Protein AF-A0A3M2DTW7-F1 (afdb_monomer)

Sequence (411 aa):
MRVFWIAVGVALACALARPAAAGTVRGRVVDVHSRWTATGDRIVSDVTVATDDGRRVTWTQAGGRAGGIGMWQSHVPPLPAVGDRVTAEVVAARTGGGEATRVARAVTIDAPALPAGAIGFVNTRTHNSGAPLHWASGCVFLAMDERGTSQIDDEIDVIESVLSTWRQATSGCSYLDLRFDGTTDGAVRFDGDNVIVFREDRWCRPASDDAPEECYNPSAAAITTLFFVDDPDNPRDAEIVDADIELNGVQFAISSGGQSRGSATCLADLANTLTHEVGHLMGLDHTCWDGTGERPVDGDGAPVPSCTPTSALPPEVTEATMFNFQSCGETKKASPEADDIAGVCSLYPLADDPGECKRADVGESGGCCAVAPGRALGPRGGAGGGLETLIAGIALLALRRRGGNGRARPR

Secondary structure (DSSP, 8-state):
----------------PPPPPPEEEEEEEEEEEEEE-TTSS-EEEEEEEEETTS-EEEEEEE-EEETTEEEEETTSPP-PPTT-EEEEEEEEEEBTT--EEEEEEEEEE------------BB-B-TTT-PBPEESSSEEEEEEETT--SS-S-HHHHHHHHHHHHHHHHTTTB--EEEEEEEES--SSSSS--EEEEESS-SEEPP-SSSB-EEPPTT-SEEEEEEEE--TTSTTTTEEEEEEEEEETTTSEEEBTTB----SSSEEEHHHHHHHHHHHHTTB--SSB-SSSSPPBBTTSPBPPBSSSGGGS-HHHHSSTT-S---TT--GGGS--HHHHHHHHHHSBGGG--S-------TTSS---------------------------------------------

Structure (mmCIF, N/CA/C/O backbone):
data_AF-A0A3M2DTW7-F1
#
_entry.id   AF-A0A3M2DTW7-F1
#
loop_
_atom_site.group_PDB
_atom_site.id
_atom_site.type_symbol
_atom_site.label_atom_id
_atom_site.label_alt_id
_atom_site.label_comp_id
_atom_site.label_asym_id
_atom_site.label_entity_id
_atom_site.label_seq_id
_atom_site.pdbx_PDB_ins_code
_atom_site.Cartn_x
_atom_site.Cartn_y
_atom_site.Cartn_z
_atom_site.occupancy
_atom_site.B_iso_or_equiv
_atom_site.auth_seq_id
_atom_site.auth_comp_id
_atom_site.auth_asym_id
_atom_site.auth_atom_id
_atom_site.pdbx_PDB_model_num
ATOM 1 N N . MET A 1 1 ? -53.845 57.502 9.280 1.00 37.94 1 MET A N 1
ATOM 2 C CA . MET A 1 1 ? -53.633 56.215 8.583 1.00 37.94 1 MET A CA 1
ATOM 3 C C . MET A 1 1 ? -52.170 55.827 8.731 1.00 37.94 1 MET A C 1
ATOM 5 O O . MET A 1 1 ? -51.317 56.453 8.123 1.00 37.94 1 MET A O 1
ATOM 9 N N . ARG A 1 2 ? -51.873 54.872 9.616 1.00 34.19 2 ARG A N 1
ATOM 10 C CA . ARG A 1 2 ? -50.562 54.226 9.755 1.00 34.19 2 ARG A CA 1
ATOM 11 C C . ARG A 1 2 ? -50.844 52.730 9.775 1.00 34.19 2 ARG A C 1
ATOM 13 O O . ARG A 1 2 ? -51.569 52.278 10.654 1.00 34.19 2 ARG A O 1
ATOM 20 N N . VAL A 1 3 ? -50.338 52.004 8.787 1.00 34.62 3 VAL A N 1
ATOM 21 C CA . VAL A 1 3 ? -50.404 50.542 8.735 1.00 34.62 3 VAL A CA 1
ATOM 22 C C . VAL A 1 3 ? -49.009 50.050 9.097 1.00 34.62 3 VAL A C 1
ATOM 24 O O . VAL A 1 3 ? -48.066 50.279 8.348 1.00 34.62 3 VAL A O 1
ATOM 27 N N . PHE A 1 4 ? -48.874 49.446 10.276 1.00 32.44 4 PHE A N 1
ATOM 28 C CA . PHE A 1 4 ? -47.685 48.695 10.671 1.00 32.44 4 PHE A CA 1
ATOM 29 C C . PHE A 1 4 ? -47.970 47.218 10.400 1.00 32.44 4 PHE A C 1
ATOM 31 O O . PHE A 1 4 ? -48.875 46.642 10.999 1.00 32.44 4 PHE A O 1
ATOM 38 N N . TRP A 1 5 ? -47.214 46.624 9.482 1.00 31.83 5 TRP A N 1
ATOM 39 C CA . TRP A 1 5 ? -47.189 45.181 9.273 1.00 31.83 5 TRP A CA 1
ATOM 40 C C . TRP A 1 5 ? -46.254 44.553 10.310 1.00 31.83 5 TRP A C 1
ATOM 42 O O . TRP A 1 5 ? -45.078 44.904 10.375 1.00 31.83 5 TRP A O 1
ATOM 52 N N . ILE A 1 6 ? -46.776 43.638 11.126 1.00 34.91 6 ILE A N 1
ATOM 53 C CA . ILE A 1 6 ? -45.971 42.777 11.998 1.00 34.91 6 ILE A CA 1
ATOM 54 C C . ILE A 1 6 ? -45.641 41.522 11.190 1.00 34.91 6 ILE A C 1
ATOM 56 O O . ILE A 1 6 ? -46.519 40.704 10.924 1.00 34.91 6 ILE A O 1
ATOM 60 N N . ALA A 1 7 ? -44.382 41.381 10.777 1.00 35.25 7 ALA A N 1
ATOM 61 C CA . ALA A 1 7 ? -43.863 40.137 10.226 1.00 35.25 7 ALA A CA 1
ATOM 62 C C . ALA A 1 7 ? -43.480 39.208 11.389 1.00 35.25 7 ALA A C 1
ATOM 64 O O . ALA A 1 7 ? -42.511 39.459 12.103 1.00 35.25 7 ALA A O 1
ATOM 65 N N . VAL A 1 8 ? -44.257 38.144 11.593 1.00 36.66 8 VAL A N 1
ATOM 66 C CA . VAL A 1 8 ? -43.889 37.040 12.487 1.00 36.66 8 VAL A CA 1
ATOM 67 C C . VAL A 1 8 ? -42.956 36.118 11.705 1.00 36.66 8 VAL A C 1
ATOM 69 O O . VAL A 1 8 ? -43.400 35.306 10.898 1.00 36.66 8 VAL A O 1
ATOM 72 N N . GLY A 1 9 ? -41.648 36.286 11.900 1.00 32.66 9 GLY A N 1
ATOM 73 C CA . GLY A 1 9 ? -40.642 35.359 11.393 1.00 32.66 9 GLY A CA 1
ATOM 74 C C . GLY A 1 9 ? -40.621 34.095 12.248 1.00 32.66 9 GLY A C 1
ATOM 75 O O . GLY A 1 9 ? -40.205 34.135 13.404 1.00 32.66 9 GLY A O 1
ATOM 76 N N . VAL A 1 10 ? -41.064 32.973 11.684 1.00 36.12 10 VAL A N 1
ATOM 77 C CA . VAL A 1 10 ? -40.811 31.641 12.243 1.00 36.12 10 VAL A CA 1
ATOM 78 C C . VAL A 1 10 ? -39.329 31.343 12.027 1.00 36.12 10 VAL A C 1
ATOM 80 O O . VAL A 1 10 ? -38.910 30.990 10.927 1.00 36.12 10 VAL A O 1
ATOM 83 N N . ALA A 1 11 ? -38.519 31.533 13.067 1.00 36.41 11 ALA A N 1
ATOM 84 C CA . ALA A 1 11 ? -37.147 31.050 13.086 1.00 36.41 11 ALA A CA 1
ATOM 85 C C . ALA A 1 11 ? -37.187 29.521 13.205 1.00 36.41 11 ALA A C 1
ATOM 87 O O . ALA A 1 11 ? -37.351 28.972 14.295 1.00 36.41 11 ALA A O 1
ATOM 88 N N . LEU A 1 12 ? -37.081 28.833 12.068 1.00 37.19 12 LEU A N 1
ATOM 89 C CA . LEU A 1 12 ? -36.804 27.404 12.035 1.00 37.19 12 LEU A CA 1
ATOM 90 C C . LEU A 1 12 ? -35.375 27.225 12.562 1.00 37.19 12 LEU A C 1
ATOM 92 O O . LEU A 1 12 ? -34.398 27.443 11.847 1.00 37.19 12 LEU A O 1
ATOM 96 N N . ALA A 1 13 ? -35.245 26.914 13.849 1.00 34.53 13 ALA A N 1
ATOM 97 C CA . ALA A 1 13 ? -33.976 26.510 14.422 1.00 34.53 13 ALA A CA 1
ATOM 98 C C . ALA A 1 13 ? -33.595 25.163 13.794 1.00 34.53 13 ALA A C 1
ATOM 100 O O . ALA A 1 13 ? -34.042 24.112 14.250 1.00 34.53 13 ALA A O 1
ATOM 101 N N . CYS A 1 14 ? -32.781 25.188 12.735 1.00 33.38 14 CYS A N 1
ATOM 102 C CA . CYS A 1 14 ? -31.966 24.034 12.385 1.00 33.38 14 CYS A CA 1
ATOM 103 C C . CYS A 1 14 ? -31.126 23.722 13.621 1.00 33.38 14 CYS A C 1
ATOM 105 O O . CYS A 1 14 ? -30.173 24.440 13.933 1.00 33.38 14 CYS A O 1
ATOM 107 N N . ALA A 1 15 ? -31.516 22.684 14.359 1.00 37.34 15 ALA A N 1
ATOM 108 C CA . ALA A 1 15 ? -30.666 22.071 15.356 1.00 37.34 15 ALA A CA 1
ATOM 109 C C . ALA A 1 15 ? -29.444 21.534 14.607 1.00 37.34 15 ALA A C 1
ATOM 111 O O . ALA A 1 15 ? -29.451 20.420 14.093 1.00 37.34 15 ALA A O 1
ATOM 112 N N . LEU A 1 16 ? -28.412 22.369 14.480 1.00 42.09 16 LEU A N 1
ATOM 113 C CA . LEU A 1 16 ? -27.086 21.932 14.089 1.00 42.09 16 LEU A CA 1
ATOM 114 C C . LEU A 1 16 ? -26.686 20.891 15.131 1.00 42.09 16 LEU A C 1
ATOM 116 O O . LEU A 1 16 ? -26.379 21.239 16.275 1.00 42.09 16 LEU A O 1
ATOM 120 N N . ALA A 1 17 ? -26.776 19.614 14.758 1.00 40.75 17 ALA A N 1
ATOM 121 C CA . ALA A 1 17 ? -26.240 18.529 15.553 1.00 40.75 17 ALA A CA 1
ATOM 122 C C . ALA A 1 17 ? -24.794 18.906 15.878 1.00 40.75 17 ALA A C 1
ATOM 124 O O . ALA A 1 17 ? -23.978 19.125 14.978 1.00 40.75 17 ALA A O 1
ATOM 125 N N . ARG A 1 18 ? -24.499 19.085 17.171 1.00 43.56 18 ARG A N 1
ATOM 126 C CA . ARG A 1 18 ? -23.127 19.317 17.619 1.00 43.56 18 ARG A CA 1
ATOM 127 C C . ARG A 1 18 ? -22.289 18.160 17.071 1.00 43.56 18 ARG A C 1
ATOM 129 O O . ARG A 1 18 ? -22.704 17.017 17.281 1.00 43.56 18 ARG A O 1
ATOM 136 N N . PRO A 1 19 ? -21.163 18.418 16.381 1.00 46.81 19 PRO A N 1
ATOM 137 C CA . PRO A 1 19 ? -20.288 17.335 15.965 1.00 46.81 19 PRO A CA 1
ATOM 138 C C . PRO A 1 19 ? -19.956 16.505 17.205 1.00 46.81 19 PRO A C 1
ATOM 140 O O . PRO A 1 19 ? -19.626 17.055 18.261 1.00 46.81 19 PRO A O 1
ATOM 143 N N . ALA A 1 20 ? -20.148 15.190 17.100 1.00 50.50 20 ALA A N 1
ATOM 144 C CA . ALA A 1 20 ? -19.805 14.275 18.173 1.00 50.50 20 ALA A CA 1
ATOM 145 C C . ALA A 1 20 ? -18.321 14.477 18.505 1.00 50.50 20 ALA A C 1
ATOM 147 O O . ALA A 1 20 ? -17.481 14.445 17.612 1.00 50.50 20 ALA A O 1
ATOM 148 N N . ALA A 1 21 ? -18.005 14.765 19.767 1.00 52.59 21 ALA A N 1
ATOM 149 C CA . ALA A 1 21 ? -16.636 15.067 20.159 1.00 52.59 21 ALA A CA 1
ATOM 150 C C . ALA A 1 21 ? -15.697 13.910 19.781 1.00 52.59 21 ALA A C 1
ATOM 152 O O . ALA A 1 21 ? -16.045 12.741 19.974 1.00 52.59 21 ALA A O 1
ATOM 153 N N . ALA A 1 22 ? -14.516 14.261 19.265 1.00 68.00 22 ALA A N 1
ATOM 154 C CA . ALA A 1 22 ? -13.403 13.333 19.157 1.00 68.00 22 ALA A CA 1
ATOM 155 C C . ALA A 1 22 ? -13.117 12.713 20.532 1.00 68.00 22 ALA A C 1
ATOM 157 O O . ALA A 1 22 ? -13.231 13.393 21.557 1.00 68.00 22 ALA A O 1
ATOM 158 N N . GLY A 1 23 ? -12.772 11.431 20.568 1.00 85.62 23 GLY A N 1
ATOM 159 C CA . GLY A 1 23 ? -12.503 10.759 21.829 1.00 85.62 23 GLY A CA 1
ATOM 160 C C . GLY A 1 23 ? -11.951 9.355 21.671 1.00 85.62 23 GLY A C 1
ATOM 161 O O . GLY A 1 23 ? -12.148 8.691 20.655 1.00 85.62 23 GLY A O 1
ATOM 162 N N . THR A 1 24 ? -11.277 8.907 22.724 1.00 92.31 24 THR A N 1
ATOM 163 C CA . THR A 1 24 ? -10.787 7.539 22.848 1.00 92.31 24 THR A CA 1
ATOM 164 C C . THR A 1 24 ? -11.947 6.596 23.159 1.00 92.31 24 THR A C 1
ATOM 166 O O . THR A 1 24 ? -12.724 6.814 24.093 1.00 92.31 24 THR A O 1
ATOM 169 N N . VAL A 1 25 ? -12.058 5.532 22.374 1.00 92.50 25 VAL A N 1
ATOM 170 C CA . VAL A 1 25 ? -13.012 4.438 22.532 1.00 92.50 25 VAL A CA 1
ATOM 171 C C . VAL A 1 25 ? -12.227 3.224 23.001 1.00 92.50 25 VAL A C 1
ATOM 173 O O . VAL A 1 25 ? -11.297 2.797 22.331 1.00 92.50 25 VAL A O 1
ATOM 176 N N . ARG A 1 26 ? -12.594 2.660 24.152 1.00 95.19 26 ARG A N 1
ATOM 177 C CA . ARG A 1 26 ? -12.004 1.416 24.654 1.00 95.19 26 ARG A CA 1
ATOM 178 C C . ARG A 1 26 ? -13.103 0.422 24.973 1.00 95.19 26 ARG A C 1
ATOM 180 O O . ARG A 1 26 ? -14.061 0.786 25.658 1.00 95.19 26 ARG A O 1
ATOM 187 N N . GLY A 1 27 ? -12.977 -0.804 24.482 1.00 94.75 27 GLY A N 1
ATOM 188 C CA . GLY A 1 27 ? -13.982 -1.834 24.713 1.00 94.75 27 GLY A CA 1
ATOM 189 C C . GLY A 1 27 ? -13.805 -3.064 23.842 1.00 94.75 27 GLY A C 1
ATOM 190 O O . GLY A 1 27 ? -12.734 -3.295 23.287 1.00 94.75 27 GLY A O 1
ATOM 191 N N . ARG A 1 28 ? -14.871 -3.858 23.738 1.00 95.94 28 ARG A N 1
ATOM 192 C CA . ARG A 1 28 ? -14.919 -5.051 22.889 1.00 95.94 28 ARG A CA 1
ATOM 193 C C . ARG A 1 28 ? -15.708 -4.772 21.617 1.00 95.94 28 ARG A C 1
ATOM 195 O O . ARG A 1 28 ? -16.809 -4.228 21.694 1.00 95.94 28 ARG A O 1
ATOM 202 N N . VAL A 1 29 ? -15.177 -5.181 20.476 1.00 94.94 29 VAL A N 1
ATOM 203 C CA . VAL A 1 29 ? -15.876 -5.154 19.190 1.00 94.94 29 VAL A CA 1
ATOM 204 C C . VAL A 1 29 ? -17.007 -6.175 19.241 1.00 94.94 29 VAL A C 1
ATOM 206 O O . VAL A 1 29 ? -16.788 -7.348 19.544 1.00 94.94 29 VAL A O 1
ATOM 209 N N . VAL A 1 30 ? -18.234 -5.716 19.015 1.00 96.88 30 VAL A N 1
ATOM 210 C CA . VAL A 1 30 ? -19.447 -6.545 19.094 1.00 96.88 30 VAL A CA 1
ATOM 211 C C . VAL A 1 30 ? -20.128 -6.735 17.750 1.00 96.88 30 VAL A C 1
ATOM 213 O O . VAL A 1 30 ? -20.965 -7.624 17.640 1.00 96.88 30 VAL A O 1
ATOM 216 N N . ASP A 1 31 ? -19.798 -5.902 16.768 1.00 96.56 31 ASP A N 1
ATOM 217 C CA . ASP A 1 31 ? -20.329 -5.989 15.415 1.00 96.56 31 ASP A CA 1
ATOM 218 C C . ASP A 1 31 ? -19.363 -5.311 14.441 1.00 96.56 31 ASP A C 1
ATOM 220 O O . ASP A 1 31 ? -18.771 -4.280 14.777 1.00 96.56 31 ASP A O 1
ATOM 224 N N . VAL A 1 32 ? -19.211 -5.905 13.262 1.00 95.06 32 VAL A N 1
ATOM 225 C CA . VAL A 1 32 ? -18.448 -5.363 12.135 1.00 95.06 32 VAL A CA 1
ATOM 226 C C . VAL A 1 32 ? -19.277 -5.633 10.894 1.00 95.06 32 VAL A C 1
ATOM 228 O O . VAL A 1 32 ? -19.525 -6.790 10.553 1.00 95.06 32 VAL A O 1
ATOM 231 N N . HIS A 1 33 ? -19.726 -4.570 10.237 1.00 95.69 33 HIS A N 1
ATOM 232 C CA . HIS A 1 33 ? -20.515 -4.681 9.021 1.00 95.69 33 HIS A CA 1
ATOM 233 C C . HIS A 1 33 ? -19.808 -3.988 7.863 1.00 95.69 33 HIS A C 1
ATOM 235 O O . HIS A 1 33 ? -19.719 -2.762 7.822 1.00 95.69 33 HIS A O 1
ATOM 241 N N . SER A 1 34 ? -19.319 -4.788 6.922 1.00 95.50 34 SER A N 1
ATOM 242 C CA . SER A 1 34 ? -18.661 -4.320 5.707 1.00 95.50 34 SER A CA 1
ATOM 243 C C . SER A 1 34 ? -19.651 -4.208 4.548 1.00 95.50 34 SER A C 1
ATOM 245 O O . SER A 1 34 ? -20.540 -5.048 4.382 1.00 95.50 34 SER A O 1
ATOM 247 N N . ARG A 1 35 ? -19.484 -3.176 3.722 1.00 95.25 35 ARG A N 1
ATOM 248 C CA . ARG A 1 35 ? -20.283 -2.941 2.515 1.00 95.25 35 ARG A CA 1
ATOM 249 C C . ARG A 1 35 ? -19.460 -2.231 1.448 1.00 95.25 35 ARG A C 1
ATOM 251 O O . ARG A 1 35 ? -18.510 -1.518 1.761 1.00 95.25 35 ARG A O 1
ATOM 258 N N . TRP A 1 36 ? -19.902 -2.356 0.204 1.00 95.19 36 TRP A N 1
ATOM 259 C CA . TRP A 1 36 ? -19.520 -1.417 -0.842 1.00 95.19 36 TRP A CA 1
ATOM 260 C C . TRP A 1 36 ? -20.098 -0.035 -0.544 1.00 95.19 36 TRP A C 1
ATOM 262 O O . TRP A 1 36 ? -21.232 0.080 -0.067 1.00 95.19 36 TRP A O 1
ATOM 272 N N . THR A 1 37 ? -19.329 1.005 -0.845 1.00 93.19 37 THR A N 1
ATOM 273 C CA . THR A 1 37 ? -19.857 2.368 -0.950 1.00 93.19 37 THR A CA 1
ATOM 274 C C . THR A 1 37 ? -20.903 2.449 -2.061 1.00 93.19 37 THR A C 1
ATOM 276 O O . THR A 1 37 ? -20.943 1.618 -2.971 1.00 93.19 37 THR A O 1
ATOM 279 N N . ALA A 1 38 ? -21.752 3.474 -2.025 1.00 91.06 38 ALA A N 1
ATOM 280 C CA . ALA A 1 38 ? -22.789 3.698 -3.030 1.00 91.06 38 ALA A CA 1
ATOM 281 C C . ALA A 1 38 ? -22.212 3.856 -4.450 1.00 91.06 38 ALA A C 1
ATOM 283 O O . ALA A 1 38 ? -22.855 3.475 -5.427 1.00 91.06 38 ALA A O 1
ATOM 284 N N . THR A 1 39 ? -20.990 4.380 -4.551 1.00 89.31 39 THR A N 1
ATOM 285 C CA . THR A 1 39 ? -20.224 4.522 -5.794 1.00 89.31 39 THR A CA 1
ATOM 286 C C . THR A 1 39 ? -19.562 3.227 -6.261 1.00 89.31 39 THR A C 1
ATOM 288 O O . THR A 1 39 ? -19.122 3.171 -7.404 1.00 89.31 39 THR A O 1
ATOM 291 N N . GLY A 1 40 ? -19.469 2.203 -5.406 1.00 91.88 40 GLY A N 1
ATOM 292 C CA . GLY A 1 40 ? -18.741 0.963 -5.691 1.00 91.88 40 GLY A CA 1
ATOM 293 C C . GLY A 1 40 ? -17.218 1.130 -5.745 1.00 91.88 40 GLY A C 1
ATOM 294 O O . GLY A 1 40 ? -16.526 0.211 -6.154 1.00 91.88 40 GLY A O 1
ATOM 295 N N . ASP A 1 41 ? -16.690 2.286 -5.332 1.00 91.69 41 ASP A N 1
ATOM 296 C CA . ASP A 1 41 ? -15.271 2.649 -5.462 1.00 91.69 41 ASP A CA 1
ATOM 297 C C . ASP A 1 41 ? -14.381 2.036 -4.369 1.00 91.69 41 ASP A C 1
ATOM 299 O O . ASP A 1 41 ? -13.153 2.056 -4.480 1.00 91.69 41 ASP A O 1
ATOM 303 N N . ARG A 1 42 ? -14.978 1.564 -3.270 1.00 93.50 42 ARG A N 1
ATOM 304 C CA . ARG A 1 42 ? -14.270 0.935 -2.150 1.00 93.50 42 ARG A CA 1
ATOM 305 C C . ARG A 1 42 ? -15.211 0.169 -1.230 1.00 93.50 42 ARG A C 1
ATOM 307 O O . ARG A 1 42 ? -16.430 0.349 -1.263 1.00 93.50 42 ARG A O 1
ATOM 314 N N . ILE A 1 43 ? -14.614 -0.617 -0.344 1.00 94.88 43 ILE A N 1
ATOM 315 C CA . ILE A 1 43 ? -15.301 -1.262 0.771 1.00 94.88 43 ILE A CA 1
ATOM 316 C C . ILE A 1 43 ? -15.050 -0.443 2.037 1.00 94.88 43 ILE A C 1
ATOM 318 O O . ILE A 1 43 ? -13.935 0.005 2.305 1.00 94.88 43 ILE A O 1
ATOM 322 N N . VAL A 1 44 ? -16.105 -0.245 2.816 1.00 94.12 44 VAL A N 1
ATOM 323 C CA . VAL A 1 44 ? -16.046 0.379 4.138 1.00 94.12 44 VAL A CA 1
ATOM 324 C C . VAL A 1 44 ? -16.695 -0.533 5.166 1.00 94.12 44 VAL A C 1
ATOM 326 O O . VAL A 1 44 ? -17.634 -1.271 4.861 1.00 94.12 44 VAL A O 1
ATOM 329 N N . SER A 1 45 ? -16.214 -0.449 6.399 1.00 94.12 45 SER A N 1
ATOM 330 C CA . SER A 1 45 ? -16.699 -1.238 7.522 1.00 94.12 45 SER A CA 1
ATOM 331 C C . SER A 1 45 ? -17.160 -0.352 8.665 1.00 94.12 45 SER A C 1
ATOM 333 O O . SER A 1 45 ? -16.418 0.508 9.144 1.00 94.12 45 SER A O 1
ATOM 335 N N . ASP A 1 46 ? -18.384 -0.597 9.127 1.00 94.81 46 ASP A N 1
ATOM 336 C CA . ASP A 1 46 ? -18.924 -0.006 10.343 1.00 94.81 46 ASP A CA 1
ATOM 337 C C . ASP A 1 46 ? -18.591 -0.911 11.531 1.00 94.81 46 ASP A C 1
ATOM 339 O O . ASP A 1 46 ? -19.109 -2.023 11.660 1.00 94.81 46 ASP A O 1
ATOM 343 N N . VAL A 1 47 ? -17.709 -0.434 12.406 1.00 95.12 47 VAL A N 1
ATOM 344 C CA . VAL A 1 47 ? -17.222 -1.172 13.575 1.00 95.12 47 VAL A CA 1
ATOM 345 C C . VAL A 1 47 ? -17.944 -0.664 14.811 1.00 95.12 47 VAL A C 1
ATOM 347 O O . VAL A 1 47 ? -17.839 0.511 15.164 1.00 95.12 47 VAL A O 1
ATOM 350 N N . THR A 1 48 ? -18.666 -1.547 15.501 1.00 96.81 48 THR A N 1
ATOM 351 C CA . THR A 1 48 ? -19.364 -1.223 16.748 1.00 96.81 48 THR A CA 1
ATOM 352 C C . THR A 1 48 ? -18.643 -1.829 17.941 1.00 96.81 48 THR A C 1
ATOM 354 O O . THR A 1 48 ? -18.507 -3.046 18.068 1.00 96.81 48 THR A O 1
ATOM 357 N N . VAL A 1 49 ? -18.261 -0.972 18.885 1.00 96.38 49 VAL A N 1
ATOM 358 C CA . VAL A 1 49 ? -17.625 -1.357 20.146 1.00 96.38 49 VAL A CA 1
ATOM 359 C C . VAL A 1 49 ? -18.587 -1.163 21.310 1.00 96.38 49 VAL A C 1
ATOM 361 O O . VAL A 1 49 ? -19.140 -0.078 21.504 1.00 96.38 49 VAL A O 1
ATOM 364 N N . ALA A 1 50 ? -18.751 -2.209 22.120 1.00 97.25 50 ALA A N 1
ATOM 3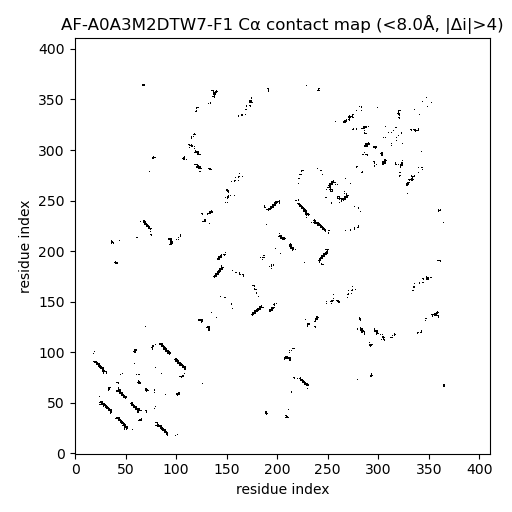65 C CA . ALA A 1 50 ? -19.291 -2.101 23.468 1.00 97.25 50 ALA A CA 1
ATOM 366 C C . ALA A 1 50 ? -18.173 -1.613 24.394 1.00 97.25 50 ALA A C 1
ATOM 368 O O . ALA A 1 50 ? -17.217 -2.343 24.672 1.00 97.25 50 ALA A O 1
ATOM 369 N N . THR A 1 51 ? -18.265 -0.356 24.818 1.00 95.88 51 THR A N 1
ATOM 370 C CA . THR A 1 51 ? -17.212 0.310 25.582 1.00 95.88 51 THR A CA 1
ATOM 371 C C . THR A 1 51 ? -17.180 -0.152 27.034 1.00 95.88 51 THR A C 1
ATOM 373 O O . THR A 1 51 ? -18.189 -0.591 27.585 1.00 95.88 51 THR A O 1
ATOM 376 N N . ASP A 1 52 ? -16.021 -0.010 27.680 1.00 91.38 52 ASP A N 1
ATOM 377 C CA . ASP A 1 52 ? -15.824 -0.388 29.089 1.00 91.38 52 ASP A CA 1
ATOM 378 C C . ASP A 1 52 ? -16.776 0.369 30.049 1.00 91.38 52 ASP A C 1
ATOM 380 O O . ASP A 1 52 ? -17.072 -0.112 31.141 1.00 91.38 52 ASP A O 1
ATOM 384 N N . ASP A 1 53 ? -17.296 1.534 29.639 1.00 92.69 53 ASP A N 1
ATOM 385 C CA . ASP A 1 53 ? -18.291 2.331 30.375 1.00 92.69 53 ASP A CA 1
ATOM 386 C C . ASP A 1 53 ? -19.759 1.993 30.027 1.00 92.69 53 ASP A C 1
ATOM 388 O O . ASP A 1 53 ? -20.680 2.694 30.450 1.00 92.69 53 ASP A O 1
ATOM 392 N N . GLY A 1 54 ? -19.993 0.920 29.264 1.00 90.88 54 GLY A N 1
ATOM 393 C CA . GLY A 1 54 ? -21.322 0.389 28.949 1.00 90.88 54 GLY A CA 1
ATOM 394 C C . GLY A 1 54 ? -22.047 1.067 27.782 1.00 90.88 54 GLY A C 1
ATOM 395 O O . GLY A 1 54 ? -23.206 0.738 27.518 1.00 90.88 54 GLY A O 1
ATOM 396 N N . ARG A 1 55 ? -21.406 2.000 27.065 1.00 94.56 55 ARG A N 1
ATOM 397 C CA . ARG A 1 55 ? -21.957 2.588 25.832 1.00 94.56 55 ARG A CA 1
ATOM 398 C C . ARG A 1 55 ? -21.701 1.680 24.624 1.00 94.56 55 ARG A C 1
ATOM 400 O O . ARG A 1 55 ? -20.933 0.722 24.669 1.00 94.56 55 ARG A O 1
ATOM 407 N N . ARG A 1 56 ? -22.357 2.006 23.511 1.00 95.38 56 ARG A N 1
ATOM 408 C CA . ARG A 1 56 ? -21.992 1.510 22.181 1.00 95.38 56 ARG A CA 1
ATOM 409 C C . ARG A 1 56 ? -21.510 2.676 21.340 1.00 95.38 56 ARG A C 1
ATOM 411 O O . ARG A 1 56 ? -22.169 3.717 21.302 1.00 95.38 56 ARG A O 1
ATOM 418 N N . VAL A 1 57 ? -20.356 2.514 20.710 1.00 94.88 57 VAL A N 1
ATOM 419 C CA . VAL A 1 57 ? -19.793 3.502 19.791 1.00 94.88 57 VAL A CA 1
ATOM 420 C C . VAL A 1 57 ? -19.515 2.812 18.471 1.00 94.88 57 VAL A C 1
ATOM 422 O O . VAL A 1 57 ? -18.855 1.779 18.458 1.00 94.88 57 VAL A O 1
ATOM 425 N N . THR A 1 58 ? -20.016 3.405 17.392 1.00 94.25 58 THR A N 1
ATOM 426 C CA . THR A 1 58 ? -19.780 2.949 16.023 1.00 94.25 58 THR A CA 1
ATOM 427 C C . THR A 1 58 ? -18.950 3.988 15.282 1.00 94.25 58 THR A C 1
ATOM 429 O O . THR A 1 58 ? -19.164 5.192 15.470 1.00 94.25 58 THR A O 1
ATOM 432 N N . TRP A 1 59 ? -18.004 3.535 14.468 1.00 93.25 59 TRP A N 1
ATOM 433 C CA . TRP A 1 59 ? -17.298 4.352 13.484 1.00 93.25 59 TRP A CA 1
ATOM 434 C C . TRP A 1 59 ? -17.208 3.601 12.158 1.00 93.25 59 TRP A C 1
ATOM 436 O O . TRP A 1 59 ? -17.362 2.384 12.130 1.00 93.25 59 TRP A O 1
ATOM 446 N N . THR A 1 60 ? -16.936 4.341 11.092 1.00 91.75 60 THR A N 1
ATOM 447 C CA . THR A 1 60 ? -16.684 3.820 9.751 1.00 91.75 60 THR A CA 1
ATOM 448 C C . THR A 1 60 ? -15.188 3.937 9.446 1.00 91.75 60 THR A C 1
ATOM 450 O O . THR A 1 60 ? -14.567 4.943 9.795 1.00 91.75 60 THR A O 1
ATOM 453 N N . GLN A 1 61 ? -14.601 2.932 8.808 1.00 90.06 61 GLN A N 1
ATOM 454 C CA . GLN A 1 61 ? -13.240 2.974 8.249 1.00 90.06 61 GLN A CA 1
ATOM 455 C C . GLN A 1 61 ? -13.204 2.206 6.925 1.00 90.06 61 GLN A C 1
ATOM 457 O O . GLN A 1 61 ? -14.096 1.385 6.692 1.00 90.06 61 GLN A O 1
ATOM 462 N N . ALA A 1 62 ? -12.226 2.460 6.057 1.00 90.88 62 ALA A N 1
ATOM 463 C CA . ALA A 1 62 ? -12.087 1.658 4.851 1.00 90.88 62 ALA A CA 1
ATOM 464 C C . ALA A 1 62 ? -11.553 0.249 5.135 1.00 90.88 62 ALA A C 1
ATOM 466 O O . ALA A 1 62 ? -11.039 -0.058 6.216 1.00 90.88 62 ALA A O 1
ATOM 467 N N . GLY A 1 63 ? -11.744 -0.618 4.144 1.00 92.56 63 GLY A N 1
ATOM 468 C CA . GLY A 1 63 ? -11.389 -2.025 4.205 1.00 92.56 63 GLY A CA 1
ATOM 469 C C . GLY A 1 63 ? -12.532 -2.917 4.679 1.00 92.56 63 GLY A C 1
ATOM 470 O O . GLY A 1 63 ? -13.621 -2.464 5.055 1.00 92.56 63 GLY A O 1
ATOM 471 N N . GLY A 1 64 ? -12.266 -4.219 4.657 1.00 93.50 64 GLY A N 1
ATOM 472 C CA . GLY A 1 64 ? -13.216 -5.273 5.006 1.00 93.50 64 GLY A CA 1
ATOM 473 C C . GLY A 1 64 ? -13.656 -6.069 3.790 1.00 93.50 64 GLY A C 1
ATOM 474 O O . GLY A 1 64 ? -12.951 -6.108 2.787 1.00 93.50 64 GLY A O 1
ATOM 475 N N . ARG A 1 65 ? -14.818 -6.721 3.883 1.00 93.56 65 ARG A N 1
ATOM 476 C CA . ARG A 1 65 ? -15.273 -7.682 2.871 1.00 93.56 65 ARG A CA 1
ATOM 477 C C . ARG A 1 65 ? -16.713 -7.444 2.444 1.00 93.56 65 ARG A C 1
ATOM 479 O O . ARG A 1 65 ? -17.612 -7.439 3.278 1.00 93.56 65 ARG A O 1
ATOM 486 N N . ALA A 1 66 ? -16.970 -7.337 1.148 1.00 94.69 66 ALA A N 1
ATOM 487 C CA . ALA A 1 66 ? -18.319 -7.183 0.622 1.00 94.69 66 ALA A CA 1
ATOM 488 C C . ALA A 1 66 ? -18.477 -7.926 -0.707 1.00 94.69 66 ALA A C 1
ATOM 490 O O . ALA A 1 66 ? -17.756 -7.674 -1.664 1.00 94.69 66 ALA A O 1
ATOM 491 N N . GLY A 1 67 ? -19.457 -8.835 -0.771 1.00 92.00 67 GLY A N 1
ATOM 492 C CA . GLY A 1 67 ? -19.769 -9.576 -1.997 1.00 92.00 67 GLY A CA 1
ATOM 493 C C . GLY A 1 67 ? -18.579 -10.368 -2.540 1.00 92.00 67 GLY A C 1
ATOM 494 O O . GLY A 1 67 ? -18.212 -10.169 -3.683 1.00 92.00 67 GLY A O 1
ATOM 495 N N . GLY A 1 68 ? -17.938 -11.198 -1.709 1.00 92.94 68 GLY A N 1
ATOM 496 C CA . GLY A 1 68 ? -16.816 -12.051 -2.131 1.00 92.94 68 GLY A CA 1
ATOM 497 C C . GLY A 1 68 ? -15.489 -11.326 -2.386 1.00 92.94 68 GLY A C 1
ATOM 498 O O . GLY A 1 68 ? -14.493 -11.992 -2.638 1.00 92.94 68 GLY A O 1
ATOM 499 N N . ILE A 1 69 ? -15.454 -9.996 -2.284 1.00 95.75 69 ILE A N 1
ATOM 500 C CA . ILE A 1 69 ? -14.236 -9.191 -2.410 1.00 95.75 69 ILE A CA 1
ATOM 501 C C . ILE A 1 69 ? -13.799 -8.684 -1.040 1.00 95.75 69 ILE A C 1
ATOM 503 O O . ILE A 1 69 ? -14.621 -8.181 -0.269 1.00 95.75 69 ILE A O 1
ATOM 507 N N . GLY A 1 70 ? -12.510 -8.826 -0.751 1.00 96.00 70 GLY A N 1
ATOM 508 C CA . GLY A 1 70 ? -11.803 -8.167 0.335 1.00 96.00 70 GLY A CA 1
ATOM 509 C C . GLY A 1 70 ? -11.120 -6.888 -0.147 1.00 96.00 70 GLY A C 1
ATOM 510 O O . GLY A 1 70 ? -10.718 -6.780 -1.304 1.00 96.00 70 GLY A O 1
ATOM 511 N N . MET A 1 71 ? -10.995 -5.919 0.754 1.00 96.00 71 MET A N 1
ATOM 512 C CA . MET A 1 71 ? -10.189 -4.716 0.582 1.00 96.00 71 MET A CA 1
ATOM 513 C C . MET A 1 71 ? -9.229 -4.593 1.764 1.00 96.00 71 MET A C 1
ATOM 515 O O . MET A 1 71 ? -9.659 -4.590 2.923 1.00 96.00 71 MET A O 1
ATOM 519 N N . TRP A 1 72 ? -7.946 -4.449 1.454 1.00 94.44 72 TRP A N 1
ATOM 520 C CA . TRP A 1 72 ? -6.862 -4.258 2.413 1.00 94.44 72 TRP A CA 1
ATOM 521 C C . TRP A 1 72 ? -6.080 -2.992 2.068 1.00 94.44 72 TRP A C 1
ATOM 523 O O . TRP A 1 72 ? -6.026 -2.594 0.906 1.00 94.44 72 TRP A O 1
ATOM 533 N N . GLN A 1 73 ? -5.500 -2.343 3.075 1.00 93.88 73 GLN A N 1
ATOM 534 C CA . GLN A 1 73 ? -4.658 -1.166 2.892 1.00 93.88 73 GLN A CA 1
ATOM 535 C C . GLN A 1 73 ? -3.440 -1.242 3.816 1.00 93.88 73 GLN A C 1
ATOM 537 O O . GLN A 1 73 ? -3.585 -1.597 4.989 1.00 93.88 73 GLN A O 1
ATOM 542 N N . SER A 1 74 ? -2.262 -0.873 3.313 1.00 92.69 74 SER A N 1
ATOM 543 C CA . SER A 1 74 ? -1.050 -0.746 4.127 1.00 92.69 74 SER A CA 1
ATOM 544 C C . SER A 1 74 ? -1.101 0.514 5.000 1.00 92.69 74 SER A C 1
ATOM 546 O O . SER A 1 74 ? -1.769 1.492 4.672 1.00 92.69 74 SER A O 1
ATOM 548 N N . HIS A 1 75 ? -0.411 0.493 6.146 1.00 86.88 75 HIS A N 1
ATOM 549 C CA . HIS A 1 75 ? -0.214 1.636 7.059 1.00 86.88 75 HIS A CA 1
ATOM 550 C C . HIS A 1 75 ? -1.481 2.408 7.507 1.00 86.88 75 HIS A C 1
ATOM 552 O O . HIS A 1 75 ? -1.385 3.549 7.982 1.00 86.88 75 HIS A O 1
ATOM 558 N N . VAL A 1 76 ? -2.669 1.807 7.401 1.00 83.81 76 VAL A N 1
ATOM 559 C CA . VAL A 1 76 ? -3.920 2.338 7.965 1.00 83.81 76 VAL A CA 1
ATOM 560 C C . VAL A 1 76 ? -4.267 1.628 9.273 1.00 83.81 76 VAL A C 1
ATOM 562 O O . VAL A 1 76 ? -3.769 0.533 9.535 1.00 83.81 76 VAL A O 1
ATOM 565 N N . PRO A 1 77 ? -5.143 2.210 10.116 1.00 82.81 77 PRO A N 1
ATOM 566 C CA . PRO A 1 77 ? -5.663 1.487 11.258 1.00 82.81 77 PRO A CA 1
ATOM 567 C C . PRO A 1 77 ? -6.300 0.161 10.818 1.00 82.81 77 PRO A C 1
ATOM 569 O O . PRO A 1 77 ? -7.109 0.135 9.890 1.00 82.81 77 PRO A O 1
ATOM 572 N N . PRO A 1 78 ? -5.990 -0.932 11.515 1.00 82.19 78 PRO A N 1
ATOM 573 C CA . PRO A 1 78 ? -6.439 -2.262 11.170 1.00 82.19 78 PRO A CA 1
ATOM 574 C C . PRO A 1 78 ? -7.949 -2.340 11.285 1.00 82.19 78 PRO A C 1
ATOM 576 O O . PRO A 1 78 ? -8.555 -1.638 12.104 1.00 82.19 78 PRO A O 1
ATOM 579 N N . LEU A 1 79 ? -8.557 -3.243 10.524 1.00 88.31 79 LEU A N 1
ATOM 580 C CA . LEU A 1 79 ? -9.957 -3.572 10.719 1.00 88.31 79 LEU A CA 1
ATOM 581 C C . LEU A 1 79 ? -10.094 -4.597 11.856 1.00 88.31 79 LEU A C 1
ATOM 583 O O . LEU A 1 79 ? -9.618 -5.721 11.707 1.00 88.31 79 LEU A O 1
ATOM 587 N N . PRO A 1 80 ? -10.726 -4.251 12.994 1.00 88.50 80 PRO A N 1
ATOM 588 C CA . PRO A 1 80 ? -10.921 -5.206 14.078 1.00 88.50 80 PRO A CA 1
ATOM 589 C C . PRO A 1 80 ? -11.941 -6.279 13.710 1.00 88.50 80 PRO A C 1
ATOM 591 O O . PRO A 1 80 ? -12.911 -5.994 13.008 1.00 88.50 80 PRO A O 1
ATOM 594 N N . ALA A 1 81 ? -11.792 -7.470 14.277 1.00 88.25 81 ALA A N 1
ATOM 595 C CA . ALA A 1 81 ? -12.767 -8.545 14.199 1.00 88.25 81 ALA A CA 1
ATOM 596 C C . ALA A 1 81 ? -13.744 -8.519 15.388 1.00 88.25 81 ALA A C 1
ATOM 598 O O . ALA A 1 81 ? -13.466 -7.991 16.471 1.00 88.25 81 ALA A O 1
ATOM 599 N N . VAL A 1 82 ? -14.919 -9.132 15.213 1.00 91.50 82 VAL A N 1
ATOM 600 C CA . VAL A 1 82 ? -15.869 -9.321 16.319 1.00 91.50 82 VAL A CA 1
ATOM 601 C C . VAL A 1 82 ? -15.212 -10.144 17.425 1.00 91.50 82 VAL A C 1
ATOM 603 O O . VAL A 1 82 ? -14.722 -11.245 17.201 1.00 91.50 82 VAL A O 1
ATOM 606 N N . GLY A 1 83 ? -15.261 -9.624 18.649 1.00 90.19 83 GLY A N 1
ATOM 607 C CA . GLY A 1 83 ? -14.613 -10.227 19.806 1.00 90.19 83 GLY A CA 1
ATOM 608 C C . GLY A 1 83 ? -13.300 -9.555 20.189 1.00 90.19 83 GLY A C 1
ATOM 609 O O . GLY A 1 83 ? -12.922 -9.675 21.356 1.00 90.19 83 GLY A O 1
ATOM 610 N N . ASP A 1 84 ? -12.670 -8.783 19.306 1.00 89.69 84 ASP A N 1
ATOM 611 C CA . ASP A 1 84 ? -11.434 -8.077 19.631 1.00 89.69 84 ASP A CA 1
ATOM 612 C C . ASP A 1 84 ? -11.631 -7.071 20.755 1.00 89.69 84 ASP A C 1
ATOM 614 O O . ASP A 1 84 ? -12.693 -6.456 20.913 1.00 89.69 84 ASP A O 1
ATOM 618 N N . ARG A 1 85 ? -10.580 -6.890 21.556 1.00 91.50 85 ARG A N 1
ATOM 619 C CA . ARG A 1 85 ? -10.513 -5.793 22.514 1.00 91.50 85 ARG A CA 1
ATOM 620 C C . ARG A 1 85 ? -9.653 -4.693 21.925 1.00 91.50 85 ARG A C 1
ATOM 622 O O . ARG A 1 85 ? -8.513 -4.943 21.551 1.00 91.50 85 ARG A O 1
ATOM 629 N N . VAL A 1 86 ? -10.220 -3.496 21.844 1.00 91.62 86 VAL A N 1
ATOM 630 C CA . VAL A 1 86 ? -9.612 -2.389 21.111 1.00 91.62 86 VAL A CA 1
ATOM 631 C C . VAL A 1 86 ? -9.503 -1.130 21.949 1.00 91.62 86 VAL A C 1
ATOM 633 O O . VAL A 1 86 ? -10.338 -0.856 22.820 1.00 91.62 86 VAL A O 1
ATOM 636 N N . THR A 1 87 ? -8.483 -0.342 21.626 1.00 92.06 87 THR A N 1
ATOM 637 C CA . THR A 1 87 ? -8.397 1.081 21.954 1.00 92.06 87 THR A CA 1
ATOM 638 C C . THR A 1 87 ? -8.329 1.851 20.640 1.00 92.06 87 THR A C 1
ATOM 640 O O . THR A 1 87 ? -7.413 1.631 19.857 1.00 92.06 87 THR A O 1
ATOM 643 N N . ALA A 1 88 ? -9.296 2.729 20.386 1.00 91.12 88 ALA A N 1
ATOM 644 C CA . ALA A 1 88 ? -9.401 3.484 19.144 1.00 91.12 88 ALA A CA 1
ATOM 645 C C . ALA A 1 88 ? -9.500 4.990 19.401 1.00 91.12 88 ALA A C 1
ATOM 647 O O . ALA A 1 88 ? -10.223 5.432 20.297 1.00 91.12 88 ALA A O 1
ATOM 648 N N . GLU A 1 89 ? -8.813 5.792 18.595 1.00 91.06 89 GLU A N 1
ATOM 649 C CA . GLU A 1 89 ? -9.006 7.240 18.539 1.00 91.06 89 GLU A CA 1
ATOM 650 C C . GLU A 1 89 ? -10.023 7.570 17.452 1.00 91.06 89 GLU A C 1
ATOM 652 O O . GLU A 1 89 ? -9.754 7.387 16.267 1.00 91.06 89 GLU A O 1
ATOM 657 N N . VAL A 1 90 ? -11.199 8.058 17.846 1.00 90.38 90 VAL A N 1
ATOM 658 C CA . VAL A 1 90 ? -12.308 8.300 16.919 1.00 90.38 90 VAL A CA 1
ATOM 659 C C . VAL A 1 90 ? -12.592 9.791 16.816 1.00 90.38 90 VAL A C 1
ATOM 661 O O . VAL A 1 90 ? -12.692 10.485 17.831 1.00 90.38 90 VAL A O 1
ATOM 664 N N . VAL A 1 91 ? -12.766 10.292 15.595 1.00 89.00 91 VAL A N 1
ATOM 665 C CA . VAL A 1 91 ? -13.064 11.702 15.307 1.00 89.00 91 VAL A CA 1
ATOM 666 C C . VAL A 1 91 ? -14.362 11.847 14.519 1.00 89.00 91 VAL A C 1
ATOM 668 O O . VAL A 1 91 ? -14.791 10.920 13.838 1.00 89.00 91 VAL A O 1
ATOM 671 N N . ALA A 1 92 ? -15.002 13.014 14.610 1.00 87.19 92 ALA A N 1
ATOM 672 C CA . ALA A 1 92 ? -16.135 13.336 13.747 1.00 87.19 92 ALA A CA 1
ATOM 673 C C . ALA A 1 92 ? -15.676 13.571 12.304 1.00 87.19 92 ALA A C 1
ATOM 675 O O . ALA A 1 92 ? -14.674 14.248 12.073 1.00 87.19 92 ALA A O 1
ATOM 676 N N . ALA A 1 93 ? -16.468 13.081 11.357 1.00 84.69 93 ALA A N 1
ATOM 677 C CA . ALA A 1 93 ? -16.293 13.294 9.927 1.00 84.69 93 ALA A CA 1
ATOM 678 C C . ALA A 1 93 ? -17.646 13.572 9.254 1.00 84.69 93 ALA A C 1
ATOM 680 O O . ALA A 1 93 ? -18.704 13.504 9.892 1.00 84.69 93 ALA A O 1
ATOM 681 N N . ARG A 1 94 ? -17.608 13.912 7.963 1.00 83.00 94 ARG A N 1
ATOM 682 C CA . ARG A 1 94 ? -18.798 14.018 7.115 1.00 83.00 94 ARG A CA 1
ATOM 683 C C . ARG A 1 94 ? -18.625 13.203 5.842 1.00 83.00 94 ARG A C 1
ATOM 685 O O . ARG A 1 94 ? -17.526 13.182 5.296 1.00 83.00 94 ARG A O 1
ATOM 692 N N . THR A 1 95 ? -19.704 12.568 5.395 1.00 82.75 95 THR A N 1
ATOM 693 C CA . THR A 1 95 ? -19.782 11.900 4.085 1.00 82.75 95 THR A CA 1
ATOM 694 C C . THR A 1 95 ? -19.833 12.921 2.947 1.00 82.75 95 THR A C 1
ATOM 696 O O . THR A 1 95 ? -20.054 14.113 3.198 1.00 82.75 95 THR A O 1
ATOM 699 N N . GLY A 1 96 ? -19.677 12.475 1.695 1.00 76.38 96 GLY A N 1
ATOM 700 C CA . GLY A 1 96 ? -19.888 13.321 0.515 1.00 76.38 96 GLY A CA 1
ATOM 701 C C . GLY A 1 96 ? -21.293 13.935 0.478 1.00 76.38 96 GLY A C 1
ATOM 702 O O . GLY A 1 96 ? -21.450 15.107 0.137 1.00 76.38 96 GLY A O 1
ATOM 703 N N . GLY A 1 97 ? -22.303 13.196 0.955 1.00 76.06 97 GLY A N 1
ATOM 704 C CA . GLY A 1 97 ? -23.676 13.679 1.157 1.00 76.06 97 GLY A CA 1
ATOM 705 C C . GLY A 1 97 ? -23.872 14.650 2.336 1.00 76.06 97 GLY A C 1
ATOM 706 O O . GLY A 1 97 ? -24.962 15.193 2.517 1.00 76.06 97 GLY A O 1
ATOM 707 N N . GLY A 1 98 ? -22.836 14.901 3.142 1.00 78.69 98 GLY A N 1
ATOM 708 C CA . GLY A 1 98 ? -22.856 15.852 4.257 1.00 78.69 98 GLY A CA 1
ATOM 709 C C . GLY A 1 98 ? -23.389 15.300 5.583 1.00 78.69 98 GLY A C 1
ATOM 710 O O . GLY A 1 98 ? -23.520 16.068 6.544 1.00 78.69 98 GLY A O 1
ATOM 711 N N . GLU A 1 99 ? -23.667 13.998 5.668 1.00 81.75 99 GLU A N 1
ATOM 712 C CA . GLU A 1 99 ? -24.118 13.339 6.895 1.00 81.75 99 GLU A CA 1
ATOM 713 C C . GLU A 1 99 ? -22.977 13.236 7.911 1.00 81.75 99 GLU A C 1
ATOM 715 O O . GLU A 1 99 ? -21.824 12.995 7.556 1.00 81.75 99 GLU A O 1
ATOM 720 N N . ALA A 1 100 ? -23.284 13.444 9.193 1.00 81.56 100 ALA A N 1
ATOM 721 C CA . ALA A 1 100 ? -22.288 13.355 10.253 1.00 81.56 100 ALA A CA 1
ATOM 722 C C . ALA A 1 100 ? -22.007 11.890 10.606 1.00 81.56 100 ALA A C 1
ATOM 724 O O . ALA A 1 100 ? -22.918 11.161 10.991 1.00 81.56 100 ALA A O 1
ATOM 725 N N . THR A 1 101 ? -20.736 11.501 10.563 1.00 86.62 101 THR A N 1
ATOM 726 C CA . THR A 1 101 ? -20.268 10.165 10.947 1.00 86.62 101 THR A CA 1
ATOM 727 C C . THR A 1 101 ? -19.045 10.257 11.866 1.00 86.62 101 THR A C 1
ATOM 729 O O . THR A 1 101 ? -18.624 11.345 12.281 1.00 86.62 101 THR A O 1
ATOM 732 N N . ARG A 1 102 ? -18.494 9.104 12.237 1.00 89.38 102 ARG A N 1
ATOM 733 C CA . ARG A 1 102 ? -17.255 8.949 12.989 1.00 89.38 102 ARG A CA 1
ATOM 734 C C . ARG A 1 102 ? -16.275 8.106 12.187 1.00 89.38 102 ARG A C 1
ATOM 736 O O . ARG A 1 102 ? -16.694 7.120 11.598 1.00 89.38 102 ARG A O 1
ATOM 743 N N . VAL A 1 103 ? -14.995 8.452 12.240 1.00 87.44 103 VAL A N 1
ATOM 744 C CA . VAL A 1 103 ? -13.906 7.661 11.647 1.00 87.44 103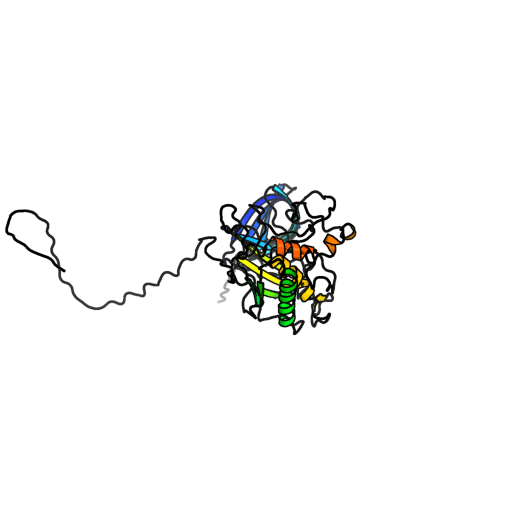 VAL A CA 1
ATOM 745 C C . VAL A 1 103 ? -12.817 7.407 12.678 1.00 87.44 103 VAL A C 1
ATOM 747 O O . VAL A 1 103 ? -12.593 8.249 13.558 1.00 87.44 103 VAL A O 1
ATOM 750 N N . ALA A 1 104 ? -12.158 6.254 12.596 1.00 87.19 104 ALA A N 1
ATOM 751 C CA . ALA A 1 104 ? -10.995 5.961 13.425 1.00 87.19 104 ALA A CA 1
ATOM 752 C C . ALA A 1 104 ? -9.725 6.543 12.793 1.00 87.19 104 ALA A C 1
ATOM 754 O O . ALA A 1 104 ? -9.515 6.434 11.592 1.00 87.19 104 ALA A O 1
ATOM 755 N N . ARG A 1 105 ? -8.876 7.166 13.615 1.00 84.56 105 ARG A N 1
ATOM 756 C CA . ARG A 1 105 ? -7.530 7.629 13.230 1.00 84.56 105 ARG A CA 1
ATOM 757 C C . ARG A 1 105 ? -6.429 6.668 13.649 1.00 84.56 105 ARG A C 1
ATOM 759 O O . ARG A 1 105 ? -5.366 6.653 13.048 1.00 84.56 105 ARG A O 1
ATOM 766 N N . ALA A 1 106 ? -6.684 5.912 14.707 1.00 84.50 106 ALA A N 1
ATOM 767 C CA . ALA A 1 106 ? -5.798 4.893 15.230 1.00 84.50 106 ALA A CA 1
ATOM 768 C C . ALA A 1 106 ? -6.657 3.816 15.882 1.00 84.50 106 ALA A C 1
ATOM 770 O O . ALA A 1 106 ? -7.644 4.140 16.551 1.00 84.50 106 ALA A O 1
ATOM 771 N N . VAL A 1 107 ? -6.276 2.557 15.700 1.00 85.19 107 VAL A N 1
ATOM 772 C CA . VAL A 1 107 ? -6.899 1.408 16.352 1.00 85.19 107 VAL A CA 1
ATOM 773 C C . VAL A 1 107 ? -5.787 0.468 16.791 1.00 85.19 107 VAL A C 1
ATOM 775 O O . VAL A 1 107 ? -4.970 0.039 15.986 1.00 85.19 107 VAL A O 1
ATOM 778 N N . THR A 1 108 ? -5.757 0.149 18.077 1.00 85.00 108 THR A N 1
ATOM 779 C CA . THR A 1 108 ? -4.874 -0.866 18.649 1.00 85.00 108 THR A CA 1
ATOM 780 C C . THR A 1 108 ? -5.725 -2.046 19.081 1.00 85.00 108 THR A C 1
ATOM 782 O O . THR A 1 108 ? -6.728 -1.852 19.775 1.00 85.00 108 THR A O 1
ATOM 785 N N . ILE A 1 109 ? -5.314 -3.250 18.693 1.00 82.81 109 ILE A N 1
ATOM 786 C CA . ILE A 1 109 ? -5.943 -4.508 19.100 1.00 82.81 109 ILE A CA 1
ATOM 787 C C . ILE A 1 109 ? -5.069 -5.131 20.192 1.00 82.81 109 ILE A C 1
ATOM 789 O O . ILE A 1 109 ? -3.859 -5.277 20.022 1.00 82.81 109 ILE A O 1
ATOM 793 N N . ASP A 1 110 ? -5.662 -5.460 21.341 1.00 79.44 110 ASP A N 1
ATOM 794 C CA . ASP A 1 110 ? -4.938 -6.050 22.471 1.00 79.44 110 ASP A CA 1
ATOM 795 C C . ASP A 1 110 ? -4.445 -7.467 22.092 1.00 79.44 110 ASP A C 1
ATOM 797 O O . ASP A 1 110 ? -5.194 -8.438 22.210 1.00 79.44 110 ASP A O 1
ATOM 801 N N . ALA A 1 111 ? -3.175 -7.611 21.692 1.00 67.25 111 ALA A N 1
ATOM 802 C CA . ALA A 1 111 ? -2.533 -8.908 21.449 1.00 67.25 111 ALA A CA 1
ATOM 803 C C . ALA A 1 111 ? -1.268 -9.096 22.315 1.00 67.25 111 ALA A C 1
ATOM 805 O O . ALA A 1 111 ? -0.555 -8.128 22.601 1.00 67.25 111 ALA A O 1
ATOM 806 N N . PRO A 1 112 ? -0.949 -10.328 22.758 1.00 61.84 112 PRO A N 1
ATOM 807 C CA . PRO A 1 112 ? 0.239 -10.583 23.570 1.00 61.84 112 PRO A CA 1
ATOM 808 C C . PRO A 1 112 ? 1.532 -10.332 22.779 1.00 61.84 112 PRO A C 1
ATOM 810 O O . PRO A 1 112 ? 1.660 -10.720 21.617 1.00 61.84 112 PRO A O 1
ATOM 813 N N . ALA A 1 113 ? 2.533 -9.717 23.415 1.00 59.50 113 ALA A N 1
ATOM 814 C CA . ALA A 1 113 ? 3.882 -9.641 22.858 1.00 59.50 113 ALA A CA 1
ATOM 815 C C . ALA A 1 113 ? 4.465 -11.059 22.725 1.00 59.50 113 ALA A C 1
ATOM 817 O O . ALA A 1 113 ? 4.409 -11.841 23.675 1.00 59.50 113 ALA A O 1
ATOM 818 N N . LEU A 1 114 ? 5.014 -11.386 21.553 1.00 60.75 114 LEU A N 1
ATOM 819 C CA . LEU A 1 114 ? 5.762 -12.629 21.341 1.00 60.75 114 LEU A CA 1
ATOM 820 C C . LEU A 1 114 ? 7.254 -12.290 21.220 1.00 60.75 114 LEU A C 1
ATOM 822 O O . LEU A 1 114 ? 7.584 -11.183 20.786 1.00 60.75 114 LEU A O 1
ATOM 826 N N . PRO A 1 115 ? 8.155 -13.190 21.649 1.00 57.84 115 PRO A N 1
ATOM 827 C CA . PRO A 1 115 ? 9.590 -12.989 21.490 1.00 57.84 115 PRO A CA 1
ATOM 828 C C . PRO A 1 115 ? 9.972 -12.920 20.006 1.00 57.84 115 PRO A C 1
ATOM 830 O O . PRO A 1 115 ? 9.348 -13.576 19.176 1.00 57.84 115 PRO A O 1
ATOM 833 N N . ALA A 1 116 ? 11.013 -12.146 19.690 1.00 58.47 116 ALA A N 1
ATOM 834 C CA . ALA A 1 116 ? 11.563 -12.085 18.342 1.00 58.47 116 ALA A CA 1
ATOM 835 C C . ALA A 1 116 ? 12.223 -13.423 17.969 1.00 58.47 116 ALA A C 1
ATOM 837 O O . ALA A 1 116 ? 13.088 -13.916 18.698 1.00 58.47 116 ALA A O 1
ATOM 838 N N . GLY A 1 117 ? 11.790 -14.005 16.851 1.00 60.88 117 GLY A N 1
ATOM 839 C CA . GLY A 1 117 ? 12.465 -15.104 16.165 1.00 60.88 117 GLY A CA 1
ATOM 840 C C . GLY A 1 117 ? 13.147 -14.600 14.896 1.00 60.88 117 GLY A C 1
ATOM 841 O O . GLY A 1 117 ? 12.898 -13.473 14.469 1.00 60.88 117 GLY A O 1
ATOM 842 N N . ALA A 1 118 ? 14.003 -15.431 14.299 1.00 62.69 118 ALA A N 1
ATOM 843 C CA . ALA A 1 118 ? 14.333 -15.246 12.891 1.00 62.69 118 ALA A CA 1
ATOM 844 C C . ALA A 1 118 ? 13.033 -15.385 12.093 1.00 62.69 118 ALA A C 1
ATOM 846 O O . ALA A 1 118 ? 12.242 -16.280 12.392 1.00 62.69 118 ALA A O 1
ATOM 847 N N . ILE A 1 119 ? 12.822 -14.491 11.138 1.00 75.94 119 ILE A N 1
ATOM 848 C CA . ILE A 1 119 ? 11.650 -14.496 10.271 1.00 75.94 119 ILE A CA 1
ATOM 849 C C . ILE A 1 119 ? 12.094 -14.500 8.816 1.00 75.94 119 ILE A C 1
ATOM 851 O O . ILE A 1 119 ? 13.178 -14.009 8.491 1.00 75.94 119 ILE A O 1
ATOM 855 N N . GLY A 1 120 ? 11.259 -15.083 7.967 1.00 82.69 120 GLY A N 1
ATOM 856 C CA . GLY A 1 120 ? 11.364 -14.941 6.522 1.00 82.69 120 GLY A CA 1
ATOM 857 C C . GLY A 1 120 ? 10.496 -13.801 5.994 1.00 82.69 120 GLY A C 1
ATOM 858 O O . GLY A 1 120 ? 10.022 -12.945 6.743 1.00 82.69 120 GLY A O 1
ATOM 859 N N . PHE A 1 121 ? 10.244 -13.850 4.689 1.00 92.19 121 PHE A N 1
ATOM 860 C CA . PHE A 1 121 ? 9.257 -12.998 4.038 1.00 92.19 121 PHE A CA 1
ATOM 861 C C . PHE A 1 121 ? 7.863 -13.198 4.633 1.00 92.19 121 PHE A C 1
ATOM 863 O O . PHE A 1 121 ? 7.536 -14.258 5.176 1.00 92.19 121 PHE A O 1
ATOM 870 N N . VAL A 1 122 ? 7.016 -12.189 4.466 1.00 95.69 122 VAL A N 1
ATOM 871 C CA . VAL A 1 122 ? 5.640 -12.176 4.959 1.00 95.69 122 VAL A CA 1
ATOM 872 C C . VAL A 1 122 ? 4.734 -11.864 3.779 1.00 95.69 122 VAL A C 1
ATOM 874 O O . VAL A 1 122 ? 5.046 -10.991 2.974 1.00 95.69 122 VAL A O 1
ATOM 877 N N . ASN A 1 123 ? 3.626 -12.591 3.670 1.00 95.88 123 ASN A N 1
ATOM 878 C CA . ASN A 1 123 ? 2.620 -12.352 2.641 1.00 95.88 123 ASN A CA 1
ATOM 879 C C . ASN A 1 123 ? 1.372 -11.764 3.283 1.00 95.88 123 ASN A C 1
ATOM 881 O O . ASN A 1 123 ? 0.942 -12.229 4.344 1.00 95.88 123 ASN A O 1
ATOM 885 N N . THR A 1 124 ? 0.743 -10.828 2.582 1.00 95.06 124 THR A N 1
ATOM 886 C CA . THR A 1 124 ? -0.623 -10.410 2.883 1.00 95.06 124 THR A CA 1
ATOM 887 C C . THR A 1 124 ? -1.531 -11.608 2.619 1.00 95.06 124 THR A C 1
ATOM 889 O O . THR A 1 124 ? -1.316 -12.356 1.662 1.00 95.06 124 THR A O 1
ATOM 892 N N . ARG A 1 125 ? -2.526 -11.848 3.475 1.00 94.19 125 ARG A N 1
ATOM 893 C CA . ARG A 1 125 ? -3.383 -13.042 3.403 1.00 94.19 125 ARG A CA 1
ATOM 894 C C . ARG A 1 125 ? -4.860 -12.680 3.425 1.00 94.19 125 ARG A C 1
ATOM 896 O O . ARG A 1 125 ? -5.257 -11.680 4.019 1.00 94.19 125 ARG A O 1
ATOM 903 N N . THR A 1 126 ? -5.679 -13.529 2.812 1.00 93.00 126 THR A N 1
ATOM 904 C CA . THR A 1 126 ? -7.136 -13.466 2.958 1.00 93.00 126 THR A CA 1
ATOM 905 C C . THR A 1 126 ? -7.532 -13.705 4.410 1.00 93.00 126 THR A C 1
ATOM 907 O O . THR A 1 126 ? -6.916 -14.496 5.129 1.00 93.00 126 THR A O 1
ATOM 910 N N . HIS A 1 127 ? -8.611 -13.058 4.844 1.00 84.44 127 HIS A N 1
ATOM 911 C CA . HIS A 1 127 ? -9.099 -13.227 6.208 1.00 84.44 127 HIS A CA 1
ATOM 912 C C . HIS A 1 127 ? -9.735 -14.609 6.426 1.00 84.44 127 HIS A C 1
ATOM 914 O O . HIS A 1 127 ? -9.590 -15.197 7.495 1.00 84.44 127 HIS A O 1
ATOM 920 N N . ASN A 1 128 ? -10.453 -15.147 5.428 1.00 84.75 128 ASN A N 1
ATOM 921 C CA . ASN A 1 128 ? -11.257 -16.358 5.630 1.00 84.75 128 ASN A CA 1
ATOM 922 C C . ASN A 1 128 ? -10.479 -17.665 5.444 1.00 84.75 128 ASN A C 1
ATOM 924 O O . ASN A 1 128 ? -10.754 -18.633 6.153 1.00 84.75 128 ASN A O 1
ATOM 928 N N . SER A 1 129 ? -9.549 -17.720 4.488 1.00 91.06 129 SER A N 1
ATOM 929 C CA . SER A 1 129 ? -8.774 -18.934 4.198 1.00 91.06 129 SER A CA 1
ATOM 930 C C . SER A 1 129 ? -7.328 -18.860 4.690 1.00 91.06 129 SER A C 1
ATOM 932 O O . SER A 1 129 ? -6.684 -19.900 4.834 1.00 91.06 129 SER A O 1
ATOM 934 N N . GLY A 1 130 ? -6.807 -17.656 4.960 1.00 92.06 130 GLY A N 1
ATOM 935 C CA . GLY A 1 130 ? -5.390 -17.441 5.252 1.00 92.06 130 GLY A CA 1
ATOM 936 C C . GLY A 1 130 ? -4.485 -17.661 4.034 1.00 92.06 130 GLY A C 1
ATOM 937 O O . GLY A 1 130 ? -3.262 -17.753 4.190 1.00 92.06 130 GLY A O 1
ATOM 938 N N . ALA A 1 131 ? -5.054 -17.779 2.831 1.00 94.88 131 ALA A N 1
ATOM 939 C CA . ALA A 1 131 ? -4.302 -17.934 1.595 1.00 94.88 131 ALA A CA 1
ATOM 940 C C . ALA A 1 131 ? -3.555 -16.630 1.259 1.00 94.88 131 ALA A C 1
ATOM 942 O O . ALA A 1 131 ? -4.094 -15.542 1.473 1.00 94.88 131 ALA A O 1
ATOM 943 N N . PRO A 1 132 ? -2.300 -16.715 0.786 1.00 96.56 132 PRO A N 1
ATOM 944 C CA . PRO A 1 132 ? -1.518 -15.533 0.464 1.00 96.56 132 PRO A CA 1
ATOM 945 C C . PRO A 1 132 ? -2.040 -14.857 -0.808 1.00 96.56 132 PRO A C 1
ATOM 947 O O . PRO A 1 132 ? -2.332 -15.528 -1.802 1.00 96.56 132 PRO A O 1
ATOM 950 N N . LEU A 1 133 ? -2.153 -13.531 -0.761 1.00 97.94 133 LEU A N 1
ATOM 951 C CA . LEU A 1 133 ? -2.623 -12.732 -1.883 1.00 97.94 133 LEU A CA 1
ATOM 952 C C . LEU A 1 133 ? -1.629 -12.801 -3.043 1.00 97.94 133 LEU A C 1
ATOM 954 O O . LEU A 1 133 ? -0.421 -12.690 -2.836 1.00 97.94 133 LEU A O 1
ATOM 958 N N . HIS A 1 134 ? -2.140 -12.981 -4.257 1.00 97.69 134 HIS A N 1
ATOM 959 C CA . HIS A 1 134 ? -1.324 -13.080 -5.464 1.00 97.69 134 HIS A CA 1
ATOM 960 C C . HIS A 1 134 ? -2.078 -12.577 -6.696 1.00 97.69 134 HIS A C 1
ATOM 962 O O . HIS A 1 134 ? -3.299 -12.669 -6.772 1.00 97.69 134 HIS A O 1
ATOM 968 N N . TRP A 1 135 ? -1.362 -12.097 -7.708 1.00 97.88 135 TRP A N 1
ATOM 969 C CA . TRP A 1 135 ? -1.939 -11.891 -9.039 1.00 97.88 135 TRP A CA 1
ATOM 970 C C . TRP A 1 135 ? -2.062 -13.218 -9.794 1.00 97.88 135 TRP A C 1
ATOM 972 O O . TRP A 1 135 ? -1.086 -13.952 -9.917 1.00 97.88 135 TRP A O 1
ATOM 982 N N . ALA A 1 136 ? -3.232 -13.507 -10.369 1.00 94.88 136 ALA A N 1
ATOM 983 C CA . ALA A 1 136 ? -3.415 -14.698 -11.213 1.00 94.88 136 ALA A CA 1
ATOM 984 C C . ALA A 1 136 ? -2.843 -14.543 -12.637 1.00 94.88 136 ALA A C 1
ATOM 986 O O . ALA A 1 136 ? -2.724 -15.517 -13.380 1.00 94.88 136 ALA A O 1
ATOM 987 N N . SER A 1 137 ? -2.535 -13.312 -13.054 1.00 93.81 137 SER A N 1
ATOM 988 C CA . SER A 1 137 ? -1.919 -13.011 -14.348 1.00 93.81 137 SER A CA 1
ATOM 989 C C . SER A 1 137 ? -0.400 -12.995 -14.224 1.00 93.81 137 SER A C 1
ATOM 991 O O . SER A 1 137 ? 0.139 -12.555 -13.212 1.00 93.81 137 SER A O 1
ATOM 993 N N . GLY A 1 138 ? 0.303 -13.377 -15.292 1.00 95.81 138 GLY A N 1
ATOM 994 C CA . GLY A 1 138 ? 1.759 -13.269 -15.356 1.00 95.81 138 GLY A CA 1
ATOM 995 C C . GLY A 1 138 ? 2.262 -11.826 -15.436 1.00 95.81 138 GLY A C 1
ATOM 996 O O . GLY A 1 138 ? 3.463 -11.598 -15.355 1.00 95.81 138 GLY A O 1
ATOM 997 N N . CYS A 1 139 ? 1.366 -10.847 -15.591 1.00 96.94 139 CYS A N 1
ATOM 998 C CA . CYS A 1 139 ? 1.709 -9.433 -15.646 1.00 96.94 139 CYS A CA 1
ATOM 999 C C . CYS A 1 139 ? 0.864 -8.597 -14.693 1.00 96.94 139 CYS A C 1
ATOM 1001 O O . CYS A 1 139 ? -0.350 -8.789 -14.611 1.00 96.94 139 CYS A O 1
ATOM 1003 N N . VAL A 1 140 ? 1.494 -7.584 -14.101 1.00 97.75 140 VAL A N 1
ATOM 1004 C CA . VAL A 1 140 ? 0.805 -6.501 -13.390 1.00 97.75 140 VAL A CA 1
ATOM 1005 C C . VAL A 1 140 ? 1.102 -5.197 -14.104 1.00 97.75 140 VAL A C 1
ATOM 1007 O O . VAL A 1 140 ? 2.263 -4.848 -14.312 1.00 97.75 140 VAL A O 1
ATOM 1010 N N . PHE A 1 141 ? 0.052 -4.494 -14.510 1.00 97.75 141 PHE A N 1
ATOM 1011 C CA . PHE A 1 141 ? 0.156 -3.211 -15.197 1.00 97.75 141 PHE A CA 1
ATOM 1012 C C . PHE A 1 141 ? -0.086 -2.107 -14.187 1.00 97.75 141 PHE A C 1
ATOM 1014 O O . PHE A 1 141 ? -1.088 -2.167 -13.486 1.00 97.75 141 PHE A O 1
ATOM 1021 N N . LEU A 1 142 ? 0.807 -1.129 -14.122 1.00 97.56 142 LEU A N 1
ATOM 1022 C CA . LEU A 1 142 ? 0.721 0.003 -13.212 1.00 97.56 142 LEU A CA 1
ATOM 1023 C C . LEU A 1 142 ? 0.853 1.288 -14.023 1.00 97.56 142 LEU A C 1
ATOM 1025 O O . LEU A 1 142 ? 1.827 1.463 -14.759 1.00 97.56 142 LEU A O 1
ATOM 1029 N N . ALA A 1 143 ? -0.132 2.169 -13.908 1.00 98.06 143 ALA A N 1
ATOM 1030 C CA . ALA A 1 143 ? -0.105 3.489 -14.522 1.00 98.06 143 ALA A CA 1
ATOM 1031 C C . ALA A 1 143 ? 0.152 4.559 -13.458 1.00 98.06 143 ALA A C 1
ATOM 1033 O O . ALA A 1 143 ? -0.114 4.362 -12.276 1.00 98.06 143 ALA A O 1
ATOM 1034 N N . MET A 1 144 ? 0.665 5.710 -13.872 1.00 98.25 144 MET A N 1
ATOM 1035 C CA . MET A 1 144 ? 0.773 6.887 -13.014 1.00 98.25 144 MET A CA 1
ATOM 1036 C C . MET A 1 144 ? -0.376 7.848 -13.309 1.00 98.25 144 MET A C 1
ATOM 1038 O O . MET A 1 144 ? -0.723 8.062 -14.467 1.00 98.25 144 MET A O 1
ATOM 1042 N N . ASP A 1 145 ? -0.948 8.471 -12.289 1.00 97.38 145 ASP A N 1
ATOM 1043 C CA . ASP A 1 145 ? -1.832 9.619 -12.479 1.00 97.38 145 ASP A CA 1
ATOM 1044 C C . ASP A 1 145 ? -1.113 10.706 -13.295 1.00 97.38 145 ASP A C 1
ATOM 1046 O O . ASP A 1 145 ? -0.010 11.133 -12.945 1.00 97.38 145 ASP A O 1
ATOM 1050 N N . GLU A 1 146 ? -1.732 11.164 -14.383 1.00 96.94 146 GLU A N 1
ATOM 1051 C CA . GLU A 1 146 ? -1.160 12.141 -15.316 1.00 96.94 146 GLU A CA 1
ATOM 1052 C C . GLU A 1 146 ? -0.795 13.479 -14.662 1.00 96.94 146 GLU A C 1
ATOM 1054 O O . GLU A 1 146 ? 0.003 14.241 -15.212 1.00 96.94 146 GLU A O 1
ATOM 1059 N N . ARG A 1 147 ? -1.350 13.772 -13.480 1.00 96.06 147 ARG A N 1
ATOM 1060 C CA . ARG A 1 147 ? -0.983 14.953 -12.692 1.00 96.06 147 ARG A CA 1
ATOM 1061 C C . ARG A 1 147 ? 0.444 14.882 -12.148 1.00 96.06 147 ARG A C 1
ATOM 1063 O O . ARG A 1 147 ? 1.025 15.941 -11.913 1.00 96.06 147 ARG A O 1
ATOM 1070 N N . GLY A 1 148 ? 0.984 13.676 -11.955 1.00 96.44 148 GLY A N 1
ATOM 1071 C CA . GLY A 1 148 ? 2.325 13.449 -11.422 1.00 96.44 148 GLY A CA 1
ATOM 1072 C C . GLY A 1 148 ? 2.556 14.141 -10.075 1.00 96.44 148 GLY A C 1
ATOM 1073 O O . GLY A 1 148 ? 1.628 14.365 -9.295 1.00 96.44 148 GLY A O 1
ATOM 1074 N N . THR A 1 149 ? 3.811 14.496 -9.811 1.00 97.50 149 THR A N 1
ATOM 1075 C CA . THR A 1 149 ? 4.218 15.312 -8.661 1.00 97.50 149 THR A CA 1
ATOM 1076 C C . THR A 1 149 ? 4.889 16.588 -9.150 1.00 97.50 149 THR A C 1
ATOM 1078 O O . THR A 1 149 ? 5.644 16.583 -10.114 1.00 97.50 149 THR A O 1
ATOM 1081 N N . SER A 1 150 ? 4.656 17.708 -8.464 1.00 97.31 150 SER A N 1
ATOM 1082 C CA . SER A 1 150 ? 5.358 18.963 -8.765 1.00 97.31 150 SER A CA 1
ATOM 1083 C C . SER A 1 150 ? 6.764 19.030 -8.144 1.00 97.31 150 SER A C 1
ATOM 1085 O O . SER A 1 150 ? 7.501 20.008 -8.334 1.00 97.31 150 SER A O 1
ATOM 1087 N N . GLN A 1 151 ? 7.141 18.012 -7.363 1.00 98.31 151 GLN A N 1
ATOM 1088 C CA . GLN A 1 151 ? 8.303 18.046 -6.477 1.00 98.31 151 GLN A CA 1
ATOM 1089 C C . GLN A 1 151 ? 9.594 17.543 -7.133 1.00 98.31 151 GLN A C 1
ATOM 1091 O O . GLN A 1 151 ? 10.675 17.935 -6.690 1.00 98.31 151 GLN A O 1
ATOM 1096 N N . ILE A 1 152 ? 9.496 16.763 -8.208 1.00 98.31 152 ILE A N 1
ATOM 1097 C CA . ILE A 1 152 ? 10.607 16.264 -9.037 1.00 98.31 152 ILE A CA 1
ATOM 1098 C C . ILE A 1 152 ? 10.222 16.363 -10.529 1.00 98.31 152 ILE A C 1
ATOM 1100 O O . ILE A 1 152 ? 9.186 16.948 -10.825 1.00 98.31 152 ILE A O 1
ATOM 1104 N N . ASP A 1 153 ? 11.093 15.946 -11.457 1.00 97.25 153 ASP A N 1
ATOM 1105 C CA . ASP A 1 153 ? 10.791 15.941 -12.913 1.00 97.25 153 ASP A CA 1
ATOM 1106 C C . ASP A 1 153 ? 10.911 14.547 -13.556 1.00 97.25 153 ASP A C 1
ATOM 1108 O O . ASP A 1 153 ? 10.645 14.384 -14.747 1.00 97.25 153 ASP A O 1
ATOM 1112 N N . ASP A 1 154 ? 11.447 13.582 -12.813 1.00 97.88 154 ASP A N 1
ATOM 1113 C CA . ASP A 1 154 ? 11.910 12.282 -13.287 1.00 97.88 154 ASP A CA 1
ATOM 1114 C C . ASP A 1 154 ? 11.068 11.130 -12.721 1.00 97.88 154 ASP A C 1
ATOM 1116 O O . ASP A 1 154 ? 11.527 9.990 -12.678 1.00 97.88 154 ASP A O 1
ATOM 1120 N N . GLU A 1 155 ? 9.827 11.394 -12.296 1.00 97.44 155 GLU A N 1
ATOM 1121 C CA . GLU A 1 155 ? 8.964 10.385 -11.677 1.00 97.44 155 GLU A CA 1
ATOM 1122 C C . GLU A 1 155 ? 8.763 9.146 -12.560 1.00 97.44 155 GLU A C 1
ATOM 1124 O O . GLU A 1 155 ? 8.843 8.026 -12.059 1.00 97.44 155 GLU A O 1
ATOM 1129 N N . ILE A 1 156 ? 8.588 9.323 -13.875 1.00 98.38 156 ILE A N 1
ATOM 1130 C CA . ILE A 1 156 ? 8.430 8.213 -14.828 1.00 98.38 156 ILE A CA 1
ATOM 1131 C C . ILE A 1 156 ? 9.700 7.356 -14.884 1.00 98.38 156 ILE A C 1
ATOM 1133 O O . ILE A 1 156 ? 9.613 6.134 -14.768 1.00 98.38 156 ILE A O 1
ATOM 1137 N N . ASP A 1 157 ? 10.873 7.985 -15.004 1.00 98.56 157 ASP A N 1
ATOM 1138 C CA . ASP A 1 157 ? 12.156 7.276 -15.069 1.00 98.56 157 ASP A CA 1
ATOM 1139 C C . ASP A 1 157 ? 12.407 6.482 -13.773 1.00 98.56 157 ASP A C 1
ATOM 1141 O O . ASP A 1 157 ? 12.881 5.341 -13.807 1.00 98.56 157 ASP A O 1
ATOM 1145 N N . VAL A 1 158 ? 12.048 7.056 -12.617 1.00 98.62 158 VAL A N 1
ATOM 1146 C CA . VAL A 1 158 ? 12.144 6.377 -11.319 1.00 98.62 158 VAL A CA 1
ATOM 1147 C C . VAL A 1 158 ? 11.179 5.192 -11.240 1.00 98.62 158 VAL A C 1
ATOM 1149 O O . VAL A 1 158 ? 11.600 4.107 -10.836 1.00 98.62 158 VAL A O 1
ATOM 1152 N N . ILE A 1 159 ? 9.918 5.352 -11.657 1.00 98.81 159 ILE A N 1
ATOM 1153 C CA . ILE A 1 159 ? 8.923 4.267 -11.661 1.00 98.81 159 ILE A CA 1
ATOM 1154 C C . ILE A 1 159 ? 9.399 3.107 -12.544 1.00 98.81 159 ILE A C 1
ATOM 1156 O O . ILE A 1 159 ? 9.446 1.963 -12.088 1.00 98.81 159 ILE A O 1
ATOM 1160 N N . GLU A 1 160 ? 9.814 3.380 -13.783 1.00 98.75 160 GLU A N 1
ATOM 1161 C CA . GLU A 1 160 ? 10.320 2.346 -14.692 1.00 98.75 160 GLU A CA 1
ATOM 1162 C C . GLU A 1 160 ? 11.552 1.627 -14.118 1.00 98.75 160 GLU A C 1
ATOM 1164 O O . GLU A 1 160 ? 11.668 0.398 -14.227 1.00 98.75 160 GLU A O 1
ATOM 1169 N N . SER A 1 161 ? 12.448 2.373 -13.463 1.00 98.69 161 SER A N 1
ATOM 1170 C CA . SER A 1 161 ? 13.626 1.831 -12.783 1.00 98.69 161 SER A CA 1
ATOM 1171 C C . SER A 1 161 ? 13.253 0.904 -11.621 1.00 98.69 161 SER A C 1
ATOM 1173 O O . SER A 1 161 ? 13.807 -0.195 -11.519 1.00 98.69 161 SER A O 1
ATOM 1175 N N . VAL A 1 162 ? 12.278 1.278 -10.785 1.00 98.81 162 VAL A N 1
ATOM 1176 C CA . VAL A 1 162 ? 11.784 0.444 -9.673 1.00 98.81 162 VAL A CA 1
ATOM 1177 C C . VAL A 1 162 ? 11.194 -0.866 -10.194 1.00 98.81 162 VAL A C 1
ATOM 1179 O O . VAL A 1 162 ? 11.609 -1.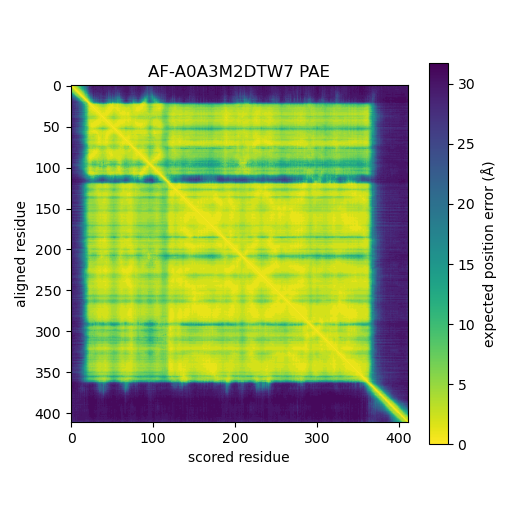947 -9.766 1.00 98.81 162 VAL A O 1
ATOM 1182 N N . LEU A 1 163 ? 10.292 -0.803 -11.181 1.00 98.81 163 LEU A N 1
ATOM 1183 C CA . LEU A 1 163 ? 9.685 -2.009 -11.759 1.00 98.81 163 LEU A CA 1
ATOM 1184 C C . LEU A 1 163 ? 10.734 -2.890 -12.456 1.00 98.81 163 LEU A C 1
ATOM 1186 O O . LEU A 1 163 ? 10.680 -4.118 -12.396 1.00 98.81 163 LEU A O 1
ATOM 1190 N N . SER A 1 164 ? 11.725 -2.287 -13.116 1.00 98.62 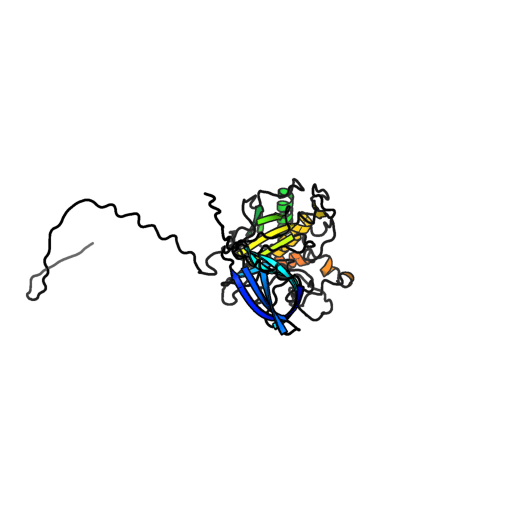164 SER A N 1
ATOM 1191 C CA . SER A 1 164 ? 12.865 -3.012 -13.684 1.00 98.62 164 SER A CA 1
ATOM 1192 C C . SER A 1 164 ? 13.729 -3.685 -12.614 1.00 98.62 164 SER A C 1
ATOM 1194 O O . SER A 1 164 ? 14.172 -4.814 -12.819 1.00 98.62 164 SER A O 1
ATOM 1196 N N . THR A 1 165 ? 13.972 -3.019 -11.487 1.00 98.69 165 THR A N 1
ATOM 1197 C CA . THR A 1 165 ? 14.802 -3.540 -10.393 1.00 98.69 165 THR A CA 1
ATOM 1198 C C . THR A 1 165 ? 14.181 -4.798 -9.794 1.00 98.69 165 THR A C 1
ATOM 1200 O O . THR A 1 165 ? 14.863 -5.817 -9.684 1.00 98.69 165 THR A O 1
ATOM 1203 N N . TRP A 1 166 ? 12.872 -4.779 -9.531 1.00 98.75 166 TRP A N 1
ATOM 1204 C CA . TRP A 1 166 ? 12.125 -5.966 -9.113 1.00 98.75 166 TRP A CA 1
ATOM 1205 C C . TRP A 1 166 ? 12.209 -7.105 -10.132 1.00 98.75 166 TRP A C 1
ATOM 1207 O O . TRP A 1 166 ? 12.609 -8.212 -9.774 1.00 98.75 166 TRP A O 1
ATOM 1217 N N . ARG A 1 167 ? 11.920 -6.835 -11.414 1.00 98.50 167 ARG A N 1
ATOM 1218 C CA . ARG A 1 167 ? 11.998 -7.852 -12.481 1.00 98.50 167 ARG A CA 1
ATOM 1219 C C . ARG A 1 167 ? 13.381 -8.483 -12.596 1.00 98.50 167 ARG A C 1
ATOM 1221 O O . ARG A 1 167 ? 13.497 -9.690 -12.778 1.00 98.50 167 ARG A O 1
ATOM 1228 N N . GLN A 1 168 ? 14.443 -7.685 -12.505 1.00 98.56 168 GLN A N 1
ATOM 1229 C CA . GLN A 1 168 ? 15.812 -8.201 -12.567 1.00 98.56 168 GLN A CA 1
ATOM 1230 C C . GLN A 1 168 ? 16.123 -9.091 -11.363 1.00 98.56 168 GLN A C 1
ATOM 1232 O O . GLN A 1 168 ? 16.643 -10.194 -11.548 1.00 98.56 168 GLN A O 1
ATOM 1237 N N . ALA A 1 169 ? 15.761 -8.642 -10.160 1.00 98.56 169 ALA A N 1
ATOM 1238 C CA . ALA A 1 169 ? 16.007 -9.360 -8.915 1.00 98.56 169 ALA A CA 1
ATOM 1239 C C . ALA A 1 169 ? 15.296 -10.725 -8.857 1.00 98.56 169 ALA A C 1
ATOM 1241 O O . ALA A 1 169 ? 15.850 -11.681 -8.317 1.00 98.56 169 ALA A O 1
ATOM 1242 N N . THR A 1 170 ? 14.109 -10.843 -9.458 1.00 98.50 170 THR A N 1
ATOM 1243 C CA . THR A 1 170 ? 13.274 -12.056 -9.393 1.00 98.50 170 THR A CA 1
ATOM 1244 C C . THR A 1 170 ? 13.313 -12.910 -10.667 1.00 98.50 170 THR A C 1
ATOM 1246 O O . THR A 1 170 ? 12.814 -14.035 -10.664 1.00 98.50 170 THR A O 1
ATOM 1249 N N . SER A 1 171 ? 13.975 -12.447 -11.735 1.00 97.62 171 SER A N 1
ATOM 1250 C CA . SER A 1 171 ? 14.036 -13.107 -13.057 1.00 97.62 171 SER A CA 1
ATOM 1251 C C . SER A 1 171 ? 14.479 -14.578 -13.054 1.00 97.62 171 SER A C 1
ATOM 1253 O O . SER A 1 171 ? 14.170 -15.324 -13.981 1.00 97.62 171 SER A O 1
ATOM 1255 N N . GLY A 1 172 ? 15.228 -15.009 -12.036 1.00 97.81 172 GLY A N 1
ATOM 1256 C CA . GLY A 1 172 ? 15.695 -16.390 -11.903 1.00 97.81 172 GLY A CA 1
ATOM 1257 C C . GLY A 1 172 ? 14.686 -17.358 -11.278 1.00 97.81 172 GLY A C 1
ATOM 1258 O O . GLY A 1 172 ? 14.933 -18.563 -11.300 1.00 97.81 172 GLY A O 1
ATOM 1259 N N . CYS A 1 173 ? 13.591 -16.862 -10.695 1.00 98.31 173 CYS A N 1
ATOM 1260 C CA . CYS A 1 173 ? 12.667 -17.665 -9.888 1.00 98.31 173 CYS A CA 1
ATOM 1261 C C . CYS A 1 173 ? 11.183 -17.351 -10.113 1.00 98.31 173 CYS A C 1
ATOM 1263 O O . CYS A 1 173 ? 10.356 -18.220 -9.835 1.00 98.31 173 CYS A O 1
ATOM 1265 N N . SER A 1 174 ? 10.854 -16.152 -10.600 1.00 98.31 174 SER A N 1
ATOM 1266 C CA . SER A 1 174 ? 9.486 -15.659 -10.726 1.00 98.31 174 SER A CA 1
ATOM 1267 C C . SER A 1 174 ? 9.075 -15.484 -12.184 1.00 98.31 174 SER A C 1
ATOM 1269 O O . SER A 1 174 ? 9.884 -15.033 -12.996 1.00 98.31 174 SER A O 1
ATOM 1271 N N . TYR A 1 175 ? 7.822 -15.812 -12.512 1.00 97.56 175 TYR A N 1
ATOM 1272 C CA . TYR A 1 175 ? 7.231 -15.471 -13.813 1.00 97.56 175 TYR A CA 1
ATOM 1273 C C . TYR A 1 175 ? 6.660 -14.048 -13.869 1.00 97.56 175 TYR A C 1
ATOM 1275 O O . TYR A 1 175 ? 6.374 -13.559 -14.960 1.00 97.56 175 TYR A O 1
ATOM 1283 N N . LEU A 1 176 ? 6.449 -13.397 -12.718 1.00 98.12 176 LEU A N 1
ATOM 1284 C CA . LEU A 1 176 ? 5.706 -12.142 -12.647 1.00 98.12 176 LEU A CA 1
ATOM 1285 C C . LEU A 1 176 ? 6.456 -11.003 -13.352 1.00 98.12 176 LEU A C 1
ATOM 1287 O O . LEU A 1 176 ? 7.584 -10.661 -12.995 1.00 98.12 176 LEU A O 1
ATOM 1291 N N . ASP A 1 177 ? 5.796 -10.370 -14.318 1.00 97.88 177 ASP A N 1
ATOM 1292 C CA . ASP A 1 177 ? 6.322 -9.247 -15.091 1.00 97.88 177 ASP A CA 1
ATOM 1293 C C . ASP A 1 177 ? 5.579 -7.950 -14.740 1.00 97.88 177 ASP A C 1
ATOM 1295 O O . ASP A 1 177 ? 4.425 -7.729 -15.118 1.00 97.88 177 ASP A O 1
ATOM 1299 N N . LEU A 1 178 ? 6.256 -7.066 -14.009 1.00 98.50 178 LEU A N 1
ATOM 1300 C CA . LEU A 1 178 ? 5.745 -5.738 -13.673 1.00 98.50 178 LEU A CA 1
ATOM 1301 C C . LEU A 1 178 ? 5.905 -4.779 -14.858 1.00 98.50 178 LEU A C 1
ATOM 1303 O O . LEU A 1 178 ? 7.009 -4.589 -15.380 1.00 98.50 178 LEU A O 1
ATOM 1307 N N . ARG A 1 179 ? 4.815 -4.129 -15.264 1.00 98.06 179 ARG A N 1
ATOM 1308 C CA . ARG A 1 179 ? 4.776 -3.261 -16.443 1.00 98.06 179 ARG A CA 1
ATOM 1309 C C . ARG A 1 179 ? 4.286 -1.871 -16.100 1.00 98.06 179 ARG A C 1
ATOM 1311 O O . ARG A 1 179 ? 3.188 -1.710 -15.579 1.00 98.06 179 ARG A O 1
ATOM 1318 N N . PHE A 1 180 ? 5.078 -0.875 -16.475 1.00 98.38 180 PHE A N 1
ATOM 1319 C CA . PHE A 1 180 ? 4.602 0.497 -16.511 1.00 98.38 180 PHE A CA 1
ATOM 1320 C C . PHE A 1 180 ? 3.712 0.687 -17.741 1.00 98.38 180 PHE A C 1
ATOM 1322 O O . PHE A 1 180 ? 4.108 0.329 -18.851 1.00 98.38 180 PHE A O 1
ATOM 1329 N N . ASP A 1 181 ? 2.517 1.229 -17.539 1.00 97.06 181 ASP A N 1
ATOM 1330 C CA . ASP A 1 181 ? 1.521 1.444 -18.594 1.00 97.06 181 ASP A CA 1
ATOM 1331 C C . ASP A 1 181 ? 1.369 2.926 -18.978 1.00 97.06 181 ASP A C 1
ATOM 1333 O O . ASP A 1 181 ? 0.407 3.332 -19.624 1.00 97.06 181 ASP A O 1
ATOM 1337 N N . GLY A 1 182 ? 2.347 3.756 -18.611 1.00 97.75 182 GLY A N 1
ATOM 1338 C CA . GLY A 1 182 ? 2.308 5.188 -18.873 1.00 97.75 182 GLY A CA 1
ATOM 1339 C C . GLY A 1 182 ? 1.425 5.928 -17.874 1.00 97.75 182 GLY A C 1
ATOM 1340 O O . GLY A 1 182 ? 1.395 5.603 -16.686 1.00 97.75 182 GLY A O 1
ATOM 1341 N N . THR A 1 183 ? 0.741 6.965 -18.354 1.00 97.75 183 THR A N 1
ATOM 1342 C CA . THR A 1 183 ? -0.086 7.841 -17.522 1.00 97.75 183 THR A CA 1
ATOM 1343 C C . THR A 1 183 ? -1.577 7.657 -17.779 1.00 97.75 183 THR A C 1
ATOM 1345 O O . THR A 1 183 ? -1.982 7.359 -18.902 1.00 97.75 183 THR A O 1
ATOM 1348 N N . THR A 1 184 ? -2.394 7.910 -16.762 1.00 97.00 184 THR A N 1
ATOM 1349 C CA . THR A 1 184 ? -3.859 7.810 -16.806 1.00 97.00 184 THR A CA 1
ATOM 1350 C C . THR A 1 184 ? -4.517 8.979 -16.066 1.00 97.00 184 THR A C 1
ATOM 1352 O O . THR A 1 184 ? -3.910 9.559 -15.172 1.00 97.00 184 THR A O 1
ATOM 1355 N N . ASP A 1 185 ? -5.769 9.306 -16.395 1.00 93.44 185 ASP A N 1
ATOM 1356 C CA . ASP A 1 185 ? -6.632 10.190 -15.591 1.00 93.44 185 ASP A CA 1
ATOM 1357 C C . ASP A 1 185 ? -7.388 9.425 -14.479 1.00 93.44 185 ASP A C 1
ATOM 1359 O O . ASP A 1 185 ? -8.300 9.957 -13.836 1.00 93.44 185 ASP A O 1
ATOM 1363 N N . GLY A 1 186 ? -7.002 8.162 -14.262 1.00 86.12 186 GLY A N 1
ATOM 1364 C CA . GLY A 1 186 ? -7.485 7.279 -13.208 1.00 86.12 186 GLY A CA 1
ATOM 1365 C C . GLY A 1 186 ? -7.244 7.810 -11.792 1.00 86.12 186 GLY A C 1
ATOM 1366 O O . GLY A 1 186 ? -6.473 8.737 -11.542 1.00 86.12 186 GLY A O 1
ATOM 1367 N N . ALA A 1 187 ? -7.952 7.220 -10.835 1.00 90.31 187 ALA A N 1
ATOM 1368 C CA . ALA A 1 187 ? -7.906 7.613 -9.435 1.00 90.31 187 ALA A CA 1
ATOM 1369 C C . ALA A 1 187 ? -8.103 6.386 -8.554 1.00 90.31 187 ALA A C 1
ATOM 1371 O O . ALA A 1 187 ? -8.817 5.484 -8.955 1.00 90.31 187 ALA A O 1
ATOM 1372 N N . VAL A 1 188 ? -7.592 6.435 -7.324 1.00 93.88 188 VAL A N 1
ATOM 1373 C CA . VAL A 1 188 ? -7.683 5.338 -6.347 1.00 93.88 188 VAL A CA 1
ATOM 1374 C C . VAL A 1 188 ? -9.117 4.860 -6.112 1.00 93.88 188 VAL A C 1
ATOM 1376 O O . VAL A 1 188 ? -9.900 5.535 -5.412 1.00 93.88 188 VAL A O 1
ATOM 1379 N N . ARG A 1 189 ? -9.465 3.697 -6.661 1.00 93.06 189 ARG A N 1
ATOM 1380 C CA . ARG A 1 189 ? -10.777 3.050 -6.551 1.00 93.06 189 ARG A CA 1
ATOM 1381 C C . ARG A 1 189 ? -10.744 1.634 -7.104 1.00 93.06 189 ARG A C 1
ATOM 1383 O O . ARG A 1 189 ? -9.904 1.312 -7.912 1.00 93.06 189 ARG A O 1
ATOM 1390 N N . PHE A 1 190 ? -11.756 0.856 -6.732 1.00 95.19 190 PHE A N 1
ATOM 1391 C CA . PHE A 1 190 ? -12.027 -0.418 -7.379 1.00 95.19 190 PHE A CA 1
ATOM 1392 C C . PHE A 1 190 ? -12.552 -0.209 -8.812 1.00 95.19 190 PHE A C 1
ATOM 1394 O O . PHE A 1 190 ? -13.745 0.049 -9.006 1.00 95.19 190 PHE A O 1
ATOM 1401 N N . ASP A 1 191 ? -11.671 -0.275 -9.807 1.00 93.38 191 ASP A N 1
ATOM 1402 C CA . ASP A 1 191 ? -12.003 -0.219 -11.238 1.00 93.38 191 ASP A CA 1
ATOM 1403 C C . ASP A 1 191 ? -11.150 -1.137 -12.134 1.00 93.38 191 ASP A C 1
ATOM 1405 O O . ASP A 1 191 ? -11.468 -1.290 -13.318 1.00 93.38 191 ASP A O 1
ATOM 1409 N N . GLY A 1 192 ? -10.152 -1.816 -11.563 1.00 93.19 192 GLY A N 1
ATOM 1410 C CA . GLY A 1 192 ? -9.261 -2.747 -12.255 1.00 93.19 192 GLY A CA 1
ATOM 1411 C C . GLY A 1 192 ? -8.064 -2.085 -12.929 1.00 93.19 192 GLY A C 1
ATOM 1412 O O . GLY A 1 192 ? -7.286 -2.779 -13.595 1.00 93.19 192 GLY A O 1
ATOM 1413 N N . ASP A 1 193 ? -7.914 -0.770 -12.782 1.00 94.19 193 ASP A N 1
ATOM 1414 C CA . ASP A 1 193 ? -6.738 -0.039 -13.211 1.00 94.19 193 ASP A CA 1
ATOM 1415 C C . ASP A 1 193 ? -5.870 0.289 -12.001 1.00 94.19 193 ASP A C 1
ATOM 1417 O O . ASP A 1 193 ? -6.199 1.138 -11.185 1.00 94.19 193 ASP A O 1
ATOM 1421 N N . ASN A 1 194 ? -4.690 -0.326 -11.940 1.00 97.88 194 ASN A N 1
ATOM 1422 C CA . ASN A 1 194 ? -3.753 -0.028 -10.870 1.00 97.88 194 ASN A CA 1
ATOM 1423 C C . ASN A 1 194 ? -3.102 1.345 -11.097 1.00 97.88 194 ASN A C 1
ATOM 1425 O O . ASN A 1 194 ? -2.412 1.532 -12.115 1.00 97.88 194 ASN A O 1
ATOM 1429 N N . VAL A 1 195 ? -3.259 2.289 -10.162 1.00 97.94 195 VAL A N 1
ATOM 1430 C CA . VAL A 1 195 ? -2.741 3.661 -10.318 1.00 97.94 195 VAL A CA 1
ATOM 1431 C C . VAL A 1 195 ? -1.790 4.078 -9.192 1.00 97.94 195 VAL A C 1
ATOM 1433 O O . VAL A 1 195 ? -2.062 3.882 -8.011 1.00 97.94 195 VAL A O 1
ATOM 1436 N N . ILE A 1 196 ? -0.684 4.737 -9.556 1.00 98.69 196 ILE A N 1
ATOM 1437 C CA . ILE A 1 196 ? 0.167 5.519 -8.647 1.00 98.69 196 ILE A CA 1
ATOM 1438 C C . ILE A 1 196 ? -0.340 6.964 -8.613 1.00 98.69 196 ILE A C 1
ATOM 1440 O O . ILE A 1 196 ? -0.321 7.657 -9.630 1.00 98.69 196 ILE A O 1
ATOM 1444 N N . VAL A 1 197 ? -0.730 7.449 -7.437 1.00 98.00 197 VAL A N 1
ATOM 1445 C CA . VAL A 1 197 ? -1.233 8.811 -7.218 1.00 98.00 197 VAL A CA 1
ATOM 1446 C C . VAL A 1 197 ? -0.340 9.563 -6.238 1.00 98.00 197 VAL A C 1
ATOM 1448 O O . VAL A 1 197 ? -0.116 9.121 -5.114 1.00 98.00 197 VAL A O 1
ATOM 1451 N N . PHE A 1 198 ? 0.089 10.768 -6.606 1.00 97.88 198 PHE A N 1
ATOM 1452 C CA . PHE A 1 198 ? 0.774 11.679 -5.691 1.00 97.88 198 PHE A CA 1
ATOM 1453 C C . PHE A 1 198 ? -0.230 12.607 -4.999 1.00 97.88 198 PHE A C 1
ATOM 1455 O O . PHE A 1 198 ? -0.995 13.337 -5.632 1.00 97.88 198 PHE A O 1
ATOM 1462 N N . ARG A 1 199 ? -0.241 12.598 -3.666 1.00 96.81 199 ARG A N 1
ATOM 1463 C CA . ARG A 1 199 ? -1.095 13.466 -2.845 1.00 96.81 199 ARG A CA 1
ATOM 1464 C C . ARG A 1 199 ? -0.280 14.666 -2.366 1.00 96.81 199 ARG A C 1
ATOM 1466 O O . ARG A 1 199 ? 0.551 14.512 -1.481 1.00 96.81 199 ARG A O 1
ATOM 1473 N N . GLU A 1 200 ? -0.543 15.859 -2.903 1.00 95.44 200 GLU A N 1
ATOM 1474 C CA . GLU A 1 200 ? 0.194 17.089 -2.530 1.00 95.44 200 GLU A CA 1
ATOM 1475 C C . GLU A 1 200 ? -0.651 18.133 -1.781 1.00 95.44 200 GLU A C 1
ATOM 1477 O O . GLU A 1 200 ? -0.108 18.947 -1.037 1.00 95.44 200 GLU A O 1
ATOM 1482 N N . ASP A 1 201 ? -1.981 18.076 -1.895 1.00 93.94 201 ASP A N 1
ATOM 1483 C CA . ASP A 1 201 ? -2.872 19.009 -1.191 1.00 93.94 201 ASP A CA 1
ATOM 1484 C C . ASP A 1 201 ? -3.298 18.488 0.186 1.00 93.94 201 ASP A C 1
ATOM 1486 O O . ASP A 1 201 ? -3.295 19.207 1.188 1.00 93.94 201 ASP A O 1
ATOM 1490 N N . ARG A 1 202 ? -3.744 17.227 0.230 1.00 94.62 202 ARG A N 1
ATOM 1491 C CA . ARG A 1 202 ? -4.252 16.564 1.436 1.00 94.62 202 ARG A CA 1
ATOM 1492 C C . ARG A 1 202 ? -3.887 15.089 1.419 1.00 94.62 202 ARG A C 1
ATOM 1494 O O . ARG A 1 202 ? -4.130 14.410 0.426 1.00 94.62 202 ARG A O 1
ATOM 1501 N N . TRP A 1 203 ? -3.373 14.598 2.545 1.00 95.69 203 TRP A N 1
ATOM 1502 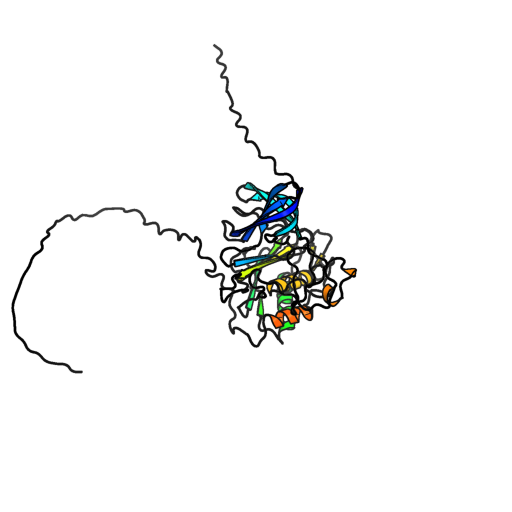C CA . TRP A 1 203 ? -3.050 13.186 2.752 1.00 95.69 203 TRP A CA 1
ATOM 1503 C C . TRP A 1 203 ? -4.287 12.410 3.198 1.00 95.69 203 TRP A C 1
ATOM 1505 O O . TRP A 1 203 ? -4.405 11.946 4.334 1.00 95.69 203 TRP A O 1
ATOM 1515 N N . CYS A 1 204 ? -5.277 12.407 2.310 1.00 92.88 204 CYS A N 1
ATOM 1516 C CA . CYS A 1 204 ? -6.567 11.792 2.541 1.00 92.88 204 CYS A CA 1
ATOM 1517 C C . CYS A 1 204 ? -7.126 11.246 1.234 1.00 92.88 204 CYS A C 1
ATOM 1519 O O . CYS A 1 204 ? -7.011 11.889 0.183 1.00 92.88 204 CYS A O 1
ATOM 1521 N N . ARG A 1 205 ? -7.855 10.138 1.325 1.00 89.19 205 ARG A N 1
ATOM 1522 C CA . ARG A 1 205 ? -8.779 9.730 0.280 1.00 89.19 205 ARG A CA 1
ATOM 1523 C C . ARG A 1 205 ? -10.023 10.620 0.336 1.00 89.19 205 ARG A C 1
ATOM 1525 O O . ARG A 1 205 ? -10.640 10.731 1.402 1.00 89.19 205 ARG A O 1
ATOM 1532 N N . PRO A 1 206 ? -10.420 11.268 -0.775 1.00 88.62 206 PRO A N 1
ATOM 1533 C CA . PRO A 1 206 ? -11.596 12.125 -0.794 1.00 88.62 206 PRO A CA 1
ATOM 1534 C C . PRO A 1 206 ? -12.862 11.378 -0.366 1.00 88.62 206 PRO A C 1
ATOM 1536 O O . PRO A 1 206 ? -13.011 10.180 -0.637 1.00 88.62 206 PRO A O 1
ATOM 1539 N N . ALA A 1 207 ? -13.777 12.116 0.267 1.00 86.94 207 ALA A N 1
ATOM 1540 C CA . ALA A 1 207 ? -15.125 11.636 0.541 1.00 86.94 207 ALA A CA 1
ATOM 1541 C C . ALA A 1 207 ? -15.840 11.262 -0.768 1.00 86.94 207 ALA A C 1
ATOM 1543 O O . ALA A 1 207 ? -15.704 11.965 -1.773 1.00 86.94 207 ALA A O 1
ATOM 1544 N N . SER A 1 208 ? -16.642 10.204 -0.723 1.00 82.88 208 SER A N 1
ATOM 1545 C CA . SER A 1 208 ? -17.628 9.856 -1.753 1.00 82.88 208 SER A CA 1
ATOM 1546 C C . SER A 1 208 ? -19.030 9.858 -1.133 1.00 82.88 208 SER A C 1
ATOM 1548 O O . SER A 1 208 ? -19.168 10.140 0.058 1.00 82.88 208 SER A O 1
ATOM 1550 N N . ASP A 1 209 ? -20.077 9.627 -1.929 1.00 84.44 209 ASP A N 1
ATOM 1551 C CA . ASP A 1 209 ? -21.493 9.737 -1.536 1.00 84.44 209 ASP A CA 1
ATOM 1552 C C . ASP A 1 209 ? -21.768 9.370 -0.064 1.00 84.44 209 ASP A C 1
ATOM 1554 O O . ASP A 1 209 ? -22.071 10.251 0.751 1.00 84.44 209 ASP A O 1
ATOM 1558 N N . ASP A 1 210 ? -21.596 8.094 0.293 1.00 83.75 210 ASP A N 1
ATOM 1559 C CA . ASP A 1 210 ? -21.833 7.558 1.637 1.00 83.75 210 ASP A CA 1
ATOM 1560 C C . ASP A 1 210 ? -20.546 7.247 2.424 1.00 83.75 210 ASP A C 1
ATOM 1562 O O . ASP A 1 210 ? -20.630 6.793 3.568 1.00 83.75 210 ASP A O 1
ATOM 1566 N N . ALA A 1 211 ? -19.363 7.524 1.864 1.00 85.25 211 ALA A N 1
ATOM 1567 C CA . ALA A 1 211 ? -18.089 7.356 2.557 1.00 85.25 211 ALA A CA 1
ATOM 1568 C C . ALA A 1 211 ? -17.506 8.707 2.996 1.00 85.25 211 ALA A C 1
ATOM 1570 O O . ALA A 1 211 ? -17.389 9.636 2.190 1.00 85.25 211 ALA A O 1
ATOM 1571 N N . PRO A 1 212 ? -17.119 8.858 4.274 1.00 85.25 212 PRO A N 1
ATOM 1572 C CA . PRO A 1 212 ? -16.412 10.051 4.706 1.00 85.25 212 PRO A CA 1
ATOM 1573 C C . PRO A 1 212 ? -15.043 10.162 4.041 1.00 85.25 212 PRO A C 1
ATOM 1575 O O . PRO A 1 212 ? -14.473 9.190 3.553 1.00 85.25 212 PRO A O 1
ATOM 1578 N N . GLU A 1 213 ? -14.502 11.375 4.072 1.00 88.00 213 GLU A N 1
ATOM 1579 C CA . GLU A 1 213 ? -13.081 11.567 3.822 1.00 88.00 213 GLU A CA 1
ATOM 1580 C C . GLU A 1 213 ? -12.260 10.770 4.831 1.00 88.00 213 GLU A C 1
ATOM 1582 O O . GLU A 1 213 ? -12.503 10.828 6.041 1.00 88.00 213 GLU A O 1
ATOM 1587 N N . GLU A 1 214 ? -11.263 10.070 4.313 1.00 86.12 214 GLU A N 1
ATOM 1588 C CA . GLU A 1 214 ? -10.388 9.213 5.087 1.00 86.12 214 GLU A CA 1
ATOM 1589 C C . GLU A 1 214 ? -8.978 9.773 5.029 1.00 86.12 214 GLU A C 1
ATOM 1591 O O . GLU A 1 214 ? -8.291 9.667 4.019 1.00 86.12 214 GLU A O 1
ATOM 1596 N N . CYS A 1 215 ? -8.563 10.434 6.103 1.00 90.38 215 CYS A N 1
ATOM 1597 C CA . CYS A 1 215 ? -7.204 10.942 6.210 1.00 90.38 215 CYS A CA 1
ATOM 1598 C C . CYS A 1 215 ? -6.297 9.892 6.830 1.00 90.38 215 CYS A C 1
ATOM 1600 O O . CYS A 1 215 ? -6.601 9.352 7.895 1.00 90.38 215 CYS A O 1
ATOM 1602 N N . TYR A 1 216 ? -5.171 9.664 6.171 1.00 92.19 216 TYR A N 1
ATOM 1603 C CA . TYR A 1 216 ? -4.197 8.665 6.564 1.00 92.19 216 TYR A CA 1
ATOM 1604 C C . TYR A 1 216 ? -3.294 9.173 7.689 1.00 92.19 216 TYR A C 1
ATOM 1606 O O . TYR A 1 216 ? -3.277 10.362 8.036 1.00 92.19 216 TYR A O 1
ATOM 1614 N N . ASN A 1 217 ? -2.524 8.257 8.276 1.00 89.88 217 ASN A N 1
ATOM 1615 C CA . ASN A 1 217 ? -1.516 8.613 9.261 1.00 89.88 217 ASN A CA 1
ATOM 1616 C C . ASN A 1 217 ? -0.479 9.557 8.612 1.00 89.88 217 ASN A C 1
ATOM 1618 O O . ASN A 1 217 ? 0.130 9.180 7.610 1.00 89.88 217 ASN A O 1
ATOM 1622 N N . PRO A 1 218 ? -0.235 10.766 9.158 1.00 92.75 218 PRO A N 1
ATOM 1623 C CA . PRO A 1 218 ? 0.729 11.714 8.592 1.00 92.75 218 PRO A CA 1
ATOM 1624 C C . PRO A 1 218 ? 2.178 11.206 8.599 1.00 92.75 218 PRO A C 1
ATOM 1626 O O . PRO A 1 218 ? 3.025 11.802 7.943 1.00 92.75 218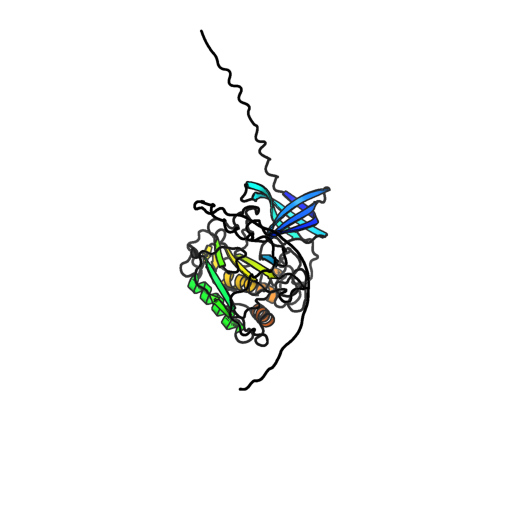 PRO A O 1
ATOM 1629 N N . SER A 1 219 ? 2.481 10.150 9.360 1.00 92.56 219 SER A N 1
ATOM 1630 C CA . SER A 1 219 ? 3.792 9.496 9.365 1.00 92.56 219 SER A CA 1
ATOM 1631 C C . SER A 1 219 ? 3.946 8.416 8.289 1.00 92.56 219 SER A C 1
ATOM 1633 O O . SER A 1 219 ? 5.065 7.957 8.086 1.00 92.56 219 SER A O 1
ATOM 1635 N N . ALA A 1 220 ? 2.868 8.018 7.606 1.00 94.62 220 ALA A N 1
ATOM 1636 C CA . ALA A 1 220 ? 2.942 7.106 6.469 1.00 94.62 220 ALA A CA 1
ATOM 1637 C C . ALA A 1 220 ? 3.385 7.883 5.224 1.00 94.62 220 ALA A C 1
ATOM 1639 O O . ALA A 1 220 ? 2.767 8.889 4.864 1.00 94.62 220 ALA A O 1
ATOM 1640 N N . ALA A 1 221 ? 4.466 7.438 4.587 1.00 97.06 221 ALA A N 1
ATOM 1641 C CA . 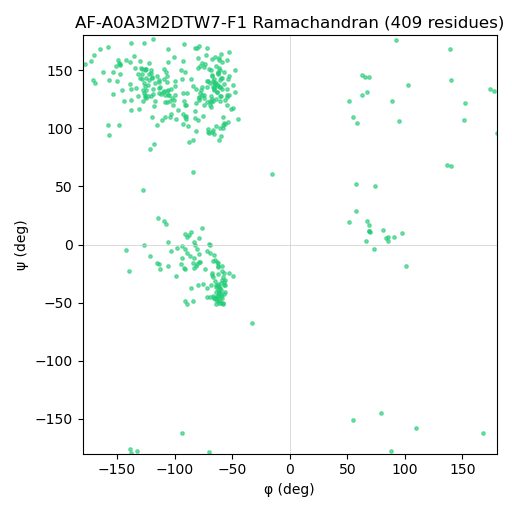ALA A 1 221 ? 4.973 8.059 3.364 1.00 97.06 221 ALA A CA 1
ATOM 1642 C C . ALA A 1 221 ? 4.221 7.604 2.111 1.00 97.06 221 ALA A C 1
ATOM 1644 O O . ALA A 1 221 ? 4.269 8.289 1.090 1.00 97.06 221 ALA A O 1
ATOM 1645 N N . ALA A 1 222 ? 3.517 6.480 2.204 1.00 97.88 222 ALA A N 1
ATOM 1646 C CA . ALA A 1 222 ? 2.667 5.959 1.158 1.00 97.88 222 ALA A CA 1
ATOM 1647 C C . ALA A 1 222 ? 1.606 5.008 1.730 1.00 97.88 222 ALA A C 1
ATOM 1649 O O . ALA A 1 222 ? 1.636 4.692 2.922 1.00 97.88 222 ALA A O 1
ATOM 1650 N N . ILE A 1 223 ? 0.643 4.636 0.889 1.00 97.31 223 ILE A N 1
ATOM 1651 C CA . ILE A 1 223 ? -0.388 3.625 1.146 1.00 97.31 223 ILE A CA 1
ATOM 1652 C C . ILE A 1 223 ? -0.534 2.792 -0.121 1.00 97.31 223 ILE A C 1
ATOM 1654 O O . ILE A 1 223 ? -0.710 3.356 -1.198 1.00 97.31 223 ILE A O 1
ATOM 1658 N N . THR A 1 224 ? -0.570 1.475 0.019 1.00 98.06 224 THR A N 1
ATOM 1659 C CA . THR A 1 224 ? -1.021 0.549 -1.016 1.00 98.06 224 THR A CA 1
ATOM 1660 C C . THR A 1 224 ? -2.397 0.034 -0.632 1.00 98.06 224 THR A C 1
ATOM 1662 O O . THR A 1 224 ? -2.598 -0.428 0.488 1.00 98.06 224 THR A O 1
ATOM 1665 N N . THR A 1 225 ? -3.355 0.110 -1.548 1.00 97.56 225 THR A N 1
ATOM 1666 C CA . THR A 1 225 ? -4.686 -0.487 -1.406 1.00 97.56 225 THR A CA 1
ATOM 1667 C C . THR A 1 225 ? -4.765 -1.707 -2.306 1.00 97.56 225 THR A C 1
ATOM 1669 O O . THR A 1 225 ? -4.423 -1.594 -3.472 1.00 97.56 225 THR A O 1
ATOM 1672 N N . LEU A 1 226 ? -5.240 -2.841 -1.795 1.00 97.81 226 LEU A N 1
ATOM 1673 C CA . LEU A 1 226 ? -5.498 -4.056 -2.568 1.00 97.81 226 LEU A CA 1
ATOM 1674 C C . LEU A 1 226 ? -6.983 -4.402 -2.522 1.00 97.81 226 LEU A C 1
ATOM 1676 O O . LEU A 1 226 ? -7.591 -4.378 -1.447 1.00 97.81 226 LEU A O 1
ATOM 1680 N N . PHE A 1 227 ? -7.531 -4.821 -3.658 1.00 97.88 227 PHE A N 1
ATOM 1681 C CA . PHE A 1 227 ? -8.788 -5.556 -3.739 1.00 97.88 227 PHE A CA 1
ATOM 1682 C C . PHE A 1 227 ? -8.513 -6.969 -4.225 1.00 97.88 227 PHE A C 1
ATOM 1684 O O . PHE A 1 227 ? -7.756 -7.185 -5.170 1.00 97.88 227 PHE A O 1
ATOM 1691 N N . PHE A 1 228 ? -9.136 -7.943 -3.579 1.00 97.56 228 PHE A N 1
ATOM 1692 C CA . PHE A 1 228 ? -8.874 -9.351 -3.845 1.00 97.56 228 PHE A CA 1
ATOM 1693 C C . PHE A 1 228 ? -10.123 -10.187 -3.633 1.00 97.56 228 PHE A C 1
ATOM 1695 O O . PHE A 1 228 ? -11.024 -9.811 -2.884 1.00 97.56 228 PHE A O 1
ATOM 1702 N N . VAL A 1 229 ? -10.184 -11.342 -4.282 1.00 96.81 229 VAL A N 1
ATOM 1703 C CA . VAL A 1 229 ? -11.216 -12.333 -3.988 1.00 96.81 229 VAL A CA 1
ATOM 1704 C C . VAL A 1 229 ? -10.935 -12.915 -2.604 1.00 96.81 229 VAL A C 1
ATOM 1706 O O . VAL A 1 229 ? -9.875 -13.480 -2.355 1.00 96.81 229 VAL A O 1
ATOM 1709 N N . ASP A 1 230 ? -11.889 -12.756 -1.695 1.00 94.69 230 ASP A N 1
ATOM 1710 C CA . ASP A 1 230 ? -11.850 -13.306 -0.341 1.00 94.69 230 ASP A CA 1
ATOM 1711 C C . ASP A 1 230 ? -13.072 -14.203 -0.194 1.00 94.69 230 ASP A C 1
ATOM 1713 O O . ASP A 1 230 ? -14.140 -13.769 0.248 1.00 94.69 230 ASP A O 1
ATOM 1717 N N . ASP A 1 231 ? -12.963 -15.436 -0.671 1.00 93.69 231 ASP A N 1
ATOM 1718 C CA . ASP A 1 231 ? -14.025 -16.431 -0.627 1.00 93.69 231 ASP A CA 1
ATOM 1719 C C . ASP A 1 231 ? -13.420 -17.838 -0.746 1.00 93.69 231 ASP A C 1
ATOM 1721 O O . ASP A 1 231 ? -13.094 -18.253 -1.857 1.00 93.69 231 ASP A O 1
ATOM 1725 N N . PRO A 1 232 ? -13.305 -18.603 0.358 1.00 93.12 232 PRO A N 1
ATOM 1726 C CA . PRO A 1 232 ? -12.631 -19.903 0.358 1.00 93.12 232 PRO A CA 1
ATOM 1727 C C . PRO A 1 232 ? -13.295 -20.947 -0.553 1.00 93.12 232 PRO A C 1
ATOM 1729 O O . PRO A 1 232 ? -12.667 -21.951 -0.888 1.00 93.12 232 PRO A O 1
ATOM 1732 N N . ASP A 1 233 ? -14.558 -20.738 -0.937 1.00 93.88 233 ASP A N 1
ATOM 1733 C CA . ASP A 1 233 ? -15.291 -21.618 -1.851 1.00 93.88 233 ASP A CA 1
ATOM 1734 C C . ASP A 1 233 ? -15.111 -21.217 -3.334 1.00 93.88 233 ASP A C 1
ATOM 1736 O O . ASP A 1 233 ? -15.543 -21.943 -4.237 1.00 93.88 233 ASP A O 1
ATOM 1740 N N . ASN A 1 234 ? -14.471 -20.075 -3.609 1.00 94.12 234 ASN A N 1
ATOM 1741 C CA . ASN A 1 234 ? -14.195 -19.573 -4.950 1.00 94.12 234 ASN A CA 1
ATOM 1742 C C . ASN A 1 234 ? -12.802 -20.036 -5.417 1.00 94.12 234 ASN A C 1
ATOM 1744 O O . ASN A 1 234 ? -11.821 -19.831 -4.710 1.00 94.12 234 ASN A O 1
ATOM 1748 N N . PRO A 1 235 ? -12.650 -20.613 -6.624 1.00 94.06 235 PRO A N 1
ATOM 1749 C CA . PRO A 1 235 ? -11.334 -21.002 -7.142 1.00 94.06 235 PRO A CA 1
ATOM 1750 C C . PRO A 1 235 ? -10.362 -19.829 -7.342 1.00 94.06 235 PRO A C 1
ATOM 1752 O O . PRO A 1 235 ? -9.173 -20.072 -7.517 1.00 94.06 235 PRO A O 1
ATOM 1755 N N . ARG A 1 236 ? -10.864 -18.589 -7.352 1.00 95.06 236 ARG A N 1
ATOM 1756 C CA . ARG A 1 236 ? -10.067 -17.360 -7.420 1.00 95.06 236 ARG A CA 1
ATOM 1757 C C . ARG A 1 236 ? -9.665 -16.832 -6.040 1.00 95.06 236 ARG A C 1
ATOM 1759 O O . ARG A 1 236 ? -9.165 -15.722 -5.972 1.00 95.06 236 ARG A O 1
ATOM 1766 N N . ASP A 1 237 ? -9.933 -17.545 -4.944 1.00 96.81 237 ASP A N 1
ATOM 1767 C CA . ASP A 1 237 ? -9.582 -17.078 -3.597 1.00 96.81 237 ASP A CA 1
ATOM 1768 C C . ASP A 1 237 ? -8.123 -16.602 -3.511 1.00 96.81 237 ASP A C 1
ATOM 1770 O O . ASP A 1 237 ? -7.216 -17.236 -4.052 1.00 96.81 237 ASP A O 1
ATOM 1774 N N . ALA A 1 238 ? -7.919 -15.474 -2.831 1.00 97.06 238 ALA A N 1
ATOM 1775 C CA . ALA A 1 238 ? -6.659 -14.741 -2.728 1.00 97.06 238 ALA A CA 1
ATOM 1776 C C . ALA A 1 238 ? -6.133 -14.095 -4.024 1.00 97.06 238 ALA A C 1
ATOM 1778 O O . ALA A 1 238 ? -5.069 -13.475 -3.994 1.00 97.06 238 ALA A O 1
ATOM 1779 N N . GLU A 1 239 ? -6.858 -14.172 -5.143 1.00 97.56 239 GLU A N 1
ATOM 1780 C CA . GLU A 1 239 ? -6.500 -13.440 -6.357 1.00 97.56 239 GLU A CA 1
ATOM 1781 C C . GLU A 1 239 ? -6.679 -11.933 -6.135 1.00 97.56 239 GLU A C 1
ATOM 1783 O O . GLU A 1 239 ? -7.795 -11.461 -5.898 1.00 97.56 239 GLU A O 1
ATOM 1788 N N . ILE A 1 240 ? -5.587 -11.176 -6.241 1.00 98.25 240 ILE A N 1
ATOM 1789 C CA . ILE A 1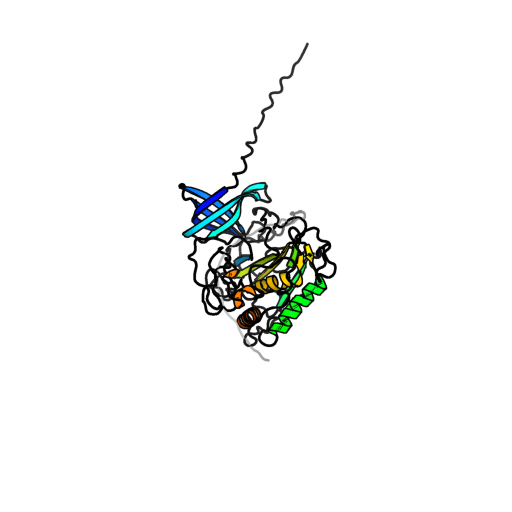 240 ? -5.600 -9.717 -6.333 1.00 98.25 240 ILE A CA 1
ATOM 1790 C C . ILE A 1 240 ? -6.211 -9.346 -7.683 1.00 98.25 240 ILE A C 1
ATOM 1792 O O . ILE A 1 240 ? -5.795 -9.839 -8.735 1.00 98.25 240 ILE A O 1
ATOM 1796 N N . VAL A 1 241 ? -7.219 -8.483 -7.638 1.00 97.44 241 VAL A N 1
ATOM 1797 C CA . VAL A 1 241 ? -7.976 -8.034 -8.812 1.00 97.44 241 VAL A CA 1
ATOM 1798 C C . VAL A 1 241 ? -7.809 -6.546 -9.093 1.00 97.44 241 VAL A C 1
ATOM 1800 O O . VAL A 1 241 ? -8.139 -6.115 -10.193 1.00 97.44 241 VAL A O 1
ATOM 1803 N N . ASP A 1 242 ? -7.301 -5.781 -8.126 1.00 97.75 242 ASP A N 1
ATOM 1804 C CA . ASP A 1 242 ? -7.029 -4.351 -8.257 1.00 97.75 242 ASP A CA 1
ATOM 1805 C C . ASP A 1 242 ? -6.056 -3.886 -7.161 1.00 97.75 242 ASP A C 1
ATOM 1807 O O . ASP A 1 242 ? -6.063 -4.437 -6.052 1.00 97.75 242 ASP A O 1
ATOM 1811 N N . ALA A 1 243 ? -5.223 -2.893 -7.459 1.00 98.00 243 ALA A N 1
ATOM 1812 C CA . ALA A 1 243 ? -4.246 -2.335 -6.540 1.00 98.00 243 ALA A CA 1
ATOM 1813 C C . ALA A 1 243 ? -3.899 -0.875 -6.852 1.00 98.00 243 ALA A C 1
ATOM 1815 O O . ALA A 1 243 ? -3.432 -0.556 -7.935 1.00 98.00 243 ALA A O 1
ATOM 1816 N N . ASP A 1 244 ? -3.962 -0.001 -5.856 1.00 98.38 244 ASP A N 1
ATOM 1817 C CA . ASP A 1 244 ? -3.585 1.407 -5.994 1.00 98.38 244 ASP A CA 1
ATOM 1818 C C . ASP A 1 244 ? -2.456 1.776 -5.038 1.00 98.38 244 ASP A C 1
ATOM 1820 O O . ASP A 1 244 ? -2.415 1.285 -3.910 1.00 98.38 244 ASP A O 1
ATOM 1824 N N . ILE A 1 245 ? -1.594 2.707 -5.445 1.00 98.75 245 ILE A N 1
ATOM 1825 C CA . ILE A 1 245 ? -0.519 3.254 -4.612 1.00 98.75 245 ILE A CA 1
ATOM 1826 C C . ILE A 1 245 ? -0.709 4.762 -4.471 1.00 98.75 245 ILE A C 1
ATOM 1828 O O . ILE A 1 245 ? -0.793 5.499 -5.449 1.00 98.75 245 ILE A O 1
ATOM 1832 N N . GLU A 1 246 ? -0.719 5.254 -3.240 1.00 98.44 246 GLU A N 1
ATOM 1833 C CA . GLU A 1 246 ? -0.759 6.676 -2.919 1.00 98.44 246 GLU A CA 1
ATOM 1834 C C . GLU A 1 246 ? 0.564 7.101 -2.295 1.00 98.44 246 GLU A C 1
ATOM 1836 O O . GLU A 1 246 ? 1.006 6.493 -1.329 1.00 98.44 246 GLU A O 1
ATOM 1841 N N . LEU A 1 247 ? 1.175 8.173 -2.799 1.00 98.50 247 LEU A N 1
ATOM 1842 C CA . LEU A 1 247 ? 2.435 8.725 -2.301 1.00 98.50 247 LEU A CA 1
ATOM 1843 C C . LEU A 1 247 ? 2.194 10.054 -1.584 1.00 98.50 247 LEU A C 1
ATOM 1845 O O . LEU A 1 247 ? 1.503 10.946 -2.089 1.00 98.50 247 LEU A O 1
ATOM 1849 N N . ASN A 1 248 ? 2.776 10.197 -0.396 1.00 98.06 248 ASN A N 1
ATOM 1850 C CA . ASN A 1 248 ? 2.542 11.329 0.487 1.00 98.06 248 ASN A CA 1
ATOM 1851 C C . ASN A 1 248 ? 3.474 12.510 0.190 1.00 98.06 248 ASN A C 1
ATOM 1853 O O . ASN A 1 248 ? 4.508 12.684 0.831 1.00 98.06 248 ASN A O 1
ATOM 1857 N N . GLY A 1 249 ? 3.059 13.382 -0.723 1.00 97.81 249 GLY A N 1
ATOM 1858 C CA . GLY A 1 249 ? 3.710 14.669 -0.976 1.00 97.81 249 GLY A CA 1
ATOM 1859 C C . GLY A 1 249 ? 3.293 15.798 -0.027 1.00 97.81 249 GLY A C 1
ATOM 1860 O O . GLY A 1 249 ? 3.736 16.930 -0.219 1.00 97.81 249 GLY A O 1
ATOM 1861 N N . VAL A 1 250 ? 2.429 15.535 0.965 1.00 97.44 250 VAL A N 1
ATOM 1862 C CA . VAL A 1 250 ? 1.930 16.548 1.915 1.00 97.44 250 VAL A CA 1
ATOM 1863 C C . VAL A 1 250 ? 2.838 16.664 3.131 1.00 97.44 250 VAL A C 1
ATOM 1865 O O . VAL A 1 250 ? 3.218 17.768 3.525 1.00 97.44 250 VAL A O 1
ATOM 1868 N N . GLN A 1 251 ? 3.149 15.534 3.771 1.00 97.31 251 GLN A N 1
ATOM 1869 C CA . GLN A 1 251 ? 4.017 15.504 4.953 1.00 97.31 251 GLN A CA 1
ATOM 1870 C C . GLN A 1 251 ? 5.480 15.221 4.619 1.00 97.31 251 GLN A C 1
ATOM 1872 O O . GLN A 1 251 ? 6.349 15.520 5.443 1.00 97.31 251 GLN A O 1
ATOM 1877 N N . PHE A 1 252 ? 5.755 14.704 3.422 1.00 98.12 252 PHE A N 1
ATOM 1878 C CA . PHE A 1 252 ? 7.102 14.440 2.938 1.00 98.12 252 PHE A CA 1
ATOM 1879 C C . PHE A 1 252 ? 7.381 15.226 1.663 1.00 98.12 252 PHE A C 1
ATOM 1881 O O . PHE A 1 252 ? 6.487 15.536 0.880 1.00 98.12 252 PHE A O 1
ATOM 1888 N N . ALA A 1 253 ? 8.650 15.570 1.487 1.00 98.25 253 ALA A N 1
ATOM 1889 C CA . ALA A 1 253 ? 9.164 16.133 0.260 1.00 98.25 253 ALA A CA 1
ATOM 1890 C C . ALA A 1 253 ? 9.581 14.953 -0.619 1.00 98.25 253 ALA A C 1
ATOM 1892 O O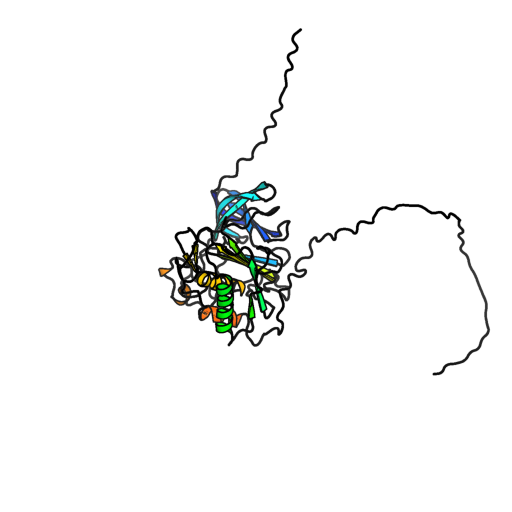 . ALA A 1 253 ? 10.613 14.324 -0.366 1.00 98.25 253 ALA A O 1
ATOM 1893 N N . ILE A 1 254 ? 8.747 14.617 -1.603 1.00 98.56 254 ILE A N 1
ATOM 1894 C CA . ILE A 1 254 ? 9.032 13.548 -2.565 1.00 98.56 254 ILE A CA 1
ATOM 1895 C C . ILE A 1 254 ? 10.310 13.924 -3.298 1.00 98.56 254 ILE A C 1
ATOM 1897 O O . ILE A 1 254 ? 10.443 15.046 -3.791 1.00 98.56 254 ILE A O 1
ATOM 1901 N N . SER A 1 255 ? 11.267 13.009 -3.319 1.00 98.50 255 SER A N 1
ATOM 1902 C CA . SER A 1 255 ? 12.621 13.291 -3.764 1.00 98.50 255 SER A CA 1
ATOM 1903 C C . SER A 1 255 ? 13.159 12.224 -4.702 1.00 98.50 255 SER A C 1
ATOM 1905 O O . SER A 1 255 ? 12.784 11.060 -4.615 1.00 98.50 255 SER A O 1
ATOM 1907 N N . SER A 1 256 ? 14.063 12.644 -5.579 1.00 98.06 256 SER A N 1
ATOM 1908 C CA . SER A 1 256 ? 14.876 11.777 -6.430 1.00 98.06 256 SER A CA 1
ATOM 1909 C C . SER A 1 256 ? 16.318 12.264 -6.350 1.00 98.06 256 SER A C 1
ATOM 1911 O O . SER A 1 256 ? 16.581 13.472 -6.332 1.00 98.06 256 SER A O 1
ATOM 1913 N N . GLY A 1 257 ? 17.272 11.343 -6.189 1.00 94.88 257 GLY A N 1
ATOM 1914 C CA . GLY A 1 257 ? 18.689 11.691 -6.033 1.00 94.88 257 GLY A CA 1
ATOM 1915 C C . GLY A 1 257 ? 18.965 12.621 -4.840 1.00 94.88 257 GLY A C 1
ATOM 1916 O O . GLY A 1 257 ? 19.880 13.447 -4.886 1.00 94.88 257 GLY A O 1
ATOM 1917 N N . GLY A 1 258 ? 18.141 12.538 -3.788 1.00 95.38 258 GLY A N 1
ATOM 1918 C CA . GLY A 1 258 ? 18.215 13.409 -2.612 1.00 95.38 258 GLY A CA 1
ATOM 1919 C C . GLY A 1 258 ? 17.832 14.873 -2.870 1.00 95.38 258 GLY A C 1
ATOM 1920 O O . GLY A 1 258 ? 18.188 15.738 -2.069 1.00 95.38 258 GLY A O 1
ATOM 1921 N N . GLN A 1 259 ? 17.158 15.175 -3.982 1.00 96.69 259 GLN A N 1
ATOM 1922 C CA . GLN A 1 259 ? 16.658 16.508 -4.324 1.00 96.69 259 GLN A CA 1
ATOM 1923 C C . GLN A 1 259 ? 15.130 16.516 -4.366 1.00 96.69 259 GLN A C 1
ATOM 1925 O O . GLN A 1 259 ? 14.510 15.545 -4.783 1.00 96.69 259 GLN A O 1
ATOM 1930 N N . SER A 1 260 ? 14.526 17.627 -3.949 1.00 98.19 260 SER A N 1
ATOM 1931 C CA . SER A 1 260 ? 13.082 17.852 -4.016 1.00 98.19 260 SER A CA 1
ATOM 1932 C C . SER A 1 260 ? 12.784 19.347 -4.093 1.00 98.19 260 SER A C 1
ATOM 1934 O O . SER A 1 260 ? 13.511 20.164 -3.520 1.00 98.19 260 SER A O 1
ATOM 1936 N N . ARG A 1 261 ? 11.695 19.708 -4.774 1.00 98.12 261 ARG A N 1
ATOM 1937 C CA . ARG A 1 261 ? 11.071 21.039 -4.703 1.00 98.12 261 ARG A CA 1
ATOM 1938 C C . ARG A 1 261 ? 9.984 21.122 -3.628 1.00 98.12 261 ARG A C 1
ATOM 1940 O O . ARG A 1 261 ? 9.428 22.199 -3.414 1.00 98.12 261 ARG A O 1
ATOM 1947 N N . GLY A 1 262 ? 9.680 20.006 -2.965 1.00 96.25 262 GLY A N 1
ATOM 1948 C CA . GLY A 1 262 ? 8.760 19.934 -1.841 1.00 96.25 262 GLY A CA 1
ATOM 1949 C C . GLY A 1 262 ? 9.209 20.804 -0.668 1.00 96.25 262 GLY A C 1
ATOM 1950 O O . GLY A 1 262 ? 10.396 21.040 -0.448 1.00 96.25 262 GLY A O 1
ATOM 1951 N N . SER A 1 263 ? 8.238 21.302 0.097 1.00 94.25 263 SER A N 1
ATOM 1952 C CA . SER A 1 263 ? 8.497 22.209 1.227 1.00 94.25 263 SER A CA 1
ATOM 1953 C C . SER A 1 263 ? 8.627 21.501 2.578 1.00 94.25 263 SER A C 1
ATOM 1955 O O . SER A 1 263 ? 9.054 22.117 3.558 1.00 94.25 263 SER A O 1
ATOM 1957 N N . ALA A 1 264 ? 8.260 20.219 2.648 1.00 96.06 264 ALA A N 1
ATOM 1958 C CA . ALA A 1 264 ? 8.399 19.426 3.858 1.00 96.06 264 ALA A CA 1
ATOM 1959 C C . ALA A 1 264 ? 9.879 19.196 4.196 1.00 96.06 264 ALA A C 1
ATOM 1961 O O . ALA A 1 264 ? 10.735 19.055 3.328 1.00 96.06 264 ALA A O 1
ATOM 1962 N N . THR A 1 265 ? 10.193 19.152 5.490 1.00 94.25 265 THR A N 1
ATOM 1963 C CA . THR A 1 265 ? 11.582 19.010 5.954 1.00 94.25 265 THR A CA 1
ATOM 1964 C C . THR A 1 265 ? 12.137 17.613 5.752 1.00 94.25 265 THR A C 1
ATOM 1966 O O . THR A 1 265 ? 13.353 17.438 5.797 1.00 94.25 265 THR A O 1
ATOM 1969 N N . CYS A 1 266 ? 11.255 16.620 5.621 1.00 97.06 266 CYS A N 1
ATOM 1970 C CA . CYS A 1 266 ? 11.662 15.241 5.498 1.00 97.06 266 CYS A CA 1
ATOM 1971 C C . CYS A 1 266 ? 11.546 14.740 4.067 1.00 97.06 266 CYS A C 1
ATOM 1973 O O . CYS A 1 266 ? 10.463 14.795 3.493 1.00 97.06 266 CYS A O 1
ATOM 1975 N N . LEU A 1 267 ? 12.655 14.243 3.521 1.00 97.94 267 LEU A N 1
ATOM 1976 C CA . LEU A 1 267 ? 12.683 13.643 2.195 1.00 97.94 267 LEU A CA 1
ATOM 1977 C C . LEU A 1 267 ? 12.087 12.232 2.244 1.00 97.94 267 LEU A C 1
ATOM 1979 O O . LEU A 1 267 ? 12.465 11.434 3.105 1.00 97.94 267 LEU A O 1
ATOM 1983 N N . ALA A 1 268 ? 11.194 11.936 1.305 1.00 98.12 268 ALA A N 1
ATOM 1984 C CA . ALA A 1 268 ? 10.822 10.575 0.937 1.00 98.12 268 ALA A CA 1
ATOM 1985 C C . ALA A 1 268 ? 11.433 10.304 -0.440 1.00 98.12 268 ALA A C 1
ATOM 1987 O O . ALA A 1 268 ? 11.055 10.946 -1.420 1.00 98.12 268 ALA A O 1
ATOM 1988 N N . ASP A 1 269 ? 12.444 9.442 -0.510 1.00 98.56 269 ASP A N 1
ATOM 1989 C CA . ASP A 1 269 ? 13.021 9.044 -1.794 1.00 98.56 269 ASP A CA 1
ATOM 1990 C C . ASP A 1 269 ? 12.005 8.185 -2.553 1.00 98.56 269 ASP A C 1
ATOM 1992 O O . ASP A 1 269 ? 11.504 7.192 -2.020 1.00 98.56 269 ASP A O 1
ATOM 1996 N N . LEU A 1 270 ? 11.661 8.599 -3.775 1.00 98.75 270 LEU A N 1
ATOM 1997 C CA . LEU A 1 270 ? 10.605 7.961 -4.552 1.00 98.75 270 LEU A CA 1
ATOM 1998 C C . LEU A 1 270 ? 10.941 6.496 -4.838 1.00 98.75 270 LEU A C 1
ATOM 2000 O O . LEU A 1 270 ? 10.057 5.657 -4.713 1.00 98.75 270 LEU A O 1
ATOM 2004 N N . ALA A 1 271 ? 12.196 6.169 -5.162 1.00 98.69 271 ALA A N 1
ATOM 2005 C CA . ALA A 1 271 ? 12.586 4.783 -5.404 1.00 98.69 271 ALA A CA 1
ATOM 2006 C C . ALA A 1 271 ? 12.493 3.951 -4.118 1.00 98.69 271 ALA A C 1
ATOM 2008 O O . ALA A 1 271 ? 11.931 2.863 -4.132 1.00 98.69 271 ALA A O 1
ATOM 2009 N N . ASN A 1 272 ? 12.979 4.476 -2.990 1.00 98.69 272 ASN A N 1
ATOM 2010 C CA . ASN A 1 272 ? 12.898 3.811 -1.687 1.00 98.69 272 ASN A CA 1
ATOM 2011 C C . ASN A 1 272 ? 11.458 3.492 -1.276 1.00 98.69 272 ASN A C 1
ATOM 2013 O O . ASN A 1 272 ? 11.155 2.366 -0.887 1.00 98.69 272 ASN A O 1
ATOM 2017 N N . THR A 1 273 ? 10.577 4.491 -1.342 1.00 98.69 273 THR A N 1
ATOM 2018 C CA . THR A 1 273 ? 9.179 4.335 -0.937 1.00 98.69 273 THR A CA 1
ATOM 2019 C C . THR A 1 273 ? 8.412 3.480 -1.945 1.00 98.69 273 THR A C 1
ATOM 2021 O O . THR A 1 273 ? 7.721 2.551 -1.543 1.00 98.69 273 THR A O 1
ATOM 2024 N N . LEU A 1 274 ? 8.568 3.710 -3.252 1.00 98.81 274 LEU A N 1
ATOM 2025 C CA . LEU A 1 274 ? 7.824 2.954 -4.259 1.00 98.81 274 LEU A CA 1
ATOM 2026 C C . LEU A 1 274 ? 8.246 1.483 -4.327 1.00 98.81 274 LEU A C 1
ATOM 2028 O O . LEU A 1 274 ? 7.388 0.634 -4.537 1.00 98.81 274 LEU A O 1
ATOM 2032 N N . THR A 1 275 ? 9.521 1.143 -4.121 1.00 98.88 275 THR A N 1
ATOM 2033 C CA . THR A 1 275 ? 9.945 -0.267 -4.082 1.00 98.88 275 THR A CA 1
ATOM 2034 C C . THR A 1 275 ? 9.242 -1.030 -2.952 1.00 98.88 275 THR A C 1
ATOM 2036 O O . THR A 1 275 ? 8.832 -2.168 -3.183 1.00 98.88 275 THR A O 1
ATOM 2039 N N . HIS A 1 276 ? 9.024 -0.401 -1.788 1.00 98.75 276 HIS A N 1
ATOM 2040 C CA . HIS A 1 276 ? 8.233 -0.962 -0.683 1.00 98.75 276 HIS A CA 1
ATOM 2041 C C . HIS A 1 276 ? 6.760 -1.161 -1.072 1.00 98.75 276 HIS A C 1
ATOM 2043 O O . HIS A 1 276 ? 6.227 -2.262 -0.947 1.00 98.75 276 HIS A O 1
ATOM 2049 N N . GLU A 1 277 ? 6.113 -0.129 -1.619 1.00 98.81 277 GLU A N 1
ATOM 2050 C CA . GLU A 1 277 ? 4.705 -0.218 -2.034 1.00 98.81 277 GLU A CA 1
ATOM 2051 C C . GLU A 1 277 ? 4.486 -1.226 -3.172 1.00 98.81 277 GLU A C 1
ATOM 2053 O O . GLU A 1 277 ? 3.493 -1.947 -3.194 1.00 98.81 277 GLU A O 1
ATOM 2058 N N . VAL A 1 278 ? 5.445 -1.360 -4.094 1.00 98.88 278 VAL A N 1
ATOM 2059 C CA . VAL A 1 278 ? 5.408 -2.398 -5.134 1.00 98.88 278 VAL A CA 1
ATOM 2060 C C . VAL A 1 278 ? 5.505 -3.802 -4.522 1.00 98.88 278 VAL A C 1
ATOM 2062 O O . VAL A 1 278 ? 4.885 -4.733 -5.036 1.00 98.88 278 VAL A O 1
ATOM 2065 N N . GLY A 1 279 ? 6.209 -3.966 -3.399 1.00 98.69 279 GLY A N 1
ATOM 2066 C CA . GLY A 1 279 ? 6.188 -5.204 -2.619 1.00 98.69 279 GLY A CA 1
ATOM 2067 C C . GLY A 1 279 ? 4.784 -5.543 -2.109 1.00 98.69 279 GLY A C 1
ATOM 2068 O O . GLY A 1 279 ? 4.310 -6.660 -2.333 1.00 98.69 279 GLY A O 1
ATOM 2069 N N . HIS A 1 280 ? 4.076 -4.571 -1.523 1.00 98.69 280 HIS A N 1
ATOM 2070 C CA . HIS A 1 280 ? 2.666 -4.732 -1.145 1.00 98.69 280 HIS A CA 1
ATOM 2071 C C . HIS A 1 280 ? 1.766 -5.041 -2.341 1.00 98.69 280 HIS A C 1
ATOM 2073 O O . HIS A 1 280 ? 0.953 -5.960 -2.270 1.00 98.69 280 HIS A O 1
ATOM 2079 N N . LEU A 1 281 ? 1.949 -4.337 -3.461 1.00 98.56 281 LEU A N 1
ATOM 2080 C CA . LEU A 1 281 ? 1.225 -4.587 -4.709 1.00 98.56 281 LEU A CA 1
ATOM 2081 C C . LEU A 1 281 ? 1.387 -6.035 -5.183 1.00 98.56 281 LEU A C 1
ATOM 2083 O O . LEU A 1 281 ? 0.445 -6.603 -5.722 1.00 98.56 281 LEU A O 1
ATOM 2087 N N . MET A 1 282 ? 2.544 -6.662 -4.964 1.00 98.62 282 MET A N 1
ATOM 2088 C CA . MET A 1 282 ? 2.777 -8.073 -5.292 1.00 98.62 282 MET A CA 1
ATOM 2089 C C . MET A 1 282 ? 2.273 -9.060 -4.229 1.00 98.62 282 MET A C 1
ATOM 2091 O O . MET A 1 282 ? 2.406 -10.265 -4.437 1.00 98.62 282 MET A O 1
ATOM 2095 N N . GLY A 1 283 ? 1.695 -8.590 -3.124 1.00 98.00 283 GLY A N 1
ATOM 2096 C CA . GLY A 1 283 ? 1.150 -9.426 -2.054 1.00 98.00 283 GLY A CA 1
ATOM 2097 C C . GLY A 1 283 ? 2.081 -9.636 -0.858 1.00 98.00 283 GLY A C 1
ATOM 2098 O O . GLY A 1 283 ? 1.758 -10.450 0.006 1.00 98.00 283 GLY A O 1
ATOM 2099 N N . LEU A 1 284 ? 3.206 -8.921 -0.759 1.00 98.12 284 LEU A N 1
ATOM 2100 C CA . LEU A 1 284 ? 4.064 -8.962 0.432 1.00 98.12 284 LEU A CA 1
ATOM 2101 C C . LEU A 1 284 ? 3.480 -8.108 1.569 1.00 98.12 284 LEU A C 1
ATOM 2103 O O . LEU A 1 284 ? 2.749 -7.147 1.337 1.00 98.12 284 LEU A O 1
ATOM 2107 N N . ASP A 1 285 ? 3.803 -8.453 2.809 1.00 96.00 285 ASP A N 1
ATOM 2108 C CA . ASP A 1 285 ? 3.407 -7.725 4.020 1.00 96.00 285 ASP A CA 1
ATOM 2109 C C . ASP A 1 285 ? 4.646 -7.392 4.859 1.00 96.00 285 ASP A C 1
ATOM 2111 O O . ASP A 1 285 ? 5.764 -7.815 4.551 1.00 96.00 285 ASP A O 1
ATOM 2115 N N . HIS A 1 286 ? 4.472 -6.610 5.918 1.00 95.62 286 HIS A N 1
ATOM 2116 C CA . HIS A 1 286 ? 5.583 -6.170 6.741 1.00 95.62 286 HIS A CA 1
ATOM 2117 C C . HIS A 1 286 ? 6.253 -7.309 7.499 1.00 95.62 286 HIS A C 1
ATOM 2119 O O . HIS A 1 286 ? 5.611 -8.150 8.127 1.00 95.62 286 HIS A O 1
ATOM 2125 N N . THR A 1 287 ? 7.581 -7.238 7.571 1.00 94.44 287 THR A N 1
ATOM 2126 C CA . THR A 1 287 ? 8.427 -8.139 8.371 1.00 94.44 287 THR A CA 1
ATOM 2127 C C . THR A 1 287 ? 8.272 -7.934 9.883 1.00 94.44 287 THR A C 1
ATOM 2129 O O . THR A 1 287 ? 8.897 -8.605 10.698 1.00 94.44 287 THR A O 1
ATOM 2132 N N . CYS A 1 288 ? 7.433 -7.006 10.327 1.00 92.19 288 CYS A N 1
ATOM 2133 C CA . CYS A 1 288 ? 7.111 -6.846 11.734 1.00 92.19 288 CYS A CA 1
ATOM 2134 C C . CYS A 1 288 ? 5.680 -6.355 11.911 1.00 92.19 288 CYS A C 1
ATOM 2136 O O . CYS A 1 288 ? 5.111 -5.692 11.052 1.00 92.19 288 CYS A O 1
ATOM 2138 N N . TRP A 1 289 ? 5.117 -6.650 13.075 1.00 89.25 289 TRP A N 1
ATOM 2139 C CA . TRP A 1 289 ? 3.781 -6.240 13.459 1.00 89.25 289 TRP A CA 1
ATOM 2140 C C . TRP A 1 289 ? 3.827 -4.906 14.189 1.00 89.25 289 TRP A C 1
ATOM 2142 O O . TRP A 1 289 ? 4.443 -4.778 15.250 1.00 89.25 289 TRP A O 1
ATOM 2152 N N . ASP A 1 290 ? 3.149 -3.903 13.659 1.00 83.81 290 ASP A N 1
ATOM 2153 C CA . ASP A 1 290 ? 3.179 -2.535 14.179 1.00 83.81 290 ASP A CA 1
ATOM 2154 C C . ASP A 1 290 ? 2.298 -2.313 15.421 1.00 83.81 290 ASP A C 1
ATOM 2156 O O . ASP A 1 290 ? 2.195 -1.201 15.941 1.00 83.81 290 ASP A O 1
ATOM 2160 N N . GLY A 1 291 ? 1.714 -3.392 15.945 1.00 71.75 291 GLY A N 1
ATOM 2161 C CA . GLY A 1 291 ? 0.790 -3.357 17.073 1.00 71.75 291 GLY A CA 1
ATOM 2162 C C . GLY A 1 291 ? -0.666 -3.205 16.648 1.00 71.75 291 GLY A C 1
ATOM 2163 O O . GLY A 1 291 ? -1.538 -3.024 17.504 1.00 71.75 291 GLY A O 1
ATOM 2164 N N . THR A 1 292 ? -0.937 -3.263 15.348 1.00 68.81 292 THR A N 1
ATOM 2165 C CA . THR A 1 292 ? -2.257 -3.035 14.799 1.00 68.81 292 THR A CA 1
ATOM 2166 C C . THR A 1 292 ? -2.694 -4.229 13.940 1.00 68.81 292 THR A C 1
ATOM 2168 O O . THR A 1 292 ? -1.924 -4.791 13.172 1.00 68.81 292 THR A O 1
ATOM 2171 N N . GLY A 1 293 ? -3.923 -4.707 14.144 1.00 68.75 293 GLY A N 1
ATOM 2172 C CA . GLY A 1 293 ? -4.502 -5.792 13.350 1.00 68.75 293 GLY A CA 1
ATOM 2173 C C . GLY A 1 293 ? -4.197 -7.177 13.878 1.00 68.75 293 GLY A C 1
ATOM 2174 O O . GLY A 1 293 ? -3.585 -7.346 14.937 1.00 68.75 293 GLY A O 1
ATOM 2175 N N . GLU A 1 294 ? -4.670 -8.170 13.131 1.00 76.56 294 GLU A N 1
ATOM 2176 C CA . GLU A 1 294 ? -4.197 -9.535 13.291 1.00 76.56 294 GLU A CA 1
ATOM 2177 C C . GLU A 1 294 ? -2.697 -9.565 13.010 1.00 76.56 294 GLU A C 1
ATOM 2179 O O . GLU A 1 294 ? -2.211 -8.921 12.082 1.00 76.56 294 GLU A O 1
ATOM 2184 N N . ARG A 1 295 ? -1.947 -10.272 13.854 1.00 84.94 295 ARG A N 1
ATOM 2185 C CA . ARG A 1 295 ? -0.500 -10.352 13.696 1.00 84.94 295 ARG A CA 1
ATOM 2186 C C . ARG A 1 295 ? -0.166 -11.229 12.484 1.00 84.94 295 ARG A C 1
ATOM 2188 O O . ARG A 1 295 ? -0.515 -12.411 12.534 1.00 84.94 295 ARG A O 1
ATOM 2195 N N . PRO A 1 296 ? 0.570 -10.713 11.482 1.00 89.00 296 PRO A N 1
ATOM 2196 C CA . PRO A 1 296 ? 0.994 -11.516 10.346 1.00 89.00 296 PRO A CA 1
ATOM 2197 C C . PRO A 1 296 ? 1.891 -12.685 10.758 1.00 89.00 296 PRO A C 1
ATOM 2199 O O . PRO A 1 296 ? 2.535 -12.678 11.817 1.00 89.00 296 PRO A O 1
ATOM 2202 N N . VAL A 1 297 ? 1.952 -13.684 9.885 1.00 90.19 297 VAL A N 1
ATOM 2203 C CA . VAL A 1 297 ? 2.881 -14.811 9.984 1.00 90.19 297 VAL A CA 1
ATOM 2204 C C . VAL A 1 297 ? 3.777 -14.841 8.754 1.00 90.19 297 VAL A C 1
ATOM 2206 O O . VAL A 1 297 ? 3.322 -14.538 7.650 1.00 90.19 297 VAL A O 1
ATOM 2209 N N . ASP A 1 298 ? 5.033 -15.222 8.944 1.00 91.56 298 ASP A N 1
ATOM 2210 C CA . ASP A 1 298 ? 5.993 -15.379 7.857 1.00 91.56 298 ASP A CA 1
ATOM 2211 C C . ASP A 1 298 ? 5.675 -16.591 6.956 1.00 91.56 298 ASP A C 1
ATOM 2213 O O . ASP A 1 298 ? 4.673 -17.300 7.129 1.00 91.56 298 ASP A O 1
ATOM 2217 N N . GLY A 1 299 ? 6.529 -16.823 5.957 1.00 87.00 299 GLY A N 1
ATOM 2218 C CA . GLY A 1 299 ? 6.425 -17.949 5.025 1.00 87.00 299 GLY A CA 1
ATOM 2219 C C . GLY A 1 299 ? 6.410 -19.334 5.690 1.00 87.00 299 GLY A C 1
ATOM 2220 O O . GLY A 1 299 ? 5.823 -20.260 5.130 1.00 87.00 299 GLY A O 1
ATOM 2221 N N . ASP A 1 300 ? 6.967 -19.467 6.897 1.00 88.06 300 ASP A N 1
ATOM 2222 C CA . ASP A 1 300 ? 6.989 -20.708 7.681 1.00 88.06 300 ASP A CA 1
ATOM 2223 C C . ASP A 1 300 ? 5.806 -20.807 8.669 1.00 88.06 300 ASP A C 1
ATOM 2225 O O . ASP A 1 300 ? 5.650 -21.805 9.383 1.00 88.06 300 ASP A O 1
ATOM 2229 N N . GLY A 1 301 ? 4.944 -19.787 8.711 1.00 88.00 301 GLY A N 1
ATOM 2230 C CA . GLY A 1 301 ? 3.800 -19.699 9.616 1.00 88.00 301 GLY A CA 1
ATOM 2231 C C . GLY A 1 301 ? 4.162 -19.231 11.028 1.00 88.00 301 GLY A C 1
ATOM 2232 O O . GLY A 1 301 ? 3.332 -19.338 11.937 1.00 88.00 301 GLY A O 1
ATOM 2233 N N . ALA A 1 302 ? 5.376 -18.717 11.243 1.00 88.94 302 ALA A N 1
ATOM 2234 C CA . ALA A 1 302 ? 5.771 -18.128 12.512 1.00 88.94 302 ALA A CA 1
ATOM 2235 C C . ALA A 1 302 ? 5.258 -16.679 12.612 1.00 88.94 302 ALA A C 1
ATOM 2237 O O . ALA A 1 302 ? 5.396 -15.902 11.671 1.00 88.94 302 ALA A O 1
ATOM 2238 N N . PRO A 1 303 ? 4.664 -16.269 13.746 1.00 89.06 303 PRO A N 1
ATOM 2239 C CA . PRO A 1 303 ? 4.185 -14.902 13.917 1.00 89.06 303 PRO A CA 1
ATOM 2240 C C . PRO A 1 303 ? 5.343 -13.903 13.932 1.00 89.06 303 PRO A C 1
ATOM 2242 O O . PRO A 1 303 ? 6.321 -14.089 14.661 1.00 89.06 303 PRO A O 1
ATOM 2245 N N . VAL A 1 304 ? 5.189 -12.807 13.191 1.00 90.44 304 VAL A N 1
ATOM 2246 C CA . VAL A 1 304 ? 6.226 -11.776 13.061 1.00 90.44 304 VAL A CA 1
ATOM 2247 C C . VAL A 1 304 ? 6.444 -11.019 14.387 1.00 90.44 304 VAL A C 1
ATOM 2249 O O . VAL A 1 304 ? 5.515 -10.882 15.197 1.00 90.44 304 VAL A O 1
ATOM 2252 N N . PRO A 1 305 ? 7.658 -10.516 14.675 1.00 90.31 305 PRO A N 1
ATOM 2253 C CA . PRO A 1 305 ? 7.929 -9.757 15.892 1.00 90.31 305 PRO A CA 1
ATOM 2254 C C . PRO A 1 305 ? 7.202 -8.408 15.903 1.00 90.31 305 PRO A C 1
ATOM 2256 O O . PRO A 1 305 ? 6.858 -7.860 14.864 1.00 90.31 305 PRO A O 1
ATOM 2259 N N . SER A 1 306 ? 7.016 -7.824 17.090 1.00 88.44 306 SER A N 1
ATOM 2260 C CA . SER A 1 306 ? 6.542 -6.436 17.217 1.00 88.44 306 SER A CA 1
ATOM 2261 C C . SER A 1 306 ? 7.580 -5.462 16.660 1.00 88.44 306 SER A C 1
ATOM 2263 O O . SER A 1 306 ? 8.739 -5.527 17.067 1.00 88.44 306 SER A O 1
ATOM 2265 N N . CYS A 1 307 ? 7.168 -4.496 15.835 1.00 88.56 307 CYS A N 1
ATOM 2266 C CA . CYS A 1 307 ? 8.064 -3.472 15.295 1.00 88.56 307 CYS A CA 1
ATOM 2267 C C . CYS A 1 307 ? 8.689 -2.577 16.387 1.00 88.56 307 CYS A C 1
ATOM 2269 O O . CYS A 1 307 ? 9.696 -1.901 16.157 1.00 88.56 307 CYS A O 1
ATOM 2271 N N . THR A 1 308 ? 8.079 -2.542 17.579 1.00 86.69 308 THR A N 1
ATOM 2272 C CA . THR A 1 308 ? 8.503 -1.704 18.707 1.00 86.69 308 THR A CA 1
ATOM 2273 C C . THR A 1 308 ? 8.899 -2.551 19.926 1.00 86.69 308 THR A C 1
ATOM 2275 O O . THR A 1 308 ? 8.124 -3.428 20.325 1.00 86.69 308 THR A O 1
ATOM 2278 N N . PRO A 1 309 ? 10.042 -2.250 20.580 1.00 86.94 309 PRO A N 1
ATOM 2279 C CA . PRO A 1 309 ? 11.047 -1.261 20.175 1.00 86.94 309 PRO A CA 1
ATOM 2280 C C . PRO A 1 309 ? 11.925 -1.779 19.025 1.00 86.94 309 PRO A C 1
ATOM 2282 O O . PRO A 1 309 ? 12.441 -2.890 19.101 1.00 86.94 309 PRO A O 1
ATOM 2285 N N . THR A 1 310 ? 12.183 -0.944 18.013 1.00 87.94 310 THR A N 1
ATOM 2286 C CA . THR A 1 310 ? 13.013 -1.305 16.845 1.00 87.94 310 THR A CA 1
ATOM 2287 C C . THR A 1 310 ? 14.414 -1.781 17.234 1.00 87.94 310 THR A C 1
ATOM 2289 O O . THR A 1 310 ? 14.971 -2.660 16.595 1.00 87.94 310 THR A O 1
ATOM 2292 N N . SER A 1 311 ? 14.966 -1.281 18.344 1.00 87.88 311 SER A N 1
ATOM 2293 C CA . SER A 1 311 ? 16.272 -1.706 18.868 1.00 87.88 311 SER A CA 1
ATOM 2294 C C . SER A 1 311 ? 16.335 -3.168 19.330 1.00 87.88 311 SER A C 1
ATOM 2296 O O . SER A 1 311 ? 17.419 -3.649 19.645 1.00 87.88 311 SER A O 1
ATOM 2298 N N . ALA A 1 312 ? 15.191 -3.840 19.475 1.00 87.56 312 ALA A N 1
ATOM 2299 C CA . ALA A 1 312 ? 15.110 -5.252 19.845 1.00 87.56 312 ALA A CA 1
ATOM 2300 C C . ALA A 1 312 ? 14.925 -6.176 18.631 1.00 87.56 312 ALA A C 1
ATOM 2302 O O . ALA A 1 312 ? 14.875 -7.393 18.810 1.00 87.56 312 ALA A O 1
ATOM 2303 N N . LEU A 1 313 ? 14.800 -5.613 17.427 1.00 89.56 313 LEU A N 1
ATOM 2304 C CA . LEU A 1 313 ? 14.622 -6.380 16.205 1.00 89.56 313 LEU A CA 1
ATOM 2305 C C . LEU A 1 313 ? 15.973 -6.820 15.632 1.00 89.56 313 LEU A C 1
ATOM 2307 O O . LEU A 1 313 ? 16.945 -6.063 15.693 1.00 89.56 313 LEU A O 1
ATOM 2311 N N . PRO A 1 314 ? 16.044 -8.038 15.081 1.00 90.38 314 PRO A N 1
ATOM 2312 C CA . PRO A 1 314 ? 17.217 -8.501 14.365 1.00 90.38 314 PRO A CA 1
ATOM 2313 C C . PRO A 1 314 ? 17.329 -7.814 12.981 1.00 90.38 314 PRO A C 1
ATOM 2315 O O . PRO A 1 314 ? 16.311 -7.364 12.444 1.00 90.38 314 PRO A O 1
ATOM 2318 N N . PRO A 1 315 ? 18.539 -7.717 12.392 1.00 90.75 315 PRO A N 1
ATOM 2319 C CA . PRO A 1 315 ? 18.750 -7.056 11.101 1.00 90.75 315 PRO A CA 1
ATOM 2320 C C . PRO A 1 315 ? 17.906 -7.627 9.961 1.00 90.75 315 PRO A C 1
ATOM 2322 O O . PRO A 1 315 ? 17.474 -6.876 9.100 1.00 90.75 315 PRO A O 1
ATOM 2325 N N . GLU A 1 316 ? 17.616 -8.926 9.981 1.00 90.00 316 GLU A N 1
ATOM 2326 C CA . GLU A 1 316 ? 16.762 -9.593 8.994 1.00 90.00 316 GLU A CA 1
ATOM 2327 C C . GLU A 1 316 ? 15.357 -8.970 8.930 1.00 90.00 316 GLU A C 1
ATOM 2329 O O . GLU A 1 316 ? 14.733 -8.972 7.881 1.00 90.00 316 GLU A O 1
ATOM 2334 N N . VAL A 1 317 ? 14.875 -8.381 10.031 1.00 92.06 317 VAL A N 1
ATOM 2335 C CA . VAL A 1 317 ? 13.612 -7.632 10.054 1.00 92.06 317 VAL A CA 1
ATOM 2336 C C . VAL A 1 317 ? 13.819 -6.195 9.581 1.00 92.06 317 VAL A C 1
ATOM 2338 O O . VAL A 1 317 ? 13.030 -5.691 8.790 1.00 92.06 317 VAL A O 1
ATOM 2341 N N . THR A 1 318 ? 14.832 -5.498 10.111 1.00 93.44 318 THR A N 1
ATOM 2342 C CA . THR A 1 318 ? 14.976 -4.039 9.938 1.00 93.44 318 THR A CA 1
ATOM 2343 C C . THR A 1 318 ? 15.638 -3.628 8.632 1.00 93.44 318 THR A C 1
ATOM 2345 O O . THR A 1 318 ? 15.537 -2.462 8.239 1.00 93.44 318 THR A O 1
ATOM 2348 N N . GLU A 1 319 ? 16.365 -4.542 7.996 1.00 93.12 319 GLU A N 1
ATOM 2349 C CA . GLU A 1 319 ? 17.006 -4.318 6.703 1.00 93.12 319 GLU A CA 1
ATOM 2350 C C . GLU A 1 319 ? 16.130 -4.731 5.526 1.00 93.12 319 GLU A C 1
ATOM 2352 O O . GLU A 1 319 ? 16.340 -4.178 4.456 1.00 93.12 319 GLU A O 1
ATOM 2357 N N . ALA A 1 320 ? 15.118 -5.583 5.729 1.00 96.12 320 ALA A N 1
ATOM 2358 C CA . ALA A 1 320 ? 14.163 -5.957 4.690 1.00 96.12 320 ALA A CA 1
ATOM 2359 C C . ALA A 1 320 ? 13.523 -4.732 4.020 1.00 96.12 320 ALA A C 1
ATOM 2361 O O . ALA A 1 320 ? 13.206 -3.727 4.679 1.00 96.12 320 ALA A O 1
ATOM 2362 N N . THR A 1 321 ? 13.252 -4.835 2.718 1.00 97.62 321 THR A N 1
ATOM 2363 C CA . THR A 1 321 ? 12.529 -3.781 1.990 1.00 97.62 321 THR A CA 1
ATOM 2364 C C . THR A 1 321 ? 11.148 -3.620 2.587 1.00 97.62 321 THR A C 1
ATOM 2366 O O . THR A 1 321 ? 10.735 -2.492 2.854 1.00 97.62 321 THR A O 1
ATOM 2369 N N . MET A 1 322 ? 10.482 -4.729 2.923 1.00 97.56 322 MET A N 1
ATOM 2370 C CA . MET A 1 322 ? 9.172 -4.725 3.572 1.00 97.56 322 MET A CA 1
ATOM 2371 C C . MET A 1 322 ? 9.193 -4.377 5.071 1.00 97.56 322 MET A C 1
ATOM 2373 O O . MET A 1 322 ? 8.186 -4.529 5.757 1.00 97.56 322 MET A O 1
ATOM 2377 N N . PHE A 1 323 ? 10.280 -3.840 5.631 1.00 95.88 323 PHE A N 1
ATOM 2378 C CA . PHE A 1 323 ? 10.225 -3.294 6.990 1.00 95.88 323 PHE A CA 1
ATOM 2379 C C . PHE A 1 323 ? 9.252 -2.098 7.073 1.00 95.88 323 PHE A C 1
ATOM 2381 O O . PHE A 1 323 ? 9.359 -1.168 6.277 1.00 95.88 323 PHE A O 1
ATOM 2388 N N . ASN A 1 324 ? 8.342 -2.065 8.054 1.00 93.06 324 ASN A N 1
ATOM 2389 C CA . ASN A 1 324 ? 7.254 -1.066 8.135 1.00 93.06 324 ASN A CA 1
ATOM 2390 C C . ASN A 1 324 ? 7.727 0.399 8.278 1.00 93.06 324 ASN A C 1
ATOM 2392 O O . ASN A 1 324 ? 7.014 1.337 7.931 1.00 93.06 324 ASN A O 1
ATOM 2396 N N . PHE A 1 325 ? 8.926 0.637 8.817 1.00 92.81 325 PHE A N 1
ATOM 2397 C CA . PHE A 1 325 ? 9.417 1.998 9.052 1.00 92.81 325 PHE A CA 1
ATOM 2398 C C . PHE A 1 325 ? 10.504 2.393 8.064 1.00 92.81 325 PHE A C 1
ATOM 2400 O O . PHE A 1 325 ? 11.350 1.577 7.703 1.00 92.81 325 PHE A O 1
ATOM 2407 N N . GLN A 1 326 ? 10.520 3.669 7.685 1.00 92.50 326 GLN A N 1
ATOM 2408 C CA . GLN A 1 326 ? 11.618 4.278 6.940 1.00 92.50 326 GLN A CA 1
ATOM 2409 C C . GLN A 1 326 ? 12.143 5.510 7.673 1.00 92.50 326 GLN A C 1
ATOM 2411 O O . GLN A 1 326 ? 11.383 6.268 8.287 1.00 92.50 326 GLN A O 1
ATOM 2416 N N . SER A 1 327 ? 13.456 5.711 7.612 1.00 94.00 327 SER A N 1
ATOM 2417 C CA . SER A 1 327 ? 14.074 6.939 8.105 1.00 94.00 327 SER A CA 1
ATOM 2418 C C . SER A 1 327 ? 13.929 8.078 7.099 1.00 94.00 327 SER A C 1
ATOM 2420 O O . SER A 1 327 ? 13.717 7.885 5.905 1.00 94.00 327 SER A O 1
ATOM 2422 N N . CYS A 1 328 ? 14.079 9.302 7.588 1.00 95.19 328 CYS A N 1
ATOM 2423 C CA . CYS A 1 328 ? 14.035 10.476 6.737 1.00 95.19 328 CYS A CA 1
ATOM 2424 C C . CYS A 1 328 ? 15.187 10.501 5.719 1.00 95.19 328 CYS A C 1
ATOM 2426 O O . CYS A 1 328 ? 16.348 10.442 6.128 1.00 95.19 328 CYS A O 1
ATOM 2428 N N . GLY A 1 329 ? 14.879 10.626 4.424 1.00 95.38 329 GLY A N 1
ATOM 2429 C CA . GLY A 1 329 ? 15.871 10.576 3.342 1.00 95.38 329 GLY A CA 1
ATOM 2430 C C . GLY A 1 329 ? 16.539 9.209 3.165 1.00 95.38 329 GLY A C 1
ATOM 2431 O O . GLY A 1 329 ? 17.637 9.135 2.619 1.00 95.38 329 GLY A O 1
ATOM 2432 N N . GLU A 1 330 ? 15.919 8.144 3.674 1.00 97.06 330 GLU A N 1
ATOM 2433 C CA . GLU A 1 330 ? 16.378 6.774 3.469 1.00 97.06 330 GLU A CA 1
ATOM 2434 C C . GLU A 1 330 ? 16.301 6.383 1.989 1.00 97.06 330 GLU A C 1
ATOM 2436 O O . GLU A 1 330 ? 15.331 6.703 1.309 1.00 97.06 330 GLU A O 1
ATOM 2441 N N . THR A 1 331 ? 17.329 5.679 1.513 1.00 97.25 331 THR A N 1
ATOM 2442 C CA . THR A 1 331 ? 17.413 5.153 0.140 1.00 97.25 331 THR A CA 1
ATOM 2443 C C . THR A 1 331 ? 17.698 3.653 0.085 1.00 97.25 331 THR A C 1
ATOM 2445 O O . THR A 1 331 ? 17.817 3.082 -0.997 1.00 97.25 331 THR A O 1
ATOM 2448 N N . LYS A 1 332 ? 17.850 2.995 1.244 1.00 96.00 332 LYS A N 1
ATOM 2449 C CA . LYS A 1 332 ? 18.315 1.602 1.319 1.00 96.00 332 LYS A CA 1
ATOM 2450 C C . LYS A 1 332 ? 17.325 0.605 0.711 1.00 96.00 332 LYS A C 1
ATOM 2452 O O . LYS A 1 332 ? 17.754 -0.411 0.192 1.00 96.00 332 LYS A O 1
ATOM 2457 N N . LYS A 1 333 ? 16.031 0.933 0.718 1.00 96.25 333 LYS A N 1
ATOM 2458 C CA . LYS A 1 333 ? 14.946 0.109 0.174 1.00 96.25 333 LYS A CA 1
ATOM 2459 C C . LYS A 1 333 ? 14.695 0.362 -1.307 1.00 96.25 333 LYS A C 1
ATOM 2461 O O . LYS A 1 333 ? 13.718 -0.130 -1.845 1.00 96.25 333 LYS A O 1
ATOM 2466 N N . ALA A 1 334 ? 15.539 1.139 -1.994 1.00 97.25 334 ALA A N 1
ATOM 2467 C CA . ALA A 1 334 ? 15.389 1.372 -3.433 1.00 97.25 334 ALA A CA 1
ATOM 2468 C C . ALA A 1 334 ? 15.599 0.094 -4.278 1.00 97.25 334 ALA A C 1
ATOM 2470 O O . ALA A 1 334 ? 15.299 0.095 -5.470 1.00 97.25 334 ALA A O 1
ATOM 2471 N N . SER A 1 335 ? 16.069 -0.997 -3.669 1.00 97.31 335 SER A N 1
ATOM 2472 C CA . SER A 1 335 ? 16.144 -2.342 -4.243 1.00 97.31 335 SER A CA 1
ATOM 2473 C C . SER A 1 335 ? 15.574 -3.375 -3.266 1.00 97.31 335 SER A C 1
ATOM 2475 O O . SER A 1 335 ? 15.782 -3.195 -2.069 1.00 97.31 335 SER A O 1
ATOM 2477 N N . PRO A 1 336 ? 14.930 -4.453 -3.753 1.00 97.88 336 PRO A N 1
ATOM 2478 C CA . PRO A 1 336 ? 14.416 -5.515 -2.896 1.00 97.88 336 PRO A CA 1
ATOM 2479 C C . PRO A 1 336 ? 15.548 -6.305 -2.226 1.00 97.88 336 PRO A C 1
ATOM 2481 O O . PRO A 1 336 ? 16.588 -6.545 -2.849 1.00 97.88 336 PRO A O 1
ATOM 2484 N N . GLU A 1 337 ? 15.327 -6.756 -0.993 1.00 97.56 337 GLU A N 1
ATOM 2485 C CA . GLU A 1 337 ? 16.257 -7.602 -0.248 1.00 97.56 337 GLU A CA 1
ATOM 2486 C C . GLU A 1 337 ? 15.955 -9.087 -0.479 1.00 97.56 337 GLU A C 1
ATOM 2488 O O . GLU A 1 337 ? 14.993 -9.481 -1.144 1.00 97.56 337 GLU A O 1
ATOM 2493 N N . ALA A 1 338 ? 16.839 -9.948 0.024 1.00 96.44 338 ALA A N 1
ATOM 2494 C CA . ALA A 1 338 ? 16.795 -11.379 -0.259 1.00 96.44 338 ALA A CA 1
ATOM 2495 C C . ALA A 1 338 ? 15.512 -12.072 0.232 1.00 96.44 338 ALA A C 1
ATOM 2497 O O . ALA A 1 338 ? 15.040 -13.002 -0.428 1.00 96.44 338 ALA A O 1
ATOM 2498 N N . ASP A 1 339 ? 14.960 -11.653 1.371 1.00 95.69 339 ASP A N 1
ATOM 2499 C CA . ASP A 1 339 ? 13.685 -12.164 1.869 1.00 95.69 339 ASP A CA 1
ATOM 2500 C C . ASP A 1 339 ? 12.534 -11.691 0.978 1.00 95.69 339 ASP A C 1
ATOM 2502 O O . ASP A 1 339 ? 11.741 -12.520 0.537 1.00 95.69 339 ASP A O 1
ATOM 2506 N N . ASP A 1 340 ? 12.502 -10.413 0.599 1.00 97.88 340 ASP A N 1
ATOM 2507 C CA . ASP A 1 340 ? 11.464 -9.879 -0.285 1.00 97.88 340 ASP A CA 1
ATOM 2508 C C . ASP A 1 340 ? 11.453 -10.610 -1.645 1.00 97.88 340 ASP A C 1
ATOM 2510 O O . ASP A 1 340 ? 10.400 -11.015 -2.146 1.00 97.88 340 ASP A O 1
ATOM 2514 N N . ILE A 1 341 ? 12.640 -10.871 -2.215 1.00 98.31 341 ILE A N 1
ATOM 2515 C CA . ILE A 1 341 ? 12.807 -11.691 -3.427 1.00 98.31 341 ILE A CA 1
ATOM 2516 C C . ILE A 1 341 ? 12.254 -13.100 -3.195 1.00 98.31 341 ILE A C 1
ATOM 2518 O O . ILE A 1 341 ? 11.511 -13.602 -4.038 1.00 98.31 341 ILE A O 1
ATOM 2522 N N . ALA A 1 342 ? 12.579 -13.739 -2.067 1.00 97.38 342 ALA A N 1
ATOM 2523 C CA . ALA A 1 342 ? 12.082 -15.074 -1.739 1.00 97.38 342 ALA A CA 1
ATOM 2524 C C . ALA A 1 342 ? 10.549 -15.115 -1.619 1.00 97.38 342 ALA A C 1
ATOM 2526 O O . ALA A 1 342 ? 9.942 -16.087 -2.072 1.00 97.38 342 ALA A O 1
ATOM 2527 N N . GLY A 1 343 ? 9.927 -14.057 -1.091 1.00 97.31 343 GLY A N 1
ATOM 2528 C CA . GLY A 1 343 ? 8.472 -13.913 -1.046 1.00 97.31 343 GLY A CA 1
ATOM 2529 C C . GLY A 1 343 ? 7.854 -13.877 -2.439 1.00 97.31 343 GLY A C 1
ATOM 2530 O O . GLY A 1 343 ? 6.965 -14.675 -2.740 1.00 97.31 343 GLY A O 1
ATOM 2531 N N . VAL A 1 344 ? 8.397 -13.054 -3.342 1.00 98.38 344 VAL A N 1
ATOM 2532 C CA . VAL A 1 344 ? 7.942 -13.018 -4.744 1.00 98.38 344 VAL A CA 1
ATOM 2533 C C . VAL A 1 344 ? 8.169 -14.367 -5.435 1.00 98.38 344 VAL A C 1
ATOM 2535 O O . VAL A 1 344 ? 7.267 -14.873 -6.099 1.00 98.38 344 VAL A O 1
ATOM 2538 N N . CYS A 1 345 ? 9.333 -14.999 -5.252 1.00 97.88 345 CYS A N 1
ATOM 2539 C CA . CYS A 1 345 ? 9.603 -16.330 -5.804 1.00 97.88 345 CYS A CA 1
ATOM 2540 C C . CYS A 1 345 ? 8.612 -17.389 -5.287 1.00 97.88 345 CYS A C 1
ATOM 2542 O O . CYS A 1 345 ? 8.306 -18.341 -6.002 1.00 97.88 345 CYS A O 1
ATOM 2544 N N . SER A 1 346 ? 8.152 -17.256 -4.038 1.00 97.31 346 SER A N 1
ATOM 2545 C CA . SER A 1 346 ? 7.194 -18.177 -3.428 1.00 97.31 346 SER A CA 1
ATOM 2546 C C . SER A 1 346 ? 5.773 -17.974 -3.945 1.00 97.31 346 SER A C 1
ATOM 2548 O O . SER A 1 346 ? 5.026 -18.948 -4.003 1.00 97.31 346 SER A O 1
ATOM 2550 N N . LEU A 1 347 ? 5.383 -16.739 -4.264 1.00 97.69 347 LEU A N 1
ATOM 2551 C CA . LEU A 1 347 ? 4.050 -16.416 -4.782 1.00 97.69 347 LEU A CA 1
ATOM 2552 C C . LEU A 1 347 ? 3.918 -16.718 -6.279 1.00 97.69 347 LEU A C 1
ATOM 2554 O O . LEU A 1 347 ? 2.861 -17.154 -6.725 1.00 97.69 347 LEU A O 1
ATOM 2558 N N . TYR A 1 348 ? 4.993 -16.516 -7.043 1.00 98.12 348 TYR A N 1
ATOM 2559 C CA . TYR A 1 348 ? 4.964 -16.545 -8.507 1.00 98.12 348 TYR A CA 1
ATOM 2560 C C . TYR A 1 348 ? 6.021 -17.483 -9.114 1.00 98.12 348 TYR A C 1
ATOM 2562 O O . TYR A 1 348 ? 6.746 -17.071 -10.021 1.00 98.12 348 TYR A O 1
ATOM 2570 N N . PRO A 1 349 ? 6.180 -18.730 -8.636 1.00 98.12 349 PRO A N 1
ATOM 2571 C CA . PRO A 1 349 ? 7.273 -19.592 -9.073 1.00 98.12 349 PRO A CA 1
ATOM 2572 C C . PRO A 1 349 ? 7.177 -19.892 -10.572 1.00 98.12 349 PRO A C 1
ATOM 2574 O O . PRO A 1 349 ? 6.113 -20.254 -11.059 1.00 98.12 349 PRO A O 1
ATOM 2577 N N . LEU A 1 350 ? 8.299 -19.854 -11.301 1.00 97.56 350 LEU A N 1
ATOM 2578 C CA . LEU A 1 350 ? 8.357 -20.129 -12.754 1.00 97.56 350 LEU A CA 1
ATOM 2579 C C . LEU A 1 350 ? 7.645 -21.422 -13.200 1.00 97.56 350 LEU A C 1
ATOM 2581 O O . LEU A 1 350 ? 7.234 -21.536 -14.352 1.00 97.56 350 LEU A O 1
ATOM 2585 N N . ALA A 1 351 ? 7.544 -22.416 -12.315 1.00 97.19 351 ALA A N 1
ATOM 2586 C CA . ALA A 1 351 ? 6.857 -23.675 -12.595 1.00 97.19 351 ALA A CA 1
ATOM 2587 C C . ALA A 1 351 ? 5.335 -23.516 -12.774 1.00 97.19 351 ALA A C 1
ATOM 2589 O O . ALA A 1 351 ? 4.732 -24.337 -13.467 1.00 97.19 351 ALA A O 1
ATOM 2590 N N . ASP A 1 352 ? 4.757 -22.463 -12.194 1.00 96.62 352 ASP A N 1
ATOM 2591 C CA . ASP A 1 352 ? 3.322 -22.184 -12.152 1.00 96.62 352 ASP A CA 1
ATOM 2592 C C . ASP A 1 352 ? 2.944 -20.984 -13.045 1.00 96.62 352 ASP A C 1
ATOM 2594 O O . ASP A 1 352 ? 1.890 -20.380 -12.857 1.00 96.62 352 ASP A O 1
ATOM 2598 N N . ASP A 1 353 ? 3.797 -20.629 -14.017 1.00 96.06 353 ASP A N 1
ATOM 2599 C CA . ASP A 1 353 ? 3.533 -19.545 -14.974 1.00 96.06 353 ASP A CA 1
ATOM 2600 C C . ASP A 1 353 ? 2.189 -19.771 -15.700 1.00 96.06 353 ASP A C 1
ATOM 2602 O O . ASP A 1 353 ? 2.031 -20.785 -16.397 1.00 96.06 353 ASP A O 1
ATOM 2606 N N . PRO A 1 354 ? 1.216 -18.841 -15.583 1.00 94.19 354 PRO A N 1
ATOM 2607 C CA . PRO A 1 354 ? -0.080 -18.970 -16.243 1.00 94.19 354 PRO A CA 1
ATOM 2608 C C . PRO A 1 354 ? 0.020 -18.883 -17.774 1.00 94.19 354 PRO A C 1
ATOM 2610 O O . PRO A 1 354 ? -0.940 -19.211 -18.473 1.00 94.19 354 PRO A O 1
ATOM 2613 N N . GLY A 1 355 ? 1.152 -18.426 -18.322 1.00 93.25 355 GLY A N 1
ATOM 2614 C CA . GLY A 1 355 ? 1.375 -18.258 -19.758 1.00 93.25 355 GLY A CA 1
ATOM 2615 C C . GLY A 1 355 ? 0.544 -17.131 -20.379 1.00 93.25 355 GLY A C 1
ATOM 2616 O O . GLY A 1 355 ? 0.461 -17.020 -21.605 1.00 93.25 355 GLY A O 1
ATOM 2617 N N . GLU A 1 356 ? -0.077 -16.294 -19.548 1.00 91.94 356 GLU A N 1
ATOM 2618 C CA . GLU A 1 356 ? -0.938 -15.190 -19.952 1.00 91.94 356 GLU A CA 1
ATOM 2619 C C . GLU A 1 356 ? -0.481 -13.885 -19.297 1.00 91.94 356 GLU A C 1
ATOM 2621 O O . GLU A 1 356 ? -0.261 -13.811 -18.093 1.00 91.94 356 GLU A O 1
ATOM 2626 N N . CYS A 1 357 ? -0.392 -12.832 -20.107 1.00 94.06 357 CYS A N 1
ATOM 2627 C CA . CYS A 1 357 ? -0.066 -11.479 -19.676 1.00 94.06 357 CYS A CA 1
ATOM 2628 C C . CYS A 1 357 ? -1.251 -10.572 -20.007 1.00 94.06 357 CYS A C 1
ATOM 2630 O O . CYS A 1 357 ? -1.336 -10.003 -21.099 1.00 94.06 357 CYS A O 1
ATOM 2632 N N . LYS A 1 358 ? -2.210 -10.505 -19.085 1.00 93.31 358 LYS A N 1
ATOM 2633 C CA . LYS A 1 358 ? -3.447 -9.723 -19.220 1.00 93.31 358 LYS A CA 1
ATOM 2634 C C . LYS A 1 358 ? -3.677 -8.860 -17.983 1.00 93.31 358 LYS A C 1
ATOM 2636 O O . LYS A 1 358 ? -3.139 -9.157 -16.921 1.00 93.31 358 LYS A O 1
ATOM 2641 N N . ARG A 1 359 ? -4.465 -7.794 -18.120 1.00 92.88 359 ARG A N 1
ATOM 2642 C CA . ARG A 1 359 ? -4.961 -7.052 -16.953 1.00 92.88 359 ARG A CA 1
ATOM 2643 C C . ARG A 1 359 ? -5.824 -7.964 -16.091 1.00 92.88 359 ARG A C 1
ATOM 2645 O O . ARG A 1 359 ? -6.425 -8.908 -16.615 1.00 92.88 359 ARG A O 1
ATOM 2652 N N . ALA A 1 360 ? -5.859 -7.682 -14.795 1.00 89.00 360 ALA A N 1
ATOM 2653 C CA . ALA A 1 360 ? -6.715 -8.409 -13.881 1.00 89.00 360 ALA A CA 1
ATOM 2654 C C . ALA A 1 360 ? -8.184 -8.253 -14.288 1.00 89.00 360 ALA A C 1
ATOM 2656 O O . ALA A 1 360 ? -8.614 -7.206 -14.775 1.00 89.00 360 ALA A O 1
ATOM 2657 N N . ASP A 1 361 ? -8.940 -9.335 -14.140 1.00 84.69 361 ASP A N 1
ATOM 2658 C CA . ASP A 1 361 ? -10.364 -9.330 -14.438 1.00 84.69 361 ASP A CA 1
ATOM 2659 C C . ASP A 1 361 ? -11.139 -9.002 -13.161 1.00 84.69 361 ASP A C 1
ATOM 2661 O O . ASP A 1 361 ? -11.324 -9.861 -12.294 1.00 84.69 361 ASP A O 1
ATOM 2665 N N . VAL A 1 362 ? -11.628 -7.768 -13.062 1.00 79.94 362 VAL A N 1
ATOM 2666 C CA . VAL A 1 362 ? -12.548 -7.339 -11.994 1.00 79.94 362 VAL A CA 1
ATOM 2667 C C . VAL A 1 362 ? -13.953 -7.958 -12.112 1.00 79.94 362 VAL A C 1
ATOM 2669 O O . VAL A 1 362 ? -14.824 -7.658 -11.299 1.00 79.94 362 VAL A O 1
ATOM 2672 N N . GLY A 1 363 ? -14.195 -8.806 -13.124 1.00 63.28 363 GLY A N 1
ATOM 2673 C CA . GLY A 1 363 ? -15.484 -9.390 -13.499 1.00 63.28 363 GLY A CA 1
ATOM 2674 C C . GLY A 1 363 ? -16.308 -9.991 -12.355 1.00 63.28 363 GLY A C 1
ATOM 2675 O O . GLY A 1 363 ? -15.751 -10.479 -11.378 1.00 63.28 363 GLY A O 1
ATOM 2676 N N . GLU A 1 364 ? -17.644 -9.951 -12.535 1.00 51.25 364 GLU A N 1
ATOM 2677 C CA . GLU A 1 364 ? -18.778 -10.283 -11.635 1.00 51.25 364 GLU A CA 1
ATOM 2678 C C . GLU A 1 364 ? -18.478 -11.109 -10.361 1.00 51.25 364 GLU A C 1
ATOM 2680 O O . GLU A 1 364 ? -19.057 -12.169 -10.132 1.00 51.25 364 GLU A O 1
ATOM 2685 N N . SER A 1 365 ? -17.642 -10.609 -9.461 1.00 47.47 365 SER A N 1
ATOM 2686 C CA . SER A 1 365 ? -17.443 -11.190 -8.129 1.00 47.47 365 SER A CA 1
ATOM 2687 C C . SER A 1 365 ? -18.573 -10.818 -7.161 1.00 47.47 365 SER A C 1
ATOM 2689 O O . SER A 1 365 ? -18.719 -11.443 -6.119 1.00 47.47 365 SER A O 1
ATOM 2691 N N . GLY A 1 366 ? -19.482 -9.918 -7.554 1.00 39.81 366 GLY A N 1
ATOM 2692 C CA . GLY A 1 366 ? -20.735 -9.670 -6.847 1.00 39.81 366 GLY A CA 1
ATOM 2693 C C . GLY A 1 366 ? -21.790 -9.053 -7.755 1.00 39.81 366 GLY A C 1
ATOM 2694 O O . GLY A 1 366 ? -21.864 -7.837 -7.899 1.00 39.81 366 GLY A O 1
ATOM 2695 N N . GLY A 1 367 ? -22.655 -9.878 -8.346 1.00 42.22 367 GLY A N 1
ATOM 2696 C CA . GLY A 1 367 ? -23.876 -9.394 -8.984 1.00 42.22 367 GLY A CA 1
ATOM 2697 C C . GLY A 1 367 ? -24.769 -8.670 -7.973 1.00 42.22 367 GLY A C 1
ATOM 2698 O O . GLY A 1 367 ? -25.585 -9.304 -7.314 1.00 42.22 367 GLY A O 1
ATOM 2699 N N . CYS A 1 368 ? -24.640 -7.346 -7.869 1.00 42.69 368 CYS A N 1
ATOM 2700 C CA . CYS A 1 368 ? -25.578 -6.470 -7.174 1.00 42.69 368 CYS A CA 1
ATOM 2701 C C . CYS A 1 368 ? -25.618 -5.085 -7.844 1.00 42.69 368 CYS A C 1
ATOM 2703 O O . CYS A 1 368 ? -24.766 -4.234 -7.627 1.00 42.69 368 CYS A O 1
ATOM 2705 N N . CYS A 1 369 ? -26.690 -4.867 -8.615 1.00 40.44 369 CYS A N 1
ATOM 2706 C CA . CYS A 1 369 ? -27.243 -3.565 -9.010 1.00 40.44 369 CYS A CA 1
ATOM 2707 C C . CYS A 1 369 ? -26.513 -2.715 -10.069 1.00 40.44 369 CYS A C 1
ATOM 2709 O O . CYS A 1 369 ? -26.472 -1.495 -9.947 1.00 40.44 369 CYS A O 1
ATOM 2711 N N . ALA A 1 370 ? -26.156 -3.294 -11.218 1.00 32.56 370 ALA A N 1
ATOM 2712 C CA . ALA A 1 370 ? -26.259 -2.538 -12.469 1.00 32.56 370 ALA A CA 1
ATOM 2713 C C . ALA A 1 370 ? -27.705 -2.643 -12.983 1.00 32.56 370 ALA A C 1
ATOM 2715 O O . ALA A 1 370 ? -28.068 -3.561 -13.721 1.00 32.56 370 ALA A O 1
ATOM 2716 N N . VAL A 1 371 ? -28.574 -1.713 -12.573 1.00 34.50 371 VAL A N 1
ATOM 2717 C CA . VAL A 1 371 ? -29.829 -1.498 -13.300 1.00 34.50 371 VAL A CA 1
ATOM 2718 C C . VAL A 1 371 ? -29.415 -0.998 -14.678 1.00 34.50 371 VAL A C 1
ATOM 2720 O O . VAL A 1 371 ? -29.026 0.158 -14.829 1.00 34.50 371 VAL A O 1
ATOM 2723 N N . ALA A 1 372 ? -29.453 -1.875 -15.683 1.00 29.73 372 ALA A N 1
ATOM 2724 C CA . ALA A 1 372 ? -29.304 -1.460 -17.070 1.00 29.73 372 ALA A CA 1
ATOM 2725 C C . ALA A 1 372 ? -30.237 -0.258 -17.301 1.00 29.73 372 ALA A C 1
ATOM 2727 O O . ALA A 1 372 ? -31.410 -0.345 -16.910 1.00 29.73 372 ALA A O 1
ATOM 2728 N N . PRO A 1 373 ? -29.778 0.856 -17.905 1.00 34.91 373 PRO A N 1
ATOM 2729 C CA . PRO A 1 373 ? -30.679 1.937 -18.253 1.00 34.91 373 PRO A CA 1
ATOM 2730 C C . PRO A 1 373 ? -31.733 1.327 -19.165 1.00 34.91 373 PRO A C 1
ATOM 2732 O O . PRO A 1 373 ? -31.441 0.884 -20.281 1.00 34.91 373 PRO A O 1
ATOM 2735 N N . GLY A 1 374 ? -32.954 1.218 -18.635 1.00 31.94 374 GLY A N 1
ATOM 2736 C CA . GLY A 1 374 ? -34.091 0.719 -19.375 1.00 31.94 374 GLY A CA 1
ATOM 2737 C C . GLY A 1 374 ? -34.115 1.480 -20.683 1.00 31.94 374 GLY A C 1
ATOM 2738 O O . GLY A 1 374 ? -34.206 2.708 -20.677 1.00 31.94 374 GLY A O 1
ATOM 2739 N N . ARG A 1 375 ? -33.962 0.755 -21.798 1.00 30.84 375 ARG A N 1
ATOM 2740 C CA . ARG A 1 375 ? -34.176 1.300 -23.134 1.00 30.84 375 ARG A CA 1
ATOM 2741 C C . ARG A 1 375 ? -35.470 2.092 -23.069 1.00 30.84 375 ARG A C 1
ATOM 2743 O O . ARG A 1 375 ? -36.547 1.509 -22.941 1.00 30.84 375 ARG A O 1
ATOM 2750 N N . ALA A 1 376 ? -35.340 3.414 -23.116 1.00 34.75 376 ALA A N 1
ATOM 2751 C CA . ALA A 1 376 ? -36.461 4.309 -23.242 1.00 34.75 376 ALA A CA 1
ATOM 2752 C C . ALA A 1 376 ? -37.181 3.898 -24.526 1.00 34.75 376 ALA A C 1
ATOM 2754 O O . ALA A 1 376 ? -36.701 4.133 -25.636 1.00 34.75 376 ALA A O 1
ATOM 2755 N N . LEU A 1 377 ? -38.312 3.213 -24.372 1.00 36.75 377 LEU A N 1
ATOM 2756 C CA . LEU A 1 377 ? -39.296 3.098 -25.429 1.00 36.75 377 LEU A CA 1
ATOM 2757 C C . LEU A 1 377 ? -39.739 4.529 -25.718 1.00 36.75 377 LEU A C 1
ATOM 2759 O O . LEU A 1 377 ? -40.499 5.127 -24.957 1.00 36.75 377 LEU A O 1
ATOM 2763 N N . GLY A 1 378 ? -39.172 5.088 -26.785 1.00 32.47 378 GLY A N 1
ATOM 2764 C CA . GLY A 1 378 ? -39.525 6.401 -27.290 1.00 32.47 378 GLY A CA 1
ATOM 2765 C C . GLY A 1 378 ? -41.030 6.510 -27.570 1.00 32.47 378 GLY A C 1
ATOM 2766 O O . GLY A 1 378 ? -41.725 5.498 -27.722 1.00 32.47 378 GLY A O 1
ATOM 2767 N N . PRO A 1 379 ? -41.557 7.742 -27.617 1.00 33.31 379 PRO A N 1
ATOM 2768 C CA . PRO A 1 379 ? -42.985 7.984 -27.569 1.00 33.31 379 PRO A CA 1
ATOM 2769 C C . PRO A 1 379 ? -43.679 7.450 -28.820 1.00 33.31 379 PRO A C 1
ATOM 2771 O O . PRO A 1 379 ? -43.261 7.695 -29.951 1.00 33.31 379 PRO A O 1
ATOM 2774 N N . ARG A 1 380 ? -44.809 6.775 -28.596 1.00 35.19 380 ARG A N 1
ATOM 2775 C CA . ARG A 1 380 ? -45.818 6.499 -29.618 1.00 35.19 380 ARG A CA 1
ATOM 2776 C C . ARG A 1 380 ? -46.319 7.823 -30.208 1.00 35.19 380 ARG A C 1
ATOM 2778 O O . ARG A 1 380 ? -47.180 8.473 -29.624 1.00 35.19 380 ARG A O 1
ATOM 2785 N N . GLY A 1 381 ? -45.806 8.189 -31.379 1.00 31.11 381 GLY A N 1
ATOM 2786 C CA . GLY A 1 381 ? -46.467 9.090 -32.320 1.00 31.11 381 GLY A CA 1
ATOM 2787 C C . GLY A 1 381 ? -47.299 8.256 -33.289 1.00 31.11 381 GLY A C 1
ATOM 2788 O O . GLY A 1 381 ? -46.750 7.499 -34.083 1.00 31.11 381 GLY A O 1
ATOM 2789 N N . GLY A 1 382 ? -48.623 8.335 -33.172 1.00 32.75 382 GLY A N 1
ATOM 2790 C CA . GLY A 1 382 ? -49.544 7.669 -34.085 1.00 32.75 382 GLY A CA 1
ATOM 2791 C C . GLY A 1 382 ? -49.718 8.427 -35.400 1.00 32.75 382 GLY A C 1
ATOM 2792 O O . GLY A 1 382 ? -49.626 9.649 -35.422 1.00 32.75 382 GLY A O 1
ATOM 2793 N N . ALA A 1 383 ? -50.031 7.690 -36.466 1.00 34.00 383 ALA A N 1
ATOM 2794 C CA . ALA A 1 383 ? -51.089 7.998 -37.432 1.00 34.00 383 ALA A CA 1
ATOM 2795 C C . ALA A 1 383 ? -51.081 6.939 -38.544 1.00 34.00 383 ALA A C 1
ATOM 2797 O O . ALA A 1 383 ? -50.034 6.663 -39.120 1.00 34.00 383 ALA A O 1
ATOM 2798 N N . GLY A 1 384 ? -52.255 6.398 -38.881 1.00 30.25 384 GLY A N 1
ATOM 2799 C CA . GLY A 1 384 ? -52.460 5.769 -40.188 1.00 30.25 384 GLY A CA 1
ATOM 2800 C C . GLY A 1 384 ? -53.219 4.446 -40.198 1.00 30.25 384 GLY A C 1
ATOM 2801 O O . GLY A 1 384 ? -52.630 3.432 -40.527 1.00 30.25 384 GLY A O 1
ATOM 2802 N N . GLY A 1 385 ? -54.516 4.500 -39.874 1.00 32.47 385 GLY A N 1
ATOM 2803 C CA . GLY A 1 385 ? -55.604 3.889 -40.657 1.00 32.47 385 GLY A CA 1
ATOM 2804 C C . GLY A 1 385 ? -55.657 2.369 -40.863 1.00 32.47 385 GLY A C 1
ATOM 2805 O O . GLY A 1 385 ? -54.749 1.767 -41.418 1.00 32.47 385 GLY A O 1
ATOM 2806 N N . GLY A 1 386 ? -56.818 1.780 -40.562 1.00 31.38 386 GLY A N 1
ATOM 2807 C CA . GLY A 1 386 ? -57.224 0.500 -41.157 1.00 31.38 386 GLY A CA 1
ATOM 2808 C C . GLY A 1 386 ? -57.919 -0.461 -40.204 1.00 31.38 386 GLY A C 1
ATOM 2809 O O . GLY A 1 386 ? -57.375 -1.502 -39.860 1.00 31.38 386 GLY A O 1
ATOM 2810 N N . LEU A 1 387 ? -59.124 -0.093 -39.777 1.00 33.75 387 LEU A N 1
ATOM 2811 C CA . LEU A 1 387 ? -60.151 -1.000 -39.261 1.00 33.75 387 LEU A CA 1
ATOM 2812 C C . LEU A 1 387 ? -60.570 -1.980 -40.374 1.00 33.75 387 LEU A C 1
ATOM 2814 O O . LEU A 1 387 ? -60.741 -1.496 -41.482 1.00 33.75 387 LEU A O 1
ATOM 2818 N N . GLU A 1 388 ? -60.724 -3.279 -40.074 1.00 40.72 388 GLU A N 1
ATOM 2819 C CA . GLU A 1 388 ? -61.835 -4.202 -40.451 1.00 40.72 388 GLU A CA 1
ATOM 2820 C C . GLU A 1 388 ? -61.524 -5.606 -39.855 1.00 40.72 388 GLU A C 1
ATOM 2822 O O . GLU A 1 388 ? -60.564 -6.265 -40.239 1.00 40.72 388 GLU A O 1
ATOM 2827 N N . THR A 1 389 ? -62.078 -5.945 -38.681 1.00 36.62 389 THR A N 1
ATOM 2828 C CA . THR A 1 389 ? -63.200 -6.899 -38.444 1.00 36.62 389 THR A CA 1
ATOM 2829 C C . THR A 1 389 ? -62.973 -8.336 -38.947 1.00 36.62 389 THR A C 1
ATOM 2831 O O . THR A 1 389 ? -62.917 -8.580 -40.141 1.00 36.62 389 THR A O 1
ATOM 2834 N N . LEU A 1 390 ? -62.696 -9.298 -38.055 1.00 35.50 390 LEU A N 1
ATOM 2835 C CA . LEU A 1 390 ? -63.619 -10.153 -37.266 1.00 35.50 390 LEU A CA 1
ATOM 2836 C C . LEU A 1 390 ? -64.007 -11.445 -38.016 1.00 35.50 390 LEU A C 1
ATOM 2838 O O . LEU A 1 390 ? -64.574 -11.367 -39.095 1.00 35.50 390 LEU A O 1
ATOM 2842 N N . ILE A 1 391 ? -63.763 -12.617 -37.410 1.00 36.34 391 ILE A N 1
ATOM 2843 C CA . ILE A 1 391 ? -64.762 -13.674 -37.120 1.00 36.34 391 ILE A CA 1
ATOM 2844 C C . ILE A 1 391 ? -64.068 -14.930 -36.550 1.00 36.34 391 ILE A C 1
ATOM 2846 O O . ILE A 1 391 ? -63.037 -15.395 -37.027 1.00 36.34 391 ILE A O 1
ATOM 2850 N N . ALA A 1 392 ? -64.680 -15.440 -35.481 1.00 37.22 392 ALA A N 1
ATOM 2851 C CA . ALA A 1 392 ? -64.374 -16.655 -34.738 1.00 37.22 392 ALA A CA 1
ATOM 2852 C C . ALA A 1 392 ? -64.887 -17.933 -35.432 1.00 37.22 392 ALA A C 1
ATOM 2854 O O . ALA A 1 392 ? -65.744 -17.857 -36.306 1.00 37.22 392 ALA A O 1
ATOM 2855 N N . GLY A 1 393 ? -64.498 -19.113 -34.932 1.00 32.16 393 GLY A N 1
ATOM 2856 C CA . GLY A 1 393 ? -65.378 -20.285 -35.047 1.00 32.16 393 GLY A CA 1
ATOM 2857 C C . GLY A 1 393 ? -64.706 -21.650 -35.112 1.00 32.16 393 GLY A C 1
ATOM 2858 O O . GLY A 1 393 ? -64.174 -22.056 -36.134 1.00 32.16 393 GLY A O 1
ATOM 2859 N N . ILE A 1 394 ? -64.828 -22.374 -34.006 1.00 43.09 394 ILE A N 1
ATOM 2860 C CA . ILE A 1 394 ? -64.608 -23.812 -33.816 1.00 43.09 394 ILE A CA 1
ATOM 2861 C C . ILE A 1 394 ? -65.548 -24.636 -34.726 1.00 43.09 394 ILE A C 1
ATOM 2863 O O . ILE A 1 394 ? -66.715 -24.274 -34.835 1.00 43.09 394 ILE A O 1
ATOM 2867 N N . ALA A 1 395 ? -65.082 -25.773 -35.277 1.00 37.78 395 ALA A N 1
ATOM 2868 C CA . ALA A 1 395 ? -65.662 -27.122 -35.065 1.00 37.78 395 ALA A CA 1
ATOM 2869 C C . ALA A 1 395 ? -65.457 -28.130 -36.225 1.00 37.78 395 ALA A C 1
ATOM 2871 O O . ALA A 1 395 ? -65.985 -27.966 -37.316 1.00 37.78 395 ALA A O 1
ATOM 2872 N N . LEU A 1 396 ? -64.813 -29.248 -35.854 1.00 37.25 396 LEU A N 1
ATOM 2873 C CA . LEU A 1 396 ? -65.206 -30.656 -36.063 1.00 37.25 396 LEU A CA 1
ATOM 2874 C C . LEU A 1 396 ? -65.257 -31.318 -37.458 1.00 37.25 396 LEU A C 1
ATOM 2876 O O . LEU A 1 396 ? -66.026 -30.930 -38.323 1.00 37.25 396 LEU A O 1
ATOM 2880 N N . LEU A 1 397 ? -64.616 -32.508 -37.466 1.00 36.06 397 LEU A N 1
ATOM 2881 C CA . LEU A 1 397 ? -65.013 -33.779 -38.115 1.00 36.06 397 LEU A CA 1
ATOM 2882 C C . LEU A 1 397 ? -65.053 -33.770 -39.659 1.00 36.06 397 LEU A C 1
ATOM 2884 O O . LEU A 1 397 ? -65.492 -32.835 -40.294 1.00 36.06 397 LEU A O 1
ATOM 2888 N N . ALA A 1 398 ? -64.714 -34.814 -40.401 1.00 36.59 398 ALA A N 1
ATOM 2889 C CA . ALA A 1 398 ? -64.157 -36.136 -40.182 1.00 36.59 398 ALA A CA 1
ATOM 2890 C C . ALA A 1 398 ? -64.008 -36.739 -41.587 1.00 36.59 398 ALA A C 1
ATOM 2892 O O . ALA A 1 398 ? -64.833 -36.444 -42.447 1.00 36.59 398 ALA A O 1
ATOM 2893 N N . LEU A 1 399 ? -63.088 -37.702 -41.739 1.00 37.53 399 LEU A N 1
ATOM 2894 C CA . LEU A 1 399 ? -63.107 -38.739 -42.786 1.00 37.53 399 LEU A CA 1
ATOM 2895 C C . LEU A 1 399 ? -62.844 -38.186 -44.213 1.00 37.53 399 LEU A C 1
ATOM 2897 O O . LEU A 1 399 ? -63.264 -37.114 -44.590 1.00 37.53 399 LEU A O 1
ATOM 2901 N N . ARG A 1 400 ? -62.163 -38.855 -45.135 1.00 40.00 400 ARG A N 1
ATOM 2902 C CA . ARG A 1 400 ? -61.837 -40.265 -45.281 1.00 40.00 400 ARG A CA 1
ATOM 2903 C C . ARG A 1 400 ? -60.803 -40.346 -46.410 1.00 40.00 400 ARG A C 1
ATOM 2905 O O . ARG A 1 400 ? -60.996 -39.760 -47.461 1.00 40.00 400 ARG A O 1
ATOM 2912 N N . ARG A 1 401 ? -59.804 -41.200 -46.197 1.00 41.09 401 ARG A N 1
ATOM 2913 C CA . ARG A 1 401 ? -59.297 -42.190 -47.159 1.00 41.09 401 ARG A CA 1
ATOM 2914 C C . ARG A 1 401 ? -58.916 -41.742 -48.587 1.00 41.09 401 ARG A C 1
ATOM 2916 O O . ARG A 1 401 ? -59.772 -41.567 -49.440 1.00 41.09 401 ARG A O 1
ATOM 2923 N N . ARG A 1 402 ? -57.643 -42.065 -48.848 1.00 41.44 402 ARG A N 1
ATOM 2924 C CA . ARG A 1 402 ? -57.127 -43.003 -49.872 1.00 41.44 402 ARG A CA 1
ATOM 2925 C C . ARG A 1 402 ? -56.538 -42.394 -51.138 1.00 41.44 402 ARG A C 1
ATOM 2927 O O . ARG A 1 402 ? -57.152 -41.591 -51.817 1.00 41.44 402 ARG A O 1
ATOM 2934 N N . GLY A 1 403 ? -55.415 -43.016 -51.498 1.00 35.97 403 GLY A N 1
ATOM 2935 C CA . GLY A 1 403 ? -54.759 -42.934 -52.795 1.00 35.97 403 GLY A CA 1
ATOM 2936 C C . GLY A 1 403 ? -53.679 -41.867 -52.750 1.00 35.97 403 GLY A C 1
ATOM 2937 O O . GLY A 1 403 ? -53.992 -40.697 -52.682 1.00 35.97 403 GLY A O 1
ATOM 2938 N N . GLY A 1 404 ? -52.394 -42.172 -52.717 1.00 39.56 404 GLY A N 1
ATOM 2939 C CA . GLY A 1 404 ? -51.718 -43.379 -53.149 1.00 39.56 404 GLY A CA 1
ATOM 2940 C C . GLY A 1 404 ? -50.422 -42.933 -53.810 1.00 39.56 404 GLY A C 1
ATOM 2941 O O . GLY A 1 404 ? -50.437 -41.938 -54.517 1.00 39.56 404 GLY A O 1
ATOM 2942 N N . ASN A 1 405 ? -49.359 -43.703 -53.579 1.00 39.47 405 ASN A N 1
ATOM 2943 C CA . ASN A 1 405 ? -48.312 -43.996 -54.561 1.00 39.47 405 ASN A CA 1
ATOM 2944 C C . ASN A 1 405 ? -47.627 -42.763 -55.195 1.00 39.47 405 ASN A C 1
ATOM 2946 O O . ASN A 1 405 ? -48.180 -42.091 -56.046 1.00 39.47 405 ASN A O 1
ATOM 2950 N N . GLY A 1 406 ? -46.378 -42.436 -54.916 1.00 40.44 406 GLY A N 1
ATOM 2951 C CA . GLY A 1 406 ? -45.276 -43.260 -54.461 1.00 40.44 406 GLY A CA 1
ATOM 2952 C C . GLY A 1 406 ? -44.015 -42.810 -55.197 1.00 40.44 406 GLY A C 1
ATOM 2953 O O . GLY A 1 406 ? -44.110 -42.111 -56.200 1.00 40.44 406 GLY A O 1
ATOM 2954 N N . ARG A 1 407 ? -42.873 -43.312 -54.710 1.00 44.00 407 ARG A N 1
ATOM 2955 C CA . ARG A 1 407 ? -41.537 -43.285 -55.334 1.00 44.00 407 ARG A CA 1
ATOM 2956 C C . ARG A 1 407 ? -40.925 -41.896 -55.561 1.00 44.00 407 ARG A C 1
ATOM 2958 O O . ARG A 1 407 ? -41.585 -40.953 -55.943 1.00 44.00 407 ARG A O 1
ATOM 2965 N N . ALA A 1 408 ? -39.625 -41.700 -55.457 1.00 41.41 408 ALA A N 1
ATOM 2966 C CA . ALA A 1 408 ? -38.513 -42.429 -54.875 1.00 41.41 408 ALA A CA 1
ATOM 2967 C C . ALA A 1 408 ? -37.339 -41.436 -54.969 1.00 41.41 408 ALA A C 1
ATOM 2969 O O . ALA A 1 408 ? -37.199 -40.745 -55.975 1.00 41.41 408 ALA A O 1
ATOM 2970 N N . ARG A 1 409 ? -36.489 -41.396 -53.940 1.00 44.03 409 ARG A N 1
ATOM 2971 C CA . ARG A 1 409 ? -35.061 -41.034 -54.063 1.00 44.03 409 ARG A CA 1
ATOM 2972 C C . ARG A 1 409 ? -34.396 -41.902 -55.157 1.00 44.03 409 ARG A C 1
ATOM 2974 O O . ARG A 1 409 ? -34.967 -42.957 -55.446 1.00 44.03 409 ARG A O 1
ATOM 2981 N N . PRO A 1 410 ? -33.191 -41.610 -55.693 1.00 59.88 410 PRO A N 1
ATOM 2982 C CA . PRO A 1 410 ? -32.052 -40.897 -55.076 1.00 59.88 410 PRO A CA 1
ATOM 2983 C C . PRO A 1 410 ? -31.373 -39.913 -56.076 1.00 59.88 410 PRO A C 1
ATOM 2985 O O . PRO A 1 410 ? -31.883 -39.739 -57.174 1.00 59.88 410 PRO A O 1
ATOM 2988 N N . ARG A 1 411 ? -30.281 -39.190 -55.821 1.00 48.28 411 ARG A N 1
ATOM 2989 C CA . ARG A 1 411 ? -29.127 -39.288 -54.918 1.00 48.28 411 ARG A CA 1
ATOM 2990 C C . ARG A 1 411 ? -28.759 -37.900 -54.417 1.00 48.28 411 ARG A C 1
ATOM 2992 O O . ARG A 1 411 ? -29.033 -36.939 -55.167 1.00 48.28 411 ARG A O 1
#

Solvent-accessible surface area (backbone atoms only — not comparable to full-atom values): 23480 Å² total; per-residue (Å²): 142,84,89,81,84,82,82,83,78,82,78,78,76,76,78,72,73,72,76,60,75,62,45,79,46,45,28,34,29,72,41,66,51,43,33,61,37,85,80,51,42,46,37,33,24,42,40,30,28,43,27,80,88,74,48,77,50,67,31,40,44,72,26,45,51,41,58,48,31,31,30,48,61,50,79,55,58,40,77,78,51,71,69,38,44,37,45,30,41,34,35,58,42,42,22,55,72,64,49,82,47,33,30,64,69,39,39,36,46,79,69,84,89,64,79,75,69,92,70,60,28,21,51,34,54,28,88,85,68,59,42,59,30,30,64,76,41,27,28,47,61,39,26,32,27,68,82,52,59,89,24,57,90,53,64,67,63,43,52,53,47,34,38,47,49,52,38,64,72,31,58,90,41,28,46,60,41,63,36,77,66,55,65,35,94,66,71,90,44,64,76,40,64,22,36,40,38,59,26,60,88,53,60,46,51,76,45,40,62,74,36,46,54,46,62,57,50,77,85,45,62,50,36,31,38,39,31,25,30,44,36,80,89,44,96,54,46,18,26,41,28,32,41,29,36,40,36,32,41,50,63,20,7,38,16,56,96,90,40,54,66,38,87,37,90,35,39,38,27,48,42,20,54,48,39,31,42,50,39,42,69,62,18,38,34,50,41,32,28,81,57,42,42,80,76,54,36,22,79,86,64,49,68,45,25,55,45,72,62,59,90,73,56,56,64,74,35,71,68,33,28,44,25,83,75,81,60,76,58,41,56,82,29,43,49,78,31,75,44,53,41,50,40,49,31,70,74,32,32,55,92,71,55,68,87,42,77,44,76,50,74,66,65,86,61,54,92,74,81,83,73,69,80,72,80,76,78,70,80,90,78,85,86,81,87,83,90,81,85,89,87,86,84,92,83,81,89,76,90,79,86,85,85,76,90,76,88,76,88,88,132

pLDDT: mean 83.38, std 21.66, range [29.73, 98.88]

Nearest PDB structures (foldseek):
  1xjv-assembly1_A  TM=5.787E-01  e=2.504E-02  Homo sapiens
  3kjp-assembly1_A  TM=5.860E-01  e=3.788E-02  Homo sapiens
  3kjo-assembly1_A  TM=5.843E-01  e=5.091E-02  Homo sapiens
  7qxs-assembly1_P  TM=5.649E-01  e=4.263E-02  Homo sapiens
  6i8a-assembly2_B  TM=4.032E-01  e=2.113E+00  Saccharomyces cerevisiae S288C

Radius of gyration: 29.85 Å; Cα contacts (8 Å, |Δi|>4): 891; chains: 1; bounding box: 84×100×86 Å

Mean predicted aligned error: 11.23 Å

Foldseek 3Di:
DDDDDDDDDPPPPPPPPDQDAWDKFWAFWADKDWEQDPVNFFIKIWTWGCGPVRDIDIAIDTWDDYLQKTKDKPQAFADDDGGWTKIWGKGWFAAPQGDIGIHTQHIFTDDDADAADDFFFFFAAFPPPRHGAAAPALEDEEEEAPVDDPKDDCLVVLVVLLQVLLCVLQVVWFSRRYHYPYHDNDDRGPDLHEYEEEDAPAQWDPHDHGRTIGHGDLQDQKMKMWMARRDPVDPRHSHTRYMYMYGYLHQEFEDDPLGTPRPHPFYDDSLLNVNLNVLVVRGTAAQADCSGYDFTAHPVRHGHGHCPPVVSHDCSRVQASRHSDDDGPDDSNSHGDPSSSVVNSVRGGPVSHPVHHDRGDPPCSDPDDPPPPPPPPDDDDDDDDDDDDDDDDDDDDDDDDDDDDDDDDDD